Protein AF-0000000080789243 (afdb_homodimer)

Secondary structure (DSSP, 8-state):
-EEEEEEESS-HHHHHHHHHHHHHH-TTPEEEEEE---SSSHHHHHHHTT-EEEE-TT---HHHHHHHHHHHHHHHT-SEEEE--TTS-S-GGGHHHHHHHHTT-SEEEEESSSTT-EEES--HHHHHHHHHHHHHHHHHH----S-TT---EEEEHHHHHHHTT-TT--STHHHHHHHHHHHHTT--EEEEE-EEE--SSS-----HHHHHHHHHHHHHHHHT---/-EEEEEEESS-HHHHHHHHHHHHHH-TTPEEEEEE---SSSHHHHHHHTT-EEEE-TT---HHHHHHHHHHHHHHHT-SEEEE--TTS-S-GGGHHHHHHHHTT-SEEEEESSSTT-EEES--HHHHHHHHHHHHHHHHHH----S-TT---EEEEHHHHHHHTT-TT--STHHHHHHHHHHHHTT--EEEEE-EEE--SSS-----HHHHHHHHHHHHHHHHT---

Nearest PDB structures (foldseek):
  5mm1-assembly1_A  TM=8.294E-01  e=5.298E-19  Pyrococcus furiosus DSM 3638
  6h4m-assembly4_Q  TM=5.660E-01  e=8.157E-08  Staphylococcus aureus subsp. aureus N315
  7p97-assembly2_BBB  TM=5.992E-01  e=1.332E-06  Mycetohabitans rhizoxinica HKI 454
  1vpa-assembly1_B  TM=4.552E-01  e=3.828E-06  Thermotoga maritima
  4za2-assembly1_D  TM=4.930E-01  e=1.009E-01  Pectobacterium carotovorum subsp. carotovorum

InterPro domains:
  IPR001173 Glycosyltransferase 2-like [PF00535] (4-161)
  IPR029044 Nucleotide-diphospho-sugar transferases [G3DSA:3.90.550.10] (3-222)
  IPR029044 Nucleotide-diphospho-sugar transferases [SSF53448] (4-221)
  IPR039528 DPM1-like [PTHR43398] (4-222)
  IPR039528 DPM1-like [cd06442] (4-221)

Radius of gyration: 26.1 Å; Cα contacts (8 Å, |Δi|>4): 922; chains: 2; bounding box: 42×79×49 Å

Structure (mmCIF, N/CA/C/O backbone):
data_AF-0000000080789243-model_v1
#
loop_
_entity.id
_entity.type
_entity.pdbx_description
1 polymer 'Dolichol-phosphate mannosyltransferase'
#
loop_
_atom_site.grou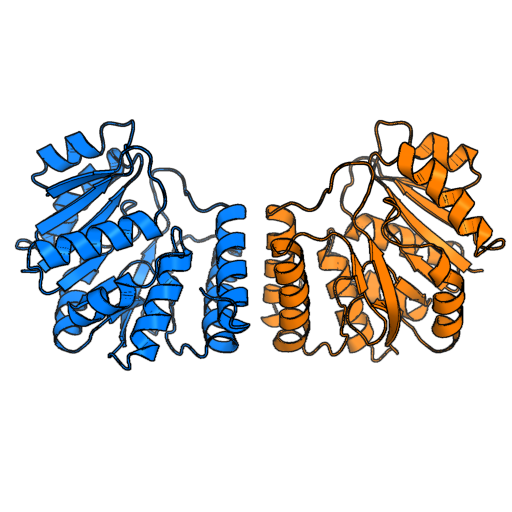p_PDB
_atom_site.id
_atom_site.type_symbol
_atom_site.label_atom_id
_atom_site.label_alt_id
_atom_site.label_comp_id
_atom_site.label_asym_id
_atom_site.label_entity_id
_atom_site.label_seq_id
_atom_site.pdbx_PDB_ins_code
_atom_site.Cartn_x
_atom_site.Cartn_y
_atom_site.Cartn_z
_atom_site.occupancy
_atom_site.B_iso_or_equiv
_atom_site.auth_seq_id
_atom_site.auth_comp_id
_atom_site.auth_asym_id
_atom_site.auth_atom_id
_atom_site.pdbx_PDB_model_num
ATOM 1 N N . MET A 1 1 ? -4.645 34.875 18.453 1 86.69 1 MET A N 1
ATOM 2 C CA . MET A 1 1 ? -3.555 34.906 17.484 1 86.69 1 MET A CA 1
ATOM 3 C C . MET A 1 1 ? -3.625 33.719 16.516 1 86.69 1 MET A C 1
ATOM 5 O O . MET A 1 1 ? -3.93 32.594 16.938 1 86.69 1 MET A O 1
ATOM 9 N N . ARG A 1 2 ? -3.51 34.031 15.258 1 91.62 2 ARG A N 1
ATOM 10 C CA . ARG A 1 2 ? -3.504 33 14.219 1 91.62 2 ARG A CA 1
ATOM 11 C C . ARG A 1 2 ? -2.08 32.656 13.805 1 91.62 2 ARG A C 1
ATOM 13 O O . ARG A 1 2 ? -1.213 33.531 13.742 1 91.62 2 ARG A O 1
ATOM 20 N N . GLY A 1 3 ? -1.911 31.359 13.703 1 97.5 3 GLY A N 1
ATOM 21 C CA . GLY A 1 3 ? -0.604 30.906 13.258 1 97.5 3 GLY A CA 1
ATOM 22 C C . GLY A 1 3 ? -0.669 29.984 12.055 1 97.5 3 GLY A C 1
ATOM 23 O O . GLY A 1 3 ? -1.675 29.297 11.844 1 97.5 3 GLY A O 1
ATOM 24 N N . VAL A 1 4 ? 0.339 30.062 11.242 1 98.81 4 VAL A N 1
ATOM 25 C CA . VAL A 1 4 ? 0.502 29.141 10.125 1 98.81 4 VAL A CA 1
ATOM 26 C C . VAL A 1 4 ? 1.769 28.312 10.312 1 98.81 4 VAL A C 1
ATOM 28 O O . VAL A 1 4 ? 2.873 28.859 10.375 1 98.81 4 VAL A O 1
ATOM 31 N N . LEU A 1 5 ? 1.554 27.047 10.445 1 98.88 5 LEU A N 1
ATOM 32 C CA . LEU A 1 5 ? 2.629 26.094 10.695 1 98.88 5 LEU A CA 1
ATOM 33 C C . LEU A 1 5 ? 3.057 25.406 9.398 1 98.88 5 LEU A C 1
ATOM 35 O O . LEU A 1 5 ? 2.227 24.828 8.695 1 98.88 5 LEU A O 1
ATOM 39 N N . VAL A 1 6 ? 4.328 25.469 9.125 1 98.88 6 VAL A N 1
ATOM 40 C CA . VAL A 1 6 ? 4.883 24.875 7.91 1 98.88 6 VAL A CA 1
ATOM 41 C C . VAL A 1 6 ? 6.059 23.969 8.266 1 98.88 6 VAL A C 1
ATOM 43 O O . VAL A 1 6 ? 7.125 24.453 8.656 1 98.88 6 VAL A O 1
ATOM 46 N N . PRO A 1 7 ? 5.855 22.688 8.133 1 98.75 7 PRO A N 1
ATOM 47 C CA . PRO A 1 7 ? 7.008 21.781 8.266 1 98.75 7 PRO A CA 1
ATOM 48 C C . PRO A 1 7 ? 7.938 21.844 7.059 1 98.75 7 PRO A C 1
ATOM 50 O O . PRO A 1 7 ? 7.473 21.969 5.922 1 98.75 7 PRO A O 1
ATOM 53 N N . THR A 1 8 ? 9.242 21.812 7.367 1 98.31 8 THR A N 1
ATOM 54 C CA . THR A 1 8 ? 10.172 21.938 6.25 1 98.31 8 THR A CA 1
ATOM 55 C C . THR A 1 8 ? 11.312 20.938 6.383 1 98.31 8 THR A C 1
ATOM 57 O O . THR A 1 8 ? 11.68 20.531 7.492 1 98.31 8 THR A O 1
ATOM 60 N N . TYR A 1 9 ? 11.805 20.484 5.273 1 97.62 9 TYR A N 1
ATOM 61 C CA . TYR A 1 9 ? 13.062 19.766 5.082 1 97.62 9 TYR A CA 1
ATOM 62 C C . TYR A 1 9 ? 13.656 20.078 3.709 1 97.62 9 TYR A C 1
ATOM 64 O O . TYR A 1 9 ? 13.195 19.531 2.697 1 97.62 9 TYR A O 1
ATOM 72 N N . ASN A 1 10 ? 14.672 20.844 3.605 1 97.06 10 ASN A N 1
ATOM 73 C CA . ASN A 1 10 ? 15.328 21.297 2.385 1 97.06 10 ASN A CA 1
ATOM 74 C C . ASN A 1 10 ? 14.352 22.016 1.458 1 97.06 10 ASN A C 1
ATOM 76 O O . ASN A 1 10 ? 14.18 21.625 0.303 1 97.06 10 ASN A O 1
ATOM 80 N N . GLU A 1 11 ? 13.734 23.094 1.973 1 97.88 11 GLU A N 1
ATOM 81 C CA . GLU A 1 11 ? 12.711 23.828 1.247 1 97.88 11 GLU A CA 1
ATOM 82 C C . GLU A 1 11 ? 13.086 25.297 1.099 1 97.88 11 GLU A C 1
ATOM 84 O O . GLU A 1 11 ? 12.219 26.172 1.1 1 97.88 11 GLU A O 1
ATOM 89 N N . ALA A 1 12 ? 14.336 25.578 1.018 1 97.44 12 ALA A N 1
ATOM 90 C CA . ALA A 1 12 ? 14.844 26.953 1.001 1 97.44 12 ALA A CA 1
ATOM 91 C C . ALA A 1 12 ? 14.188 27.766 -0.118 1 97.44 12 ALA A C 1
ATOM 93 O O . ALA A 1 12 ? 13.688 28.859 0.116 1 97.44 12 ALA A O 1
ATOM 94 N N . GLU A 1 13 ? 14.125 27.25 -1.287 1 96.69 13 GLU A N 1
ATOM 95 C CA . GLU A 1 13 ? 13.594 27.969 -2.438 1 96.69 13 GLU A CA 1
ATOM 96 C C . GLU A 1 13 ? 12.094 28.188 -2.303 1 96.69 13 GLU A C 1
ATOM 98 O O . GLU A 1 13 ? 11.578 29.234 -2.705 1 96.69 13 GLU A O 1
ATOM 103 N N . ASN A 1 14 ? 11.453 27.281 -1.684 1 97.56 14 ASN A N 1
ATOM 104 C CA . ASN A 1 14 ? 10 27.375 -1.551 1 97.56 14 ASN A CA 1
ATOM 105 C C . ASN A 1 14 ? 9.594 28.375 -0.476 1 97.56 14 ASN A C 1
ATOM 107 O O . ASN A 1 14 ? 8.672 29.172 -0.678 1 97.56 14 ASN A O 1
ATOM 111 N N . ILE A 1 15 ? 10.305 28.359 0.616 1 97.62 15 ILE A N 1
ATOM 112 C CA . ILE A 1 15 ? 9.859 29.172 1.739 1 97.62 15 ILE A CA 1
ATOM 113 C C . ILE A 1 15 ? 10.094 30.641 1.427 1 97.62 15 ILE A C 1
ATOM 115 O O . ILE A 1 15 ? 9.367 31.516 1.915 1 97.62 15 ILE A O 1
ATOM 119 N N . LYS A 1 16 ? 11.078 30.953 0.545 1 97.69 16 LYS A N 1
ATOM 120 C CA . LYS A 1 16 ? 11.32 32.312 0.106 1 97.69 16 LYS A CA 1
ATOM 121 C C . LYS A 1 16 ? 10.07 32.906 -0.55 1 97.69 16 LYS A C 1
ATOM 123 O O . LYS A 1 16 ? 9.797 34.125 -0.415 1 97.69 16 LYS A O 1
ATOM 128 N N . GLU A 1 17 ? 9.422 32.094 -1.208 1 97.62 17 GLU A N 1
ATOM 129 C CA . GLU A 1 17 ? 8.211 32.531 -1.902 1 97.62 17 GLU A CA 1
ATOM 130 C C . GLU A 1 17 ? 6.98 32.375 -1.01 1 97.62 17 GLU A C 1
ATOM 132 O O . GLU A 1 17 ? 6.117 33.25 -0.982 1 97.62 17 GLU A O 1
ATOM 137 N N . LEU A 1 18 ? 6.91 31.391 -0.253 1 98.31 18 LEU A N 1
ATOM 138 C CA . LEU A 1 18 ? 5.711 31.016 0.488 1 98.31 18 LEU A CA 1
ATOM 139 C C . LEU A 1 18 ? 5.441 32 1.621 1 98.31 18 LEU A C 1
ATOM 141 O O . LEU A 1 18 ? 4.309 32.438 1.798 1 98.31 18 LEU A O 1
ATOM 145 N N . ILE A 1 19 ? 6.445 32.344 2.42 1 98.44 19 ILE A N 1
ATOM 146 C CA . ILE A 1 19 ? 6.262 33.156 3.627 1 98.44 19 ILE A CA 1
ATOM 147 C C . ILE A 1 19 ? 5.676 34.531 3.26 1 98.44 19 ILE A C 1
ATOM 149 O O . ILE A 1 19 ? 4.645 34.938 3.801 1 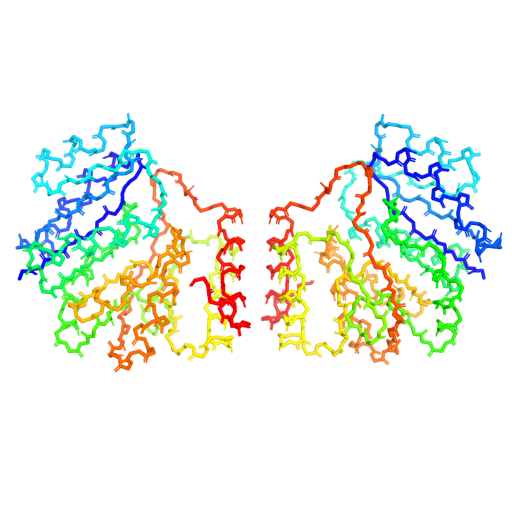98.44 19 ILE A O 1
ATOM 153 N N . PRO A 1 20 ? 6.277 35.219 2.24 1 98.12 20 PRO A N 1
ATOM 154 C CA . PRO A 1 20 ? 5.652 36.5 1.849 1 98.12 20 PRO A CA 1
ATOM 155 C C . PRO A 1 20 ? 4.227 36.312 1.326 1 98.12 20 PRO A C 1
ATOM 157 O O . PRO A 1 20 ? 3.363 37.156 1.568 1 98.12 20 PRO A O 1
ATOM 160 N N . ARG A 1 21 ? 3.984 35.25 0.623 1 98.06 21 ARG A N 1
ATOM 161 C CA . ARG A 1 21 ? 2.654 35 0.071 1 98.06 21 ARG A CA 1
ATOM 162 C C . ARG A 1 21 ? 1.63 34.812 1.183 1 98.06 21 ARG A C 1
ATOM 164 O O . ARG A 1 21 ? 0.499 35.281 1.09 1 98.06 21 ARG A O 1
ATOM 171 N N . ILE A 1 22 ? 1.998 34.062 2.221 1 98.56 22 ILE A N 1
ATOM 172 C CA . ILE A 1 22 ? 1.111 33.875 3.365 1 98.56 22 ILE A CA 1
ATOM 173 C C . ILE A 1 22 ? 0.756 35.25 3.965 1 98.56 22 ILE A C 1
ATOM 175 O O . ILE A 1 22 ? -0.414 35.5 4.238 1 98.56 22 ILE A O 1
ATOM 179 N N . ARG A 1 23 ? 1.734 36.125 4.137 1 97.44 23 ARG A N 1
ATOM 180 C CA . ARG A 1 23 ? 1.53 37.406 4.777 1 97.44 23 ARG A CA 1
ATOM 181 C C . ARG A 1 23 ? 0.666 38.312 3.91 1 97.44 23 ARG A C 1
ATOM 183 O O . ARG A 1 23 ? -0.011 39.219 4.422 1 97.44 23 ARG A O 1
ATOM 190 N N . GLN A 1 24 ? 0.74 38.094 2.598 1 97.62 24 GLN A N 1
ATOM 191 C CA . GLN A 1 24 ? -0.122 38.844 1.694 1 97.62 24 GLN A CA 1
ATOM 192 C C . GLN A 1 24 ? -1.596 38.594 2.006 1 97.62 24 GLN A C 1
ATOM 194 O O . GLN A 1 24 ? -2.406 39.531 1.971 1 97.62 24 GLN A O 1
ATOM 199 N N . TYR A 1 25 ? -1.939 37.406 2.352 1 97.69 25 TYR A N 1
ATOM 200 C CA . TYR A 1 25 ? -3.338 37.031 2.547 1 97.69 25 TYR A CA 1
ATOM 201 C C . TYR A 1 25 ? -3.707 37.062 4.023 1 97.69 25 TYR A C 1
ATOM 203 O O . TYR A 1 25 ? -4.879 37.219 4.375 1 97.69 25 TYR A O 1
ATOM 211 N N . LEU A 1 26 ? -2.693 36.875 4.863 1 96.56 26 LEU A N 1
ATOM 212 C CA . LEU A 1 26 ? -2.879 36.906 6.309 1 96.56 26 LEU A CA 1
ATOM 213 C C . LEU A 1 26 ? -1.809 37.75 6.977 1 96.56 26 LEU A C 1
ATOM 215 O O . LEU A 1 26 ? -0.945 37.219 7.688 1 96.56 26 LEU A O 1
ATOM 219 N N . PRO A 1 27 ? -1.93 39.031 6.914 1 95.44 27 PRO A N 1
ATOM 220 C CA . PRO A 1 27 ? -0.86 39.938 7.355 1 95.44 27 PRO A CA 1
ATOM 221 C C . PRO A 1 27 ? -0.578 39.812 8.852 1 95.44 27 PRO A C 1
ATOM 223 O O . PRO A 1 27 ? 0.545 40.094 9.297 1 95.44 27 PRO A O 1
ATOM 226 N N . ASP A 1 28 ? -1.524 39.438 9.625 1 92.06 28 ASP A N 1
ATOM 227 C CA . ASP A 1 28 ? -1.364 39.406 11.078 1 92.06 28 ASP A CA 1
ATOM 228 C C . ASP A 1 28 ? -0.955 38.031 11.562 1 92.06 28 ASP A C 1
ATOM 230 O O . ASP A 1 28 ? -0.739 37.812 12.758 1 92.06 28 ASP A O 1
ATOM 234 N N . ALA A 1 29 ? -0.789 37.094 10.617 1 91.75 29 ALA A N 1
ATOM 235 C CA . ALA A 1 29 ? -0.509 35.75 11.039 1 91.75 29 ALA A CA 1
ATOM 236 C C . ALA A 1 29 ? 0.957 35.562 11.43 1 91.75 29 ALA A C 1
ATOM 238 O O . ALA A 1 29 ? 1.844 36.156 10.797 1 91.75 29 ALA A O 1
ATOM 239 N N . LYS A 1 30 ? 1.188 34.844 12.469 1 97.44 30 LYS A N 1
ATOM 240 C CA . LYS A 1 30 ? 2.537 34.375 12.797 1 97.44 30 LYS A CA 1
ATOM 241 C C . LYS A 1 30 ? 2.883 33.094 12.047 1 97.44 30 LYS A C 1
ATOM 243 O O . LYS A 1 30 ? 2.07 32.156 11.992 1 97.44 30 LYS A O 1
ATOM 248 N N . ILE A 1 31 ? 4.012 33.125 11.438 1 98.56 31 ILE A N 1
ATOM 249 C CA . ILE A 1 31 ? 4.438 31.969 10.672 1 98.56 31 ILE A CA 1
ATOM 250 C C . ILE A 1 31 ? 5.422 31.141 11.5 1 98.56 31 ILE A C 1
ATOM 252 O O . ILE A 1 31 ? 6.387 31.688 12.047 1 98.56 31 ILE A O 1
ATOM 256 N N . ILE A 1 32 ? 5.113 29.875 11.672 1 98.81 32 ILE A N 1
ATOM 257 C CA . ILE A 1 32 ? 5.941 28.938 12.414 1 98.81 32 ILE A CA 1
ATOM 258 C C . ILE A 1 32 ? 6.535 27.906 11.453 1 98.81 32 ILE A C 1
ATOM 260 O O . ILE A 1 32 ? 5.797 27.172 10.789 1 98.81 32 ILE A O 1
ATOM 264 N N . ILE A 1 33 ? 7.844 27.891 11.398 1 98.88 33 ILE A N 1
ATOM 265 C CA . ILE A 1 33 ? 8.555 26.891 10.602 1 98.88 33 ILE A CA 1
ATOM 266 C C . ILE A 1 33 ? 9.125 25.812 11.516 1 98.88 33 ILE A C 1
ATOM 268 O O . ILE A 1 33 ? 9.828 26.109 12.484 1 98.88 33 ILE A O 1
ATOM 272 N N . VAL A 1 34 ? 8.719 24.594 11.297 1 98.88 34 VAL A N 1
ATOM 273 C CA . VAL A 1 34 ? 9.32 23.453 11.969 1 98.88 34 VAL A CA 1
ATOM 274 C C . VAL A 1 34 ? 10.219 22.703 10.992 1 98.88 34 VAL A C 1
ATOM 276 O O . VAL A 1 34 ? 9.742 21.969 10.125 1 98.88 34 VAL A O 1
ATOM 279 N N . ASP A 1 35 ? 11.516 22.875 11.203 1 98.88 35 ASP A N 1
ATOM 280 C CA . ASP A 1 35 ? 12.492 22.406 10.227 1 98.88 35 ASP A CA 1
ATOM 281 C C . ASP A 1 35 ? 13.211 21.156 10.727 1 98.88 35 ASP A C 1
ATOM 283 O O . ASP A 1 35 ? 13.672 21.109 11.867 1 98.88 35 ASP A O 1
ATOM 287 N N . ASP A 1 36 ? 13.242 20.172 9.875 1 98.06 36 ASP A N 1
ATOM 288 C CA . ASP A 1 36 ? 13.906 18.906 10.211 1 98.06 36 ASP A CA 1
ATOM 289 C C . ASP A 1 36 ? 15.391 18.969 9.859 1 98.06 36 ASP A C 1
ATOM 291 O O . ASP A 1 36 ? 15.898 18.094 9.148 1 98.06 36 ASP A O 1
ATOM 295 N N . ASP A 1 37 ? 16.016 19.922 10.289 1 98.06 37 ASP A N 1
ATOM 296 C CA . ASP A 1 37 ? 17.469 20.094 10.188 1 98.06 37 ASP A CA 1
ATOM 297 C C . ASP A 1 37 ? 17.906 20.078 8.727 1 98.06 37 ASP A C 1
ATOM 299 O O . ASP A 1 37 ? 18.781 19.297 8.344 1 98.06 37 ASP A O 1
ATOM 303 N N . SER A 1 38 ? 17.359 20.984 7.973 1 97.81 38 SER A N 1
ATOM 304 C CA . SER A 1 38 ? 17.656 21.141 6.551 1 97.81 38 SER A CA 1
ATOM 305 C C . SER A 1 38 ? 19.125 21.516 6.336 1 97.81 38 SER A C 1
ATOM 307 O O . SER A 1 38 ? 19.734 22.172 7.18 1 97.81 38 SER A O 1
ATOM 309 N N . GLU A 1 39 ? 19.609 21.094 5.188 1 97.19 39 GLU A N 1
ATOM 310 C CA . GLU A 1 39 ? 21 21.375 4.828 1 97.19 39 GLU A CA 1
ATOM 311 C C . GLU A 1 39 ? 21.109 22.516 3.826 1 97.19 39 GLU A C 1
ATOM 313 O O . GLU A 1 39 ? 22.203 22.938 3.463 1 97.19 39 GLU A O 1
ATOM 318 N N . ASP A 1 40 ? 20.047 23.094 3.42 1 97.38 40 ASP A N 1
ATOM 319 C CA . ASP A 1 40 ? 20.047 24.062 2.328 1 97.38 40 ASP A CA 1
ATOM 320 C C . ASP A 1 40 ? 19.734 25.469 2.84 1 97.38 40 ASP A C 1
ATOM 322 O O . ASP A 1 40 ? 19.156 26.281 2.119 1 97.38 40 ASP A O 1
ATOM 326 N N . SER A 1 41 ? 19.922 25.703 4.184 1 98 41 SER A N 1
ATOM 327 C CA . SER A 1 41 ? 19.781 27 4.824 1 98 41 SER A CA 1
ATOM 328 C C . SER A 1 41 ? 18.312 27.391 4.969 1 98 41 SER A C 1
ATOM 330 O O . SER A 1 41 ? 17.969 28.562 5.07 1 98 41 SER A O 1
ATOM 332 N N . THR A 1 42 ? 17.375 26.391 4.906 1 98.56 42 THR A N 1
ATOM 333 C CA . THR A 1 42 ? 15.953 26.641 5.059 1 98.56 42 THR A CA 1
ATOM 334 C C . THR A 1 42 ? 15.664 27.406 6.348 1 98.56 42 THR A C 1
ATOM 336 O O . THR A 1 42 ? 14.992 28.438 6.324 1 98.56 42 THR A O 1
ATOM 339 N N . ALA A 1 43 ? 16.25 26.953 7.395 1 98.69 43 ALA A N 1
ATOM 340 C CA . ALA A 1 43 ? 15.984 27.562 8.695 1 98.69 43 ALA A CA 1
ATOM 341 C C . ALA A 1 43 ? 16.484 29 8.742 1 98.69 43 ALA A C 1
ATOM 343 O O . ALA A 1 43 ? 15.789 29.891 9.227 1 98.69 43 ALA A O 1
ATOM 344 N N . GLU A 1 44 ? 17.625 29.219 8.242 1 98.62 44 GLU A N 1
ATOM 345 C CA . GLU A 1 44 ? 18.219 30.547 8.234 1 98.62 44 GLU A CA 1
ATOM 346 C C . GLU A 1 44 ? 17.391 31.531 7.406 1 98.62 44 GLU A C 1
ATOM 348 O O . GLU A 1 44 ? 17.141 32.656 7.84 1 98.62 44 GLU A O 1
ATOM 353 N N . ILE A 1 45 ? 17.016 31.094 6.27 1 98.62 45 ILE A N 1
ATOM 354 C CA . ILE A 1 45 ? 16.219 31.922 5.375 1 98.62 45 ILE A CA 1
ATOM 355 C C . ILE A 1 45 ? 14.883 32.25 6.039 1 98.62 45 ILE A C 1
ATOM 357 O O . ILE A 1 45 ? 14.43 33.406 6 1 98.62 45 ILE A O 1
ATOM 361 N N . ALA A 1 46 ? 14.242 31.297 6.641 1 98.81 46 ALA A N 1
ATOM 362 C CA . ALA A 1 46 ? 12.969 31.516 7.328 1 98.81 46 ALA A CA 1
ATOM 363 C C . ALA A 1 46 ? 13.117 32.562 8.438 1 98.81 46 ALA A C 1
ATOM 365 O O . ALA A 1 46 ? 12.25 33.406 8.602 1 98.81 46 ALA A O 1
ATOM 366 N N . ARG A 1 47 ? 14.211 32.469 9.203 1 98.62 47 ARG A N 1
ATOM 367 C CA . ARG A 1 47 ? 14.461 33.438 10.266 1 98.62 47 ARG A CA 1
ATOM 368 C C . ARG A 1 47 ? 14.594 34.844 9.695 1 98.62 47 ARG A C 1
ATOM 370 O O . ARG A 1 47 ? 14.055 35.812 10.266 1 98.62 47 ARG A O 1
ATOM 377 N N . LYS A 1 48 ? 15.281 34.938 8.633 1 98.38 48 LYS A N 1
ATOM 378 C CA . LYS A 1 48 ? 15.469 36.219 7.984 1 98.38 48 LYS A CA 1
ATOM 379 C C . LYS A 1 48 ? 14.133 36.812 7.531 1 98.38 48 LYS A C 1
ATOM 381 O O . LYS A 1 48 ? 13.992 38.031 7.41 1 98.38 48 LYS A O 1
ATOM 386 N N . LEU A 1 49 ? 13.211 35.969 7.285 1 98.06 49 LEU A N 1
ATOM 387 C CA . LEU A 1 49 ? 11.891 36.406 6.852 1 98.06 49 LEU A CA 1
ATOM 388 C C . LEU A 1 49 ? 10.953 36.562 8.039 1 98.06 49 LEU A C 1
ATOM 390 O O . LEU A 1 49 ? 9.727 36.562 7.879 1 98.06 49 LEU A O 1
ATOM 394 N N . ASP A 1 50 ? 11.484 36.562 9.258 1 97.38 50 ASP A N 1
ATOM 395 C CA . ASP A 1 50 ? 10.797 36.906 10.5 1 97.38 50 ASP A CA 1
ATOM 396 C C . ASP A 1 50 ? 9.797 35.812 10.875 1 97.38 50 ASP A C 1
ATOM 398 O O . ASP A 1 50 ? 8.703 36.094 11.367 1 97.38 50 ASP A O 1
ATOM 402 N N . ALA A 1 51 ? 10.047 34.594 10.492 1 98.44 51 ALA A N 1
ATOM 403 C CA . ALA A 1 51 ? 9.258 33.438 10.984 1 98.44 51 ALA A CA 1
ATOM 404 C C . ALA A 1 51 ? 9.812 32.938 12.305 1 98.44 51 ALA A C 1
ATOM 406 O O . ALA A 1 51 ? 10.992 33.125 12.609 1 98.44 51 ALA A O 1
ATOM 407 N N . ILE A 1 52 ? 8.961 32.375 13.148 1 98.31 52 ILE A N 1
ATOM 408 C CA . ILE A 1 52 ? 9.391 31.594 14.289 1 98.31 52 ILE A CA 1
ATOM 409 C C . ILE A 1 52 ? 9.898 30.234 13.805 1 98.31 52 ILE A C 1
ATOM 411 O O . ILE A 1 52 ? 9.172 29.484 13.141 1 98.31 52 ILE A O 1
ATOM 415 N N . VAL A 1 53 ? 11.164 29.938 14.117 1 98.81 53 VAL A N 1
ATOM 416 C CA . VAL A 1 53 ? 11.75 28.734 13.555 1 98.81 53 VAL A CA 1
ATOM 417 C C . VAL A 1 53 ? 12.164 27.781 14.672 1 98.81 53 VAL A C 1
ATOM 419 O O . VAL A 1 53 ? 12.844 28.172 15.617 1 98.81 53 VAL A O 1
ATOM 422 N N . PHE A 1 54 ? 11.672 26.578 14.617 1 98.75 54 PHE A N 1
ATOM 423 C CA . PHE A 1 54 ? 12.148 25.469 15.43 1 98.75 54 PHE A CA 1
ATOM 424 C C . PHE A 1 54 ? 12.898 24.453 14.578 1 98.75 54 PHE A C 1
ATOM 426 O O . PHE A 1 54 ? 12.352 23.922 13.609 1 98.75 54 PHE A O 1
ATOM 433 N N . VAL A 1 55 ? 14.133 24.172 14.922 1 98.69 55 VAL A N 1
ATOM 434 C CA . VAL A 1 55 ? 14.922 23.156 14.227 1 98.69 55 VAL A CA 1
ATOM 435 C C . VAL A 1 55 ? 14.953 21.875 15.047 1 98.69 55 VAL A C 1
ATOM 437 O O . VAL A 1 55 ? 15.344 21.891 16.219 1 98.69 55 VAL A O 1
ATOM 440 N N . ARG A 1 56 ? 14.469 20.812 14.43 1 98.06 56 ARG A N 1
ATOM 441 C CA . ARG A 1 56 ? 14.492 19.516 15.094 1 98.06 56 ARG A CA 1
ATOM 442 C C . ARG A 1 56 ? 15.719 18.703 14.68 1 98.06 56 ARG A C 1
ATOM 444 O O . ARG A 1 56 ? 15.75 18.156 13.578 1 98.06 56 ARG A O 1
ATOM 451 N N . LYS A 1 57 ? 16.641 18.594 15.562 1 96.62 57 LYS A N 1
ATOM 452 C CA . LYS A 1 57 ? 17.875 17.859 15.273 1 96.62 57 LYS A CA 1
ATOM 453 C C . LYS A 1 57 ? 17.703 16.375 15.586 1 96.62 57 LYS A C 1
ATOM 455 O O . LYS A 1 57 ? 17.219 16.016 16.656 1 96.62 57 LYS A O 1
ATOM 460 N N . GLY A 1 58 ? 18.062 15.477 14.711 1 93.56 58 GLY A N 1
ATOM 461 C CA . GLY A 1 58 ? 18.047 14.039 14.938 1 93.56 58 GLY A CA 1
ATOM 462 C C . GLY A 1 58 ? 16.656 13.438 14.812 1 93.56 58 GLY A C 1
ATOM 463 O O . GLY A 1 58 ? 16.453 12.273 15.148 1 93.56 58 GLY A O 1
ATOM 464 N N . GLU A 1 59 ? 15.719 14.234 14.484 1 91.75 59 GLU A N 1
ATOM 465 C CA . GLU A 1 59 ? 14.344 13.797 14.289 1 91.75 59 GLU A CA 1
ATOM 466 C C . GLU A 1 59 ? 13.867 14.109 12.875 1 91.75 59 GLU A C 1
ATOM 468 O O . GLU A 1 59 ? 14.281 15.094 12.273 1 91.75 59 GLU A O 1
ATOM 473 N N . LYS A 1 60 ? 13.062 13.148 12.359 1 93.25 60 LYS A N 1
ATOM 474 C CA . LYS A 1 60 ? 12.469 13.375 11.047 1 93.25 60 LYS A CA 1
ATOM 475 C C . LYS A 1 60 ? 11.062 12.789 10.969 1 93.25 60 LYS A C 1
ATOM 477 O O . LYS A 1 60 ? 10.734 11.844 11.688 1 93.25 60 LYS A O 1
ATOM 482 N N . GLY A 1 61 ? 10.273 13.422 10.07 1 96.06 61 GLY A N 1
ATOM 483 C CA . GLY A 1 61 ? 8.922 12.93 9.836 1 96.06 61 GLY A CA 1
ATOM 484 C C . GLY A 1 61 ? 7.887 14.039 9.789 1 96.06 61 GLY A C 1
ATOM 485 O O . GLY A 1 61 ? 7.816 14.875 10.688 1 96.06 61 GLY A O 1
ATOM 486 N N . LEU A 1 62 ? 7.109 14.016 8.797 1 97.5 62 LEU A N 1
ATOM 487 C CA . LEU A 1 62 ? 6.094 15.047 8.602 1 97.5 62 LEU A CA 1
ATOM 488 C C . LEU A 1 62 ? 5.133 15.094 9.781 1 97.5 62 LEU A C 1
ATOM 490 O O . LEU A 1 62 ? 4.902 16.156 10.359 1 97.5 62 LEU A O 1
ATOM 494 N N . GLY A 1 63 ? 4.598 13.922 10.18 1 97.94 63 GLY A N 1
ATOM 495 C CA . GLY A 1 63 ? 3.637 13.859 11.266 1 97.94 63 GLY A CA 1
ATOM 496 C C . GLY A 1 63 ? 4.207 14.312 12.602 1 97.94 63 GLY A C 1
ATOM 497 O O . GLY A 1 63 ? 3.561 15.062 13.336 1 97.94 63 GLY A O 1
ATOM 498 N N . SER A 1 64 ? 5.43 13.828 12.867 1 97.62 64 SER A N 1
ATOM 499 C CA . SER A 1 64 ? 6.074 14.227 14.117 1 97.62 64 SER A CA 1
ATOM 500 C C . SER A 1 64 ? 6.363 15.719 14.133 1 97.62 64 SER A C 1
ATOM 502 O O . SER A 1 64 ? 6.254 16.375 15.18 1 97.62 64 SER A O 1
ATOM 504 N N . ALA A 1 65 ? 6.727 16.312 13.008 1 98.38 65 ALA A N 1
ATOM 505 C CA . ALA A 1 65 ? 6.965 17.75 12.906 1 98.38 65 ALA A CA 1
ATOM 506 C C . ALA A 1 65 ? 5.676 18.531 13.141 1 98.38 65 ALA A C 1
ATOM 508 O O . ALA A 1 65 ? 5.672 19.547 13.852 1 98.38 65 ALA A O 1
ATOM 509 N N . LEU A 1 66 ? 4.605 18.062 12.539 1 98.62 66 LEU A N 1
ATOM 510 C CA . LEU A 1 66 ? 3.312 18.719 12.695 1 98.62 66 LEU A CA 1
ATOM 511 C C . LEU A 1 66 ? 2.844 18.656 14.148 1 98.62 66 LEU A C 1
ATOM 513 O O . LEU A 1 66 ? 2.406 19.672 14.703 1 98.62 66 LEU A O 1
ATOM 517 N N . ARG A 1 67 ? 2.938 17.484 14.734 1 98.25 67 ARG A N 1
ATOM 518 C CA . ARG A 1 67 ? 2.549 17.328 16.125 1 98.25 67 ARG A CA 1
ATOM 519 C C . ARG A 1 67 ? 3.355 18.266 17.031 1 98.25 67 ARG A C 1
ATOM 521 O O . ARG A 1 67 ? 2.791 18.953 17.875 1 98.25 67 ARG A O 1
ATOM 528 N N . PHE A 1 68 ? 4.668 18.266 16.812 1 98.25 68 PHE A N 1
ATOM 529 C CA . PHE A 1 68 ? 5.559 19.141 17.562 1 98.25 68 PHE A CA 1
ATOM 530 C C . PHE A 1 68 ? 5.129 20.609 17.406 1 98.25 68 PHE A C 1
ATOM 532 O O . PHE A 1 68 ? 4.98 21.312 18.406 1 98.25 68 PHE A O 1
ATOM 539 N N . GLY A 1 69 ? 4.938 21.047 16.188 1 98.62 69 GLY A N 1
ATOM 540 C CA . GLY A 1 69 ? 4.566 22.422 15.914 1 98.62 69 GLY A CA 1
ATOM 541 C C . GLY A 1 69 ? 3.225 22.812 16.5 1 98.62 69 GLY A C 1
ATOM 542 O O . GLY A 1 69 ? 3.07 23.906 17.031 1 98.62 69 GLY A O 1
ATOM 543 N N . LEU A 1 70 ? 2.258 21.938 16.391 1 98.62 70 LEU A N 1
ATOM 544 C CA . LEU A 1 70 ? 0.938 22.203 16.969 1 98.62 70 LEU A CA 1
ATOM 545 C C . LEU A 1 70 ? 1.018 22.359 18.469 1 98.62 70 LEU A C 1
ATOM 547 O O . LEU A 1 70 ? 0.416 23.266 19.047 1 98.62 70 LEU A O 1
ATOM 551 N N . LEU A 1 71 ? 1.764 21.484 19.047 1 97.88 71 LEU A N 1
ATOM 552 C CA . LEU A 1 71 ? 1.906 21.547 20.5 1 97.88 71 LEU A CA 1
ATOM 553 C C . LEU A 1 71 ? 2.652 22.812 20.906 1 97.88 71 LEU A C 1
ATOM 555 O O . LEU A 1 71 ? 2.281 23.469 21.891 1 97.88 71 LEU A O 1
ATOM 559 N N . LYS A 1 72 ? 3.705 23.156 20.219 1 97.88 72 LYS A N 1
ATOM 560 C CA . LYS A 1 72 ? 4.426 24.391 20.5 1 97.88 72 LYS A CA 1
ATOM 561 C C . LYS A 1 72 ? 3.516 25.609 20.328 1 97.88 72 LYS A C 1
ATOM 563 O O . LYS A 1 72 ? 3.592 26.562 21.109 1 97.88 72 LYS A O 1
ATOM 568 N N . GLY A 1 73 ? 2.732 25.562 19.219 1 96.81 73 GLY A N 1
ATOM 569 C CA . GLY A 1 73 ? 1.771 26.641 19.031 1 96.81 73 GLY A CA 1
ATOM 570 C C . GLY A 1 73 ? 0.817 26.812 20.203 1 96.81 73 GLY A C 1
ATOM 571 O O . GLY A 1 73 ? 0.517 27.938 20.609 1 96.81 73 GLY A O 1
ATOM 572 N N . LEU A 1 74 ? 0.388 25.688 20.656 1 95 74 LEU A N 1
ATOM 573 C CA . LEU A 1 74 ? -0.471 25.719 21.844 1 95 74 LEU A CA 1
ATOM 574 C C . LEU A 1 74 ? 0.239 26.391 23 1 95 74 LEU A C 1
ATOM 576 O O . LEU A 1 74 ? -0.34 27.25 23.672 1 95 74 LEU A O 1
ATOM 580 N N . GLU A 1 75 ? 1.433 26.047 23.234 1 96.75 75 GLU A N 1
ATOM 581 C CA . GLU A 1 75 ? 2.24 26.625 24.297 1 96.75 75 GLU A CA 1
ATOM 582 C C . GLU A 1 75 ? 2.414 28.125 24.125 1 96.75 75 GLU A C 1
ATOM 584 O O . GLU A 1 75 ? 2.471 28.875 25.109 1 96.75 75 GLU A O 1
ATOM 589 N N . LEU A 1 76 ? 2.529 28.516 22.969 1 96.44 76 LEU A N 1
ATOM 590 C CA . LEU A 1 76 ? 2.764 29.922 22.656 1 96.44 76 LEU A CA 1
ATOM 591 C C . LEU A 1 76 ? 1.465 30.719 22.734 1 96.44 76 LEU A C 1
ATOM 593 O O . LEU A 1 76 ? 1.475 31.938 22.594 1 96.44 76 LEU A O 1
ATOM 597 N N . GLY A 1 77 ? 0.289 30.062 22.828 1 95.5 77 GLY A N 1
ATOM 598 C CA . GLY A 1 77 ? -0.975 30.719 23.094 1 95.5 77 GLY A CA 1
ATOM 599 C C . GLY A 1 77 ? -1.812 30.938 21.844 1 95.5 77 GLY A C 1
ATOM 600 O O . GLY A 1 77 ? -2.771 31.719 21.859 1 95.5 77 GLY A O 1
ATOM 601 N N . PHE A 1 78 ? -1.483 30.266 20.781 1 96.62 78 PHE A N 1
ATOM 602 C CA . PHE A 1 78 ? -2.27 30.391 19.547 1 96.62 78 PHE A CA 1
ATOM 603 C C . PHE A 1 78 ? -3.66 29.797 19.734 1 96.62 78 PHE A C 1
ATOM 605 O O . PHE A 1 78 ? -3.811 28.75 20.359 1 96.62 78 PHE A O 1
ATOM 612 N N . GLU A 1 79 ? -4.621 30.531 19.25 1 94.62 79 GLU A N 1
ATOM 613 C CA . GLU A 1 79 ? -5.992 30.031 19.312 1 94.62 79 GLU A CA 1
ATOM 614 C C . GLU A 1 79 ? -6.281 29.062 18.172 1 94.62 79 GLU A C 1
ATOM 616 O O . GLU A 1 79 ? -7.02 28.094 18.359 1 94.62 79 GLU A O 1
ATOM 621 N N . TYR A 1 80 ? -5.758 29.375 17.016 1 97.56 80 TYR A N 1
ATOM 622 C CA . TYR A 1 80 ? -5.875 28.547 15.812 1 97.56 80 TYR A CA 1
ATOM 623 C C . TYR A 1 80 ? -4.531 28.406 15.109 1 97.56 80 TYR A C 1
ATOM 625 O O . TYR A 1 80 ? -3.756 29.359 15.039 1 97.56 80 TYR A O 1
ATOM 633 N N . LEU A 1 81 ? -4.324 27.234 14.641 1 98.75 81 LEU A N 1
ATOM 634 C CA . LEU A 1 81 ? -3.115 27 13.859 1 98.75 81 LEU A CA 1
ATOM 635 C C . LEU A 1 81 ? -3.449 26.328 12.531 1 98.75 81 LEU A C 1
ATOM 637 O O . LEU A 1 81 ? -4.117 25.281 12.5 1 98.75 81 LEU A O 1
ATOM 641 N N . ALA A 1 82 ? -3.061 26.938 11.477 1 98.88 82 ALA A N 1
ATOM 642 C CA . ALA A 1 82 ? -3.115 26.297 10.172 1 98.88 82 ALA A CA 1
ATOM 643 C C . ALA A 1 82 ? -1.851 25.484 9.906 1 98.88 82 ALA A C 1
ATOM 645 O O . ALA A 1 82 ? -0.764 25.844 10.359 1 98.88 82 ALA A O 1
ATOM 646 N N . THR A 1 83 ? -2.014 24.375 9.25 1 98.88 83 THR A N 1
ATOM 647 C CA . THR A 1 83 ? -0.891 23.625 8.711 1 98.88 83 THR A CA 1
ATOM 648 C C . THR A 1 83 ? -0.915 23.625 7.188 1 98.88 83 THR A C 1
ATOM 650 O O . THR A 1 83 ? -1.984 23.562 6.578 1 98.88 83 THR A O 1
ATOM 653 N N . MET A 1 84 ? 0.215 23.75 6.574 1 98.31 84 MET A N 1
ATOM 654 C CA . MET A 1 84 ? 0.299 23.703 5.117 1 98.31 84 MET A CA 1
ATOM 655 C C . MET A 1 84 ? 1.689 23.266 4.668 1 98.31 84 MET A C 1
ATOM 657 O O . MET A 1 84 ? 2.662 23.422 5.406 1 98.31 84 MET A O 1
ATOM 661 N N . ASP A 1 85 ? 1.745 22.719 3.506 1 97.88 85 ASP A N 1
ATOM 662 C CA . ASP A 1 85 ? 3.018 22.266 2.945 1 97.88 85 ASP A CA 1
ATOM 663 C C . ASP A 1 85 ? 3.854 23.453 2.475 1 97.88 85 ASP A C 1
ATOM 665 O O . ASP A 1 85 ? 3.309 24.516 2.143 1 97.88 85 ASP A O 1
ATOM 669 N N . ALA A 1 86 ? 5.098 23.203 2.391 1 97.81 86 ALA A N 1
ATOM 670 C CA . ALA A 1 86 ? 6.023 24.281 2.043 1 97.81 86 ALA A CA 1
ATOM 671 C C . ALA A 1 86 ? 6.156 24.422 0.528 1 97.81 86 ALA A C 1
ATOM 673 O O . ALA A 1 86 ? 6.715 25.406 0.037 1 97.81 86 ALA A O 1
ATOM 674 N N . ASP A 1 87 ? 5.609 23.531 -0.24 1 96.38 87 ASP A N 1
ATOM 675 C CA . ASP A 1 87 ? 5.977 23.391 -1.645 1 96.38 87 ASP A CA 1
ATOM 676 C C . ASP A 1 87 ? 5.062 24.203 -2.545 1 96.38 87 ASP A C 1
ATOM 678 O O . ASP A 1 87 ? 5.043 24.016 -3.762 1 96.38 87 ASP A O 1
ATOM 682 N N . LEU A 1 88 ? 4.195 25.031 -2.014 1 95.81 88 LEU A N 1
ATOM 683 C CA . LEU A 1 88 ? 3.328 25.984 -2.701 1 95.81 88 LEU A CA 1
ATOM 684 C C . LEU A 1 88 ? 2.148 25.281 -3.354 1 95.81 88 LEU A C 1
ATOM 686 O O . LEU A 1 88 ? 1.406 25.875 -4.133 1 95.81 88 LEU A O 1
ATOM 690 N N . SER A 1 89 ? 2.053 23.969 -3.047 1 96.44 89 SER A N 1
ATOM 691 C CA . SER A 1 89 ? 0.87 23.266 -3.529 1 96.44 89 SER A CA 1
ATOM 692 C C . SER A 1 89 ? -0.389 23.75 -2.812 1 96.44 89 SER A C 1
ATOM 694 O O . SER A 1 89 ? -1.482 23.719 -3.379 1 96.44 89 SER A O 1
ATOM 696 N N . HIS A 1 90 ? -0.244 24.094 -1.562 1 97.75 90 HIS A N 1
ATOM 697 C CA . HIS A 1 90 ? -1.296 24.75 -0.793 1 97.75 90 HIS A CA 1
ATOM 698 C C . HIS A 1 90 ? -1.271 26.25 -1.001 1 97.75 90 HIS A C 1
ATOM 700 O O . HIS A 1 90 ? -0.366 26.938 -0.516 1 97.75 90 HIS A O 1
ATOM 706 N N . ASP A 1 91 ? -2.283 26.766 -1.706 1 97.88 91 ASP A N 1
ATOM 707 C CA . ASP A 1 91 ? -2.328 28.188 -2.012 1 97.88 91 ASP A CA 1
ATOM 708 C C . ASP A 1 91 ? -2.791 29 -0.802 1 97.88 91 ASP A C 1
ATOM 710 O O . ASP A 1 91 ? -3.895 28.797 -0.292 1 97.88 91 ASP A O 1
ATOM 714 N N . PRO A 1 92 ? -1.972 30 -0.399 1 98.44 92 PRO A N 1
ATOM 715 C CA . PRO A 1 92 ? -2.34 30.797 0.768 1 98.44 92 PRO A CA 1
ATOM 716 C C . PRO A 1 92 ? -3.629 31.594 0.556 1 98.44 92 PRO A C 1
ATOM 718 O O . PRO A 1 92 ? -4.199 32.125 1.516 1 98.44 92 PRO A O 1
ATOM 721 N N . ILE A 1 93 ? -4.129 31.656 -0.689 1 98.25 93 ILE A N 1
ATOM 722 C CA . ILE A 1 93 ? -5.336 32.406 -0.998 1 98.25 93 ILE A CA 1
ATOM 723 C C . ILE A 1 93 ? -6.508 31.859 -0.186 1 98.25 93 ILE A C 1
ATOM 725 O O . ILE A 1 93 ? -7.48 32.594 0.071 1 98.25 93 ILE A O 1
ATOM 729 N N . TYR A 1 94 ? -6.426 30.672 0.313 1 98.69 94 TYR A N 1
ATOM 730 C CA . TYR A 1 94 ? -7.547 30.016 0.971 1 98.69 94 TYR A CA 1
ATOM 731 C C . TYR A 1 94 ? -7.496 30.219 2.479 1 98.69 94 TYR A C 1
ATOM 733 O O . TYR A 1 94 ? -8.477 29.969 3.182 1 98.69 94 TYR A O 1
ATOM 741 N N . LEU A 1 95 ? -6.402 30.719 2.996 1 98.69 95 LEU A N 1
ATOM 742 C CA . LEU A 1 95 ? -6.176 30.797 4.434 1 98.69 95 LEU A CA 1
ATOM 743 C C . LEU A 1 95 ? -7.234 31.672 5.105 1 98.69 95 LEU A C 1
ATOM 745 O O . LEU A 1 95 ? -7.805 31.281 6.129 1 98.69 95 LEU A O 1
ATOM 749 N N . PRO A 1 96 ? -7.543 32.875 4.555 1 98.5 96 PRO A N 1
ATOM 750 C CA . PRO A 1 96 ? -8.547 33.688 5.234 1 98.5 96 PRO A CA 1
ATOM 751 C C . PRO A 1 96 ? -9.875 32.969 5.418 1 98.5 96 PRO A C 1
ATOM 753 O O . PRO A 1 96 ? -10.445 33 6.512 1 98.5 96 PRO A O 1
ATOM 756 N N . LYS A 1 97 ? -10.312 32.312 4.355 1 98.56 97 LYS A N 1
ATOM 757 C CA . LYS A 1 97 ? -11.578 31.594 4.434 1 98.56 97 LYS A CA 1
ATOM 758 C C . LYS A 1 97 ? -11.484 30.422 5.422 1 98.56 97 LYS A C 1
ATOM 760 O O . LYS A 1 97 ? -12.422 30.188 6.191 1 98.56 97 LYS A O 1
ATOM 765 N N . MET A 1 98 ? -10.438 29.719 5.418 1 98.75 98 MET A N 1
ATOM 766 C CA . MET A 1 98 ? -10.258 28.578 6.316 1 98.75 98 MET A CA 1
ATOM 767 C C . MET A 1 98 ? -10.258 29.031 7.773 1 98.75 98 MET A C 1
ATOM 769 O O . MET A 1 98 ? -10.867 28.406 8.625 1 98.75 98 MET A O 1
ATOM 773 N N . PHE A 1 99 ? -9.57 30.156 8.055 1 98.56 99 PHE A N 1
ATOM 774 C CA . PHE A 1 99 ? -9.555 30.672 9.422 1 98.56 99 PHE A CA 1
ATOM 775 C C . PHE A 1 99 ? -10.938 31.172 9.828 1 98.56 99 PHE A C 1
ATOM 777 O O . PHE A 1 99 ? -11.312 31.062 10.992 1 98.56 99 PHE A O 1
ATOM 784 N N . GLU A 1 100 ? -11.664 31.766 8.891 1 98.38 100 GLU A N 1
ATOM 785 C CA . GLU A 1 100 ? -13.023 32.188 9.188 1 98.38 100 GLU A CA 1
ATOM 786 C C . GLU A 1 100 ? -13.891 31 9.602 1 98.38 100 GLU A C 1
ATOM 788 O O . GLU A 1 100 ? -14.625 31.062 10.586 1 98.38 100 GLU A O 1
ATOM 793 N N . GLU A 1 101 ? -13.789 29.891 8.891 1 98.56 101 GLU A N 1
ATOM 794 C CA . GLU A 1 101 ? -14.562 28.688 9.195 1 98.56 101 GLU A CA 1
ATOM 795 C C . GLU A 1 101 ? -14.133 28.078 10.523 1 98.56 101 GLU A C 1
ATOM 797 O O . GLU A 1 101 ? -14.938 27.438 11.203 1 98.56 101 GLU A O 1
ATOM 802 N N . ALA A 1 102 ? -12.914 28.328 10.867 1 98.19 102 ALA A N 1
ATOM 803 C CA . ALA A 1 102 ? -12.375 27.75 12.094 1 98.19 102 ALA A CA 1
ATOM 804 C C . ALA A 1 102 ? -13.039 28.359 13.328 1 98.19 102 ALA A C 1
ATOM 806 O O . ALA A 1 102 ? -12.984 27.781 14.414 1 98.19 102 ALA A O 1
ATOM 807 N N . LYS A 1 103 ? -13.656 29.484 13.203 1 97.56 103 LYS A N 1
ATOM 808 C CA . LYS A 1 103 ? -14.367 30.125 14.312 1 97.56 103 LYS A CA 1
ATOM 809 C C . LYS A 1 103 ? -15.555 29.281 14.75 1 97.56 103 LYS A C 1
ATOM 811 O O . LYS A 1 103 ? -16.047 29.422 15.875 1 97.56 103 LYS A O 1
ATOM 816 N N . LYS A 1 104 ? -16 28.391 13.844 1 98 104 LYS A N 1
ATOM 817 C CA . LYS A 1 104 ? -17.188 27.594 14.141 1 98 104 LYS A CA 1
ATOM 818 C C . LYS A 1 104 ? -16.891 26.109 14.07 1 98 104 LYS A C 1
ATOM 820 O O . LYS A 1 104 ? -17.797 25.281 14 1 98 104 LYS A O 1
ATOM 825 N N . ALA A 1 105 ? -15.68 25.734 13.977 1 98.56 105 ALA A N 1
ATOM 826 C CA . ALA A 1 105 ? -15.266 24.344 13.859 1 98.56 105 ALA A CA 1
ATOM 827 C C . ALA A 1 105 ? -13.969 24.094 14.617 1 98.56 105 ALA A C 1
ATOM 829 O O . ALA A 1 105 ? -13.25 25.031 14.961 1 98.56 105 ALA A O 1
ATOM 830 N N . ASP A 1 106 ? -13.711 22.844 14.875 1 98.75 106 ASP A N 1
ATOM 831 C CA . ASP A 1 106 ? -12.492 22.484 15.586 1 98.75 106 ASP A CA 1
ATOM 832 C C . ASP A 1 106 ? -11.391 22.078 14.617 1 98.75 106 ASP A C 1
ATOM 834 O O . ASP A 1 106 ? -10.203 22.203 14.922 1 98.75 106 ASP A O 1
ATOM 838 N N . LEU A 1 107 ? -11.812 21.547 13.508 1 98.88 107 LEU A N 1
ATOM 839 C CA . LEU A 1 107 ? -10.891 21.188 12.438 1 98.88 107 LEU A CA 1
ATOM 840 C C . LEU A 1 107 ? -11.461 21.578 11.078 1 98.88 107 LEU A C 1
ATOM 842 O O . LEU A 1 107 ? -12.562 21.172 10.727 1 98.88 107 LEU A O 1
ATOM 846 N N . VAL A 1 108 ? -10.742 22.438 10.383 1 98.94 108 VAL A N 1
ATOM 847 C CA . VAL A 1 108 ? -11.07 22.812 9.016 1 98.94 108 VAL A CA 1
ATOM 848 C C . VAL A 1 108 ? -10.094 22.156 8.047 1 98.94 108 VAL A C 1
ATOM 850 O O . VAL A 1 108 ? -8.883 22.203 8.25 1 98.94 108 VAL A O 1
ATOM 853 N N . ILE A 1 109 ? -10.609 21.531 7.035 1 98.94 109 ILE A N 1
ATOM 854 C CA . ILE A 1 109 ? -9.773 20.828 6.062 1 98.94 109 ILE A CA 1
ATOM 855 C C . ILE A 1 109 ? -9.969 21.453 4.68 1 98.94 109 ILE A C 1
ATOM 857 O O . ILE A 1 109 ? -11.094 21.562 4.191 1 98.94 109 ILE A O 1
ATOM 861 N N . GLY A 1 110 ? -8.859 22 4.109 1 98.88 110 GLY A N 1
ATOM 862 C CA . GLY A 1 110 ? -8.914 22.297 2.689 1 98.88 110 GLY A CA 1
ATOM 863 C C . GLY A 1 110 ? -9.086 21.062 1.825 1 98.88 110 GLY A C 1
ATOM 864 O O . GLY A 1 110 ? -8.148 20.266 1.678 1 98.88 110 GLY A O 1
ATOM 865 N N . SER A 1 111 ? -10.242 20.938 1.169 1 98.81 111 SER A N 1
ATOM 866 C CA . SER A 1 111 ? -10.633 19.672 0.557 1 98.81 111 SER A CA 1
ATOM 867 C C . SER A 1 111 ? -10.562 19.75 -0.965 1 98.81 111 SER A C 1
ATOM 869 O O . SER A 1 111 ? -11.102 20.672 -1.568 1 98.81 111 SER A O 1
ATOM 871 N N . ARG A 1 112 ? -9.938 18.812 -1.567 1 98.31 112 ARG A N 1
ATOM 872 C CA . ARG A 1 112 ? -9.844 18.656 -3.016 1 98.31 112 ARG A CA 1
ATOM 873 C C . ARG A 1 112 ? -11.062 17.922 -3.566 1 98.31 112 ARG A C 1
ATOM 875 O O . ARG A 1 112 ? -11.305 17.938 -4.773 1 98.31 112 ARG A O 1
ATOM 882 N N . TYR A 1 113 ? -11.891 17.359 -2.623 1 98 113 TYR A N 1
ATOM 883 C CA . TYR A 1 113 ? -12.797 16.328 -3.104 1 98 113 TYR A CA 1
ATOM 884 C C . TYR A 1 113 ? -14.25 16.703 -2.822 1 98 113 TYR A C 1
ATOM 886 O O . TYR A 1 113 ? -15.156 15.891 -3.025 1 98 113 TYR A O 1
ATOM 894 N N . ILE A 1 114 ? -14.484 17.844 -2.279 1 98.12 114 ILE A N 1
ATOM 895 C CA . ILE A 1 114 ? -15.852 18.344 -2.182 1 98.12 114 ILE A CA 1
ATOM 896 C C . ILE A 1 114 ? -16.156 19.25 -3.369 1 98.12 114 ILE A C 1
ATOM 898 O O . ILE A 1 114 ? -15.258 19.562 -4.164 1 98.12 114 ILE A O 1
ATOM 902 N N . GLU A 1 115 ? -17.422 19.594 -3.537 1 97.62 115 GLU A N 1
ATOM 903 C CA . GLU A 1 115 ? -17.797 20.484 -4.633 1 97.62 115 GLU A CA 1
ATOM 904 C C . GLU A 1 115 ? -16.969 21.766 -4.609 1 97.62 115 GLU A C 1
ATOM 906 O O . GLU A 1 115 ? -16.859 22.406 -3.562 1 97.62 115 GLU A O 1
ATOM 911 N N . GLY A 1 116 ? -16.406 22.125 -5.711 1 97.94 116 GLY A N 1
ATOM 912 C CA . GLY A 1 116 ? -15.547 23.297 -5.812 1 97.94 116 GLY A CA 1
ATOM 913 C C . GLY A 1 116 ? -14.07 22.969 -5.66 1 97.94 116 GLY A C 1
ATOM 914 O O . GLY A 1 116 ? -13.219 23.781 -6.012 1 97.94 116 GLY A O 1
ATOM 915 N N . GLY A 1 117 ? -13.758 21.781 -5.086 1 98.12 117 GLY A N 1
ATOM 916 C CA . GLY A 1 117 ? -12.383 21.328 -4.98 1 98.12 117 GLY A CA 1
ATOM 917 C C . GLY A 1 117 ? -11.828 20.797 -6.293 1 98.12 117 GLY A C 1
ATOM 918 O O . GLY A 1 117 ? -12.578 20.312 -7.137 1 98.12 117 GLY A O 1
ATOM 919 N N . LYS A 1 118 ? -10.477 20.922 -6.438 1 97.31 118 LYS A N 1
ATOM 920 C CA . LYS A 1 118 ? -9.859 20.5 -7.691 1 97.31 118 LYS A CA 1
ATOM 921 C C . LYS A 1 118 ? -8.406 20.078 -7.477 1 97.31 118 LYS A C 1
ATOM 923 O O . LYS A 1 118 ? -7.762 20.531 -6.527 1 97.31 118 LYS A O 1
ATOM 928 N N . ILE A 1 119 ? -8.008 19.172 -8.32 1 96.88 119 ILE A N 1
ATOM 929 C CA . ILE A 1 119 ? -6.609 18.766 -8.398 1 96.88 119 ILE A CA 1
ATOM 930 C C . ILE A 1 119 ? -6.055 19.078 -9.781 1 96.88 119 ILE A C 1
ATOM 932 O O . ILE A 1 119 ? -6.66 18.703 -10.797 1 96.88 119 ILE A O 1
ATOM 936 N N . GLU A 1 120 ? -4.938 19.719 -9.781 1 95.94 120 GLU A N 1
ATOM 937 C CA . GLU A 1 120 ? -4.328 20.062 -11.062 1 95.94 120 GLU A CA 1
ATOM 938 C C . GLU A 1 120 ? -2.965 19.391 -11.219 1 95.94 120 GLU A C 1
ATOM 940 O O . GLU A 1 120 ? -2.152 19.406 -10.289 1 95.94 120 GLU A O 1
ATOM 945 N N . ASN A 1 121 ? -2.744 18.734 -12.359 1 92.19 121 ASN A N 1
ATOM 946 C CA . ASN A 1 121 ? -1.443 18.266 -12.836 1 92.19 121 ASN A CA 1
ATOM 947 C C . ASN A 1 121 ? -0.957 17.062 -12.031 1 92.19 121 ASN A C 1
ATOM 949 O O . ASN A 1 121 ? 0.24 16.922 -11.773 1 92.19 121 ASN A O 1
ATOM 953 N N . TRP A 1 122 ? -1.851 16.266 -11.477 1 92.62 122 TRP A N 1
ATOM 954 C CA . TRP A 1 122 ? -1.478 15.016 -10.836 1 92.62 122 TRP A CA 1
ATOM 955 C C . TRP A 1 122 ? -1.492 13.867 -11.836 1 92.62 122 TRP A C 1
ATOM 957 O O . TRP A 1 122 ? -2.414 13.758 -12.648 1 92.62 122 TRP A O 1
ATOM 967 N N . PRO A 1 123 ? -0.453 13.102 -11.844 1 90.94 123 PRO A N 1
ATOM 968 C CA . PRO A 1 123 ? -0.583 11.867 -12.625 1 90.94 123 PRO A CA 1
ATOM 9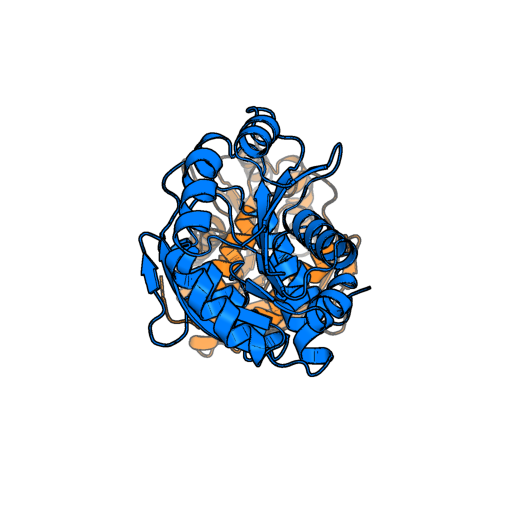69 C C . PRO A 1 123 ? -1.721 10.977 -12.125 1 90.94 123 PRO A C 1
ATOM 971 O O . PRO A 1 123 ? -2.111 11.062 -10.961 1 90.94 123 PRO A O 1
ATOM 974 N N . LEU A 1 124 ? -2.26 10.188 -12.969 1 87.62 124 LEU A N 1
ATOM 975 C CA . LEU A 1 124 ? -3.408 9.328 -12.695 1 87.62 124 LEU A CA 1
ATOM 976 C C . LEU A 1 124 ? -3.135 8.422 -11.5 1 87.62 124 LEU A C 1
ATOM 978 O O . LEU A 1 124 ? -4.008 8.234 -10.648 1 87.62 124 LEU A O 1
ATOM 982 N N . LYS A 1 125 ? -2.012 7.832 -11.422 1 88.5 125 LYS A N 1
ATOM 983 C CA . LYS A 1 125 ? -1.665 6.926 -10.336 1 88.5 125 LYS A CA 1
ATOM 984 C C . LYS A 1 125 ? -1.807 7.609 -8.977 1 88.5 125 LYS A C 1
ATOM 986 O O . LYS A 1 125 ? -2.32 7.02 -8.023 1 88.5 125 LYS A O 1
ATOM 991 N N . ARG A 1 126 ? -1.352 8.859 -8.875 1 91.88 126 ARG A N 1
ATOM 992 C CA . ARG A 1 126 ? -1.439 9.617 -7.625 1 91.88 126 ARG A CA 1
ATOM 993 C C . ARG A 1 126 ? -2.893 9.891 -7.254 1 91.88 126 ARG A C 1
ATOM 995 O O . ARG A 1 126 ? -3.262 9.828 -6.078 1 91.88 126 ARG A O 1
ATOM 1002 N N . ARG A 1 127 ? -3.684 10.133 -8.25 1 92.31 127 ARG A N 1
ATOM 1003 C CA . ARG A 1 127 ? -5.102 10.375 -8.023 1 92.31 127 ARG A CA 1
ATOM 1004 C C . ARG A 1 127 ? -5.805 9.125 -7.512 1 92.31 127 ARG A C 1
ATOM 1006 O O . ARG A 1 127 ? -6.625 9.195 -6.594 1 92.31 127 ARG A O 1
ATOM 1013 N N . ILE A 1 128 ? -5.48 8.023 -8.023 1 91.06 128 ILE A N 1
ATOM 1014 C CA . ILE A 1 128 ? -6.07 6.75 -7.617 1 91.06 128 ILE A CA 1
ATOM 1015 C C . ILE A 1 128 ? -5.68 6.434 -6.176 1 91.06 128 ILE A C 1
ATOM 1017 O O . ILE A 1 128 ? -6.523 6.035 -5.367 1 91.06 128 ILE A O 1
ATOM 1021 N N . ILE A 1 129 ? -4.43 6.602 -5.914 1 93.38 129 ILE A N 1
ATOM 1022 C CA . ILE A 1 129 ? -3.936 6.332 -4.566 1 93.38 129 ILE A CA 1
ATOM 1023 C C . ILE A 1 129 ? -4.66 7.227 -3.562 1 93.38 129 ILE A C 1
ATOM 1025 O O . ILE A 1 129 ? -5.125 6.75 -2.523 1 93.38 129 ILE A O 1
ATOM 1029 N N . SER A 1 130 ? -4.754 8.492 -3.891 1 94.56 130 SER A N 1
ATOM 1030 C CA . SER A 1 130 ? -5.398 9.438 -2.988 1 94.56 130 SER A CA 1
ATOM 1031 C C . SER A 1 130 ? -6.879 9.117 -2.812 1 94.56 130 SER A C 1
ATOM 1033 O O . SER A 1 130 ? -7.387 9.086 -1.689 1 94.56 130 SER A O 1
ATOM 1035 N N . LYS A 1 131 ? -7.566 8.883 -3.908 1 93.44 131 LYS A N 1
ATOM 1036 C CA . LYS A 1 131 ? -8.977 8.516 -3.828 1 93.44 131 LYS A CA 1
ATOM 1037 C C . LYS A 1 131 ? -9.164 7.215 -3.049 1 93.44 131 LYS A C 1
ATOM 1039 O O . LYS A 1 131 ? -10.094 7.09 -2.252 1 93.44 131 LYS A O 1
ATOM 1044 N N . GLY A 1 132 ? -8.32 6.297 -3.311 1 93.12 132 GLY A N 1
ATOM 1045 C CA . GLY A 1 132 ? -8.352 5.043 -2.572 1 93.12 132 GLY A CA 1
ATOM 1046 C C . GLY A 1 132 ? -8.141 5.223 -1.081 1 93.12 132 GLY A C 1
ATOM 1047 O O . GLY A 1 132 ? -8.812 4.586 -0.27 1 93.12 132 GLY A O 1
ATOM 1048 N N . ALA A 1 133 ? -7.172 6.043 -0.763 1 94.75 133 ALA A N 1
ATOM 1049 C CA . ALA A 1 133 ? -6.906 6.328 0.645 1 94.75 133 ALA A CA 1
ATOM 1050 C C . ALA A 1 133 ? -8.141 6.898 1.332 1 94.75 133 ALA A C 1
ATOM 1052 O O . ALA A 1 133 ? -8.492 6.484 2.443 1 94.75 133 ALA A O 1
ATOM 1053 N N . ASN A 1 134 ? -8.805 7.816 0.682 1 96 134 ASN A N 1
ATOM 1054 C CA . ASN A 1 134 ? -10.008 8.414 1.246 1 96 134 ASN A CA 1
ATOM 1055 C C . ASN A 1 134 ? -11.141 7.406 1.351 1 96 134 ASN A C 1
ATOM 1057 O O . ASN A 1 134 ? -11.883 7.398 2.334 1 96 134 ASN A O 1
ATOM 1061 N N . MET A 1 135 ? -11.273 6.594 0.392 1 92.38 135 MET A N 1
ATOM 1062 C CA . MET A 1 135 ? -12.281 5.539 0.439 1 92.38 135 MET A CA 1
ATOM 1063 C C . MET A 1 135 ? -12.031 4.598 1.613 1 92.38 135 MET A C 1
ATOM 1065 O O . MET A 1 135 ? -12.961 4.238 2.332 1 92.38 135 MET A O 1
ATOM 1069 N N . LEU A 1 136 ? -10.797 4.195 1.777 1 92.31 136 LEU A N 1
ATOM 1070 C CA . LEU A 1 136 ? -10.445 3.287 2.863 1 92.31 136 LEU A CA 1
ATOM 1071 C C . LEU A 1 136 ? -10.719 3.928 4.219 1 92.31 136 LEU A C 1
ATOM 1073 O O . LEU A 1 136 ? -11.25 3.277 5.125 1 92.31 136 LEU A O 1
ATOM 1077 N N . ALA A 1 137 ? -10.32 5.188 4.336 1 93.56 137 ALA A N 1
ATOM 1078 C CA . ALA A 1 137 ? -10.602 5.895 5.582 1 93.56 137 ALA A CA 1
ATOM 1079 C C . ALA A 1 137 ? -12.094 5.906 5.883 1 93.56 137 ALA A C 1
ATOM 1081 O O . ALA A 1 137 ? -12.508 5.66 7.02 1 93.56 137 ALA A O 1
ATOM 1082 N N . LYS A 1 138 ? -12.875 6.16 4.887 1 93.62 138 LYS A N 1
ATOM 1083 C CA . LYS A 1 138 ? -14.328 6.211 5.043 1 93.62 138 LYS A CA 1
ATOM 1084 C C . LYS A 1 138 ? -14.891 4.84 5.41 1 93.62 138 LYS A C 1
ATOM 1086 O O . LYS A 1 138 ? -15.672 4.719 6.355 1 93.62 138 LYS A O 1
ATOM 1091 N N . THR A 1 139 ? -14.453 3.811 4.773 1 90.25 139 THR A N 1
ATOM 1092 C CA . THR A 1 139 ? -15.07 2.498 4.906 1 90.25 139 THR A CA 1
ATOM 1093 C C . THR A 1 139 ? -14.547 1.771 6.141 1 90.25 139 THR A C 1
ATOM 1095 O O . THR A 1 139 ? -15.312 1.141 6.871 1 90.25 139 THR A O 1
ATOM 1098 N N . LEU A 1 140 ? -13.25 1.866 6.391 1 90.62 140 LEU A N 1
ATOM 1099 C CA . LEU A 1 140 ? -12.656 1.069 7.457 1 90.62 140 LEU A CA 1
ATOM 1100 C C . LEU A 1 140 ? -12.734 1.801 8.789 1 90.62 140 LEU A C 1
ATOM 1102 O O . LEU A 1 140 ? -12.828 1.168 9.844 1 90.62 140 LEU A O 1
ATOM 1106 N N . LEU A 1 141 ? -12.641 3.127 8.711 1 93.06 141 LEU A N 1
ATOM 1107 C CA . LEU A 1 141 ? -12.586 3.887 9.953 1 93.06 141 LEU A CA 1
ATOM 1108 C C . LEU A 1 141 ? -13.875 4.676 10.172 1 93.06 141 LEU A C 1
ATOM 1110 O O . LEU A 1 141 ? -14.031 5.34 11.195 1 93.06 141 LEU A O 1
ATOM 1114 N N . ARG A 1 142 ? -14.852 4.668 9.219 1 93.12 142 ARG A N 1
ATOM 1115 C CA . ARG A 1 142 ? -16.156 5.336 9.289 1 93.12 142 ARG A CA 1
ATOM 1116 C C . ARG A 1 142 ? -15.984 6.844 9.43 1 93.12 142 ARG A C 1
ATOM 1118 O O . ARG A 1 142 ? -16.656 7.477 10.25 1 93.12 142 ARG A O 1
ATOM 1125 N N . ILE A 1 143 ? -14.969 7.336 8.742 1 93.81 143 ILE A N 1
ATOM 1126 C CA . ILE A 1 143 ? -14.742 8.773 8.688 1 93.81 143 ILE A CA 1
ATOM 1127 C C . ILE A 1 143 ? -15.477 9.367 7.484 1 93.81 143 ILE A C 1
ATOM 1129 O O . ILE A 1 143 ? -15.273 8.938 6.348 1 93.81 143 ILE A O 1
ATOM 1133 N N . ASP A 1 144 ? -16.344 10.328 7.707 1 93.38 144 ASP A N 1
ATOM 1134 C CA . ASP A 1 144 ? -17.188 10.867 6.645 1 93.38 144 ASP A CA 1
ATOM 1135 C C . ASP A 1 144 ? -16.562 12.109 6.023 1 93.38 144 ASP A C 1
ATOM 1137 O O . ASP A 1 144 ? -17.156 12.742 5.148 1 93.38 144 ASP A O 1
ATOM 1141 N N . VAL A 1 145 ? -15.414 12.492 6.426 1 97.5 145 VAL A N 1
ATOM 1142 C CA . VAL A 1 145 ? -14.641 13.555 5.789 1 97.5 145 VAL A CA 1
ATOM 1143 C C . VAL A 1 145 ? -14.266 13.141 4.367 1 97.5 145 VAL A C 1
ATOM 1145 O O . VAL A 1 145 ? -13.867 11.992 4.137 1 97.5 145 VAL A O 1
ATOM 1148 N N . LYS A 1 146 ? -14.422 14.023 3.398 1 98.06 146 LYS A N 1
ATOM 1149 C CA . LYS A 1 146 ? -14.172 13.68 2 1 98.06 146 LYS A CA 1
ATOM 1150 C C . LYS A 1 146 ? -12.68 13.688 1.692 1 98.06 146 LYS A C 1
ATOM 1152 O O . LYS A 1 146 ? -12.211 12.906 0.854 1 98.06 146 LYS A O 1
ATOM 1157 N N . ASP A 1 147 ? -11.922 14.555 2.283 1 98.31 147 ASP A N 1
ATOM 1158 C CA . ASP A 1 147 ? -10.484 14.625 2.027 1 98.31 147 ASP A CA 1
ATOM 1159 C C . ASP A 1 147 ? -9.688 14.414 3.311 1 98.31 147 ASP A C 1
ATOM 1161 O O . ASP A 1 147 ? -9.188 15.375 3.902 1 98.31 147 ASP A O 1
ATOM 1165 N N . ASN A 1 148 ? -9.461 13.156 3.637 1 96.75 148 ASN A N 1
ATOM 1166 C CA . ASN A 1 148 ? -8.75 12.789 4.855 1 96.75 148 ASN A CA 1
ATOM 1167 C C . ASN A 1 148 ? -7.238 12.93 4.688 1 96.75 148 ASN A C 1
ATOM 1169 O O . ASN A 1 148 ? -6.492 12.859 5.664 1 96.75 148 ASN A O 1
ATOM 1173 N N . THR A 1 149 ? -6.812 13.156 3.463 1 96.19 149 THR A N 1
ATOM 1174 C CA . THR A 1 149 ? -5.379 13.102 3.201 1 96.19 149 THR A CA 1
ATOM 1175 C C . THR A 1 149 ? -4.805 14.508 3.037 1 96.19 149 THR A C 1
ATOM 1177 O O . THR A 1 149 ? -3.588 14.688 2.984 1 96.19 149 THR A O 1
ATOM 1180 N N . SER A 1 150 ? -5.625 15.516 3.006 1 97.94 150 SER A N 1
ATOM 1181 C CA . SER A 1 150 ? -5.137 16.891 2.867 1 97.94 150 SER A CA 1
ATOM 1182 C C . SER A 1 150 ? -4.371 17.328 4.109 1 97.94 150 SER A C 1
ATOM 1184 O O . SER A 1 150 ? -4.836 17.141 5.234 1 97.94 150 SER A O 1
ATOM 1186 N N . GLY A 1 151 ? -3.26 17.891 3.889 1 97.94 151 GLY A N 1
ATOM 1187 C CA . GLY A 1 151 ? -2.486 18.484 4.973 1 97.94 151 GLY A CA 1
ATOM 1188 C C . GLY A 1 151 ? -2.803 19.938 5.211 1 97.94 151 GLY A C 1
ATOM 1189 O O . GLY A 1 151 ? -2.264 20.562 6.137 1 97.94 151 GLY A O 1
ATOM 1190 N N . TYR A 1 152 ? -3.611 20.5 4.332 1 98.81 152 TYR A N 1
ATOM 1191 C CA . TYR A 1 152 ? -4.043 21.875 4.477 1 98.81 152 TYR A CA 1
ATOM 1192 C C . TYR A 1 152 ? -5.207 21.984 5.453 1 98.81 152 TYR A C 1
ATOM 1194 O O . TYR A 1 152 ? -6.363 21.766 5.078 1 98.81 152 TYR A O 1
ATOM 1202 N N . ARG A 1 153 ? -4.805 22.391 6.684 1 98.94 153 ARG A N 1
ATOM 1203 C CA . ARG A 1 153 ? -5.805 22.312 7.742 1 98.94 153 ARG A CA 1
ATOM 1204 C C . ARG A 1 153 ? -5.684 23.484 8.711 1 98.94 153 ARG A C 1
ATOM 1206 O O . ARG A 1 153 ? -4.656 24.156 8.742 1 98.94 153 ARG A O 1
ATOM 1213 N N . VAL A 1 154 ? -6.773 23.75 9.422 1 98.88 154 VAL A N 1
ATOM 1214 C CA . VAL A 1 154 ? -6.754 24.656 10.57 1 98.88 154 VAL A CA 1
ATOM 1215 C C . VAL A 1 154 ? -7.273 23.922 11.805 1 98.88 154 VAL A C 1
ATOM 1217 O O . VAL A 1 154 ? -8.352 23.328 11.773 1 98.88 154 VAL A O 1
ATOM 1220 N N . TYR A 1 155 ? -6.504 23.953 12.844 1 98.81 155 TYR A N 1
ATOM 1221 C CA . TYR A 1 155 ? -6.824 23.297 14.109 1 98.81 155 TYR A CA 1
ATOM 1222 C C . TYR A 1 155 ? -7.184 24.312 15.18 1 98.81 155 TYR A C 1
ATOM 1224 O O . TYR A 1 155 ? -6.477 25.312 15.352 1 98.81 155 TYR A O 1
ATOM 1232 N N . SER A 1 156 ? -8.242 24.094 15.922 1 98.56 156 SER A N 1
ATOM 1233 C CA . SER A 1 156 ? -8.508 24.828 17.156 1 98.56 156 SER A CA 1
ATOM 1234 C C . SER A 1 156 ? -7.648 24.297 18.297 1 98.56 156 SER A C 1
ATOM 1236 O O . SER A 1 156 ? -7 23.266 18.172 1 98.56 156 SER A O 1
ATOM 1238 N N . ARG A 1 157 ? -7.723 25 19.406 1 97.88 157 ARG A N 1
ATOM 1239 C CA . ARG A 1 157 ? -7.027 24.547 20.609 1 97.88 157 ARG A CA 1
ATOM 1240 C C . ARG A 1 157 ? -7.535 23.172 21.047 1 97.88 157 ARG A C 1
ATOM 1242 O O . ARG A 1 157 ? -6.746 22.297 21.391 1 97.88 157 ARG A O 1
ATOM 1249 N N . ASN A 1 158 ? -8.836 23 21.031 1 97.94 158 ASN A N 1
ATOM 1250 C CA . ASN A 1 158 ? -9.43 21.719 21.422 1 97.94 158 ASN A CA 1
ATOM 1251 C C . ASN A 1 158 ? -8.961 20.578 20.516 1 97.94 158 ASN A C 1
ATOM 1253 O O . ASN A 1 158 ? -8.648 19.5 21 1 97.94 158 ASN A O 1
ATOM 1257 N N . ALA A 1 159 ? -8.906 20.859 19.234 1 98.5 159 ALA A N 1
ATOM 1258 C CA . ALA A 1 159 ? -8.453 19.844 18.297 1 98.5 159 ALA A CA 1
ATOM 1259 C C . ALA A 1 159 ? -6.988 19.469 18.547 1 98.5 159 ALA A C 1
ATOM 1261 O O . ALA A 1 159 ? -6.617 18.297 18.5 1 98.5 159 ALA A O 1
ATOM 1262 N N . ILE A 1 160 ? -6.18 20.469 18.828 1 98.44 160 ILE A N 1
ATOM 1263 C CA . ILE A 1 160 ? -4.758 20.234 19.062 1 98.44 160 ILE A CA 1
ATOM 1264 C C . ILE A 1 160 ? -4.586 19.359 20.297 1 98.44 160 ILE A C 1
ATOM 1266 O O . ILE A 1 160 ? -3.746 18.453 20.312 1 98.44 160 ILE A O 1
ATOM 1270 N N . GLU A 1 161 ? -5.395 19.531 21.281 1 97.75 161 GLU A N 1
ATOM 1271 C CA . GLU A 1 161 ? -5.309 18.766 22.516 1 97.75 161 GLU A CA 1
ATOM 1272 C C . GLU A 1 161 ? -5.57 17.281 22.266 1 97.75 161 GLU A C 1
ATOM 1274 O O . GLU A 1 161 ? -4.977 16.422 22.922 1 97.75 161 GLU A O 1
ATOM 1279 N N . VAL A 1 162 ? -6.406 17.047 21.312 1 97.06 162 VAL A N 1
ATOM 1280 C CA . VAL A 1 162 ? -6.746 15.641 21.094 1 97.06 162 VAL A CA 1
ATOM 1281 C C . VAL A 1 162 ? -5.734 15.008 20.141 1 97.06 162 VAL A C 1
ATOM 1283 O O . VAL A 1 162 ? -5.414 13.82 20.266 1 97.06 162 VAL A O 1
ATOM 1286 N N . VAL A 1 163 ? -5.203 15.758 19.219 1 97.06 163 VAL A N 1
ATOM 1287 C CA . VAL A 1 163 ? -4.316 15.195 18.203 1 97.06 163 VAL A CA 1
ATOM 1288 C C . VAL A 1 163 ? -2.934 14.953 18.797 1 97.06 163 VAL A C 1
ATOM 1290 O O . VAL A 1 163 ? -2.109 14.25 18.219 1 97.06 163 VAL A O 1
ATOM 1293 N N . LYS A 1 164 ? -2.707 15.539 20 1 95 164 LYS A N 1
ATOM 1294 C CA . LYS A 1 164 ? -1.469 15.281 20.719 1 95 164 LYS A CA 1
ATOM 1295 C C . LYS A 1 164 ? -1.275 13.789 20.984 1 95 164 LYS A C 1
ATOM 1297 O O . LYS A 1 164 ? -0.145 13.32 21.125 1 95 164 LYS A O 1
ATOM 1302 N N . ASP A 1 165 ? -2.309 13.047 20.922 1 94.5 165 ASP A N 1
ATOM 1303 C CA . ASP A 1 165 ? -2.295 11.617 21.234 1 94.5 165 ASP A CA 1
ATOM 1304 C C . ASP A 1 165 ? -1.922 10.789 20 1 94.5 165 ASP A C 1
ATOM 1306 O O . ASP A 1 165 ? -1.827 9.562 20.078 1 94.5 165 ASP A O 1
ATOM 1310 N N . CYS A 1 166 ? -1.671 11.43 18.938 1 95.75 166 CYS A N 1
ATOM 1311 C CA . CYS A 1 166 ? -1.201 10.742 17.734 1 95.75 166 CYS A CA 1
ATOM 1312 C C . CYS A 1 166 ? 0.297 10.477 17.812 1 95.75 166 CYS A C 1
ATOM 1314 O O . CYS A 1 166 ? 1.035 10.789 16.875 1 95.75 166 CYS A O 1
ATOM 1316 N N . LYS A 1 167 ? 0.751 9.742 18.812 1 92.56 167 LYS A N 1
ATOM 1317 C CA . LYS A 1 167 ? 2.166 9.57 19.125 1 92.56 167 LYS A CA 1
ATOM 1318 C C . LYS A 1 167 ? 2.824 8.57 18.188 1 92.56 167 LYS A C 1
ATOM 1320 O O . LYS A 1 167 ? 4.031 8.633 17.953 1 92.56 167 LYS A O 1
ATOM 1325 N N . ASN A 1 168 ? 2.131 7.684 17.547 1 89.06 168 ASN A N 1
ATOM 1326 C CA . ASN A 1 168 ? 2.711 6.672 16.672 1 89.06 168 ASN A CA 1
ATOM 1327 C C . ASN A 1 168 ? 2.459 6.988 15.203 1 89.06 168 ASN A C 1
ATOM 1329 O O . ASN A 1 168 ? 2.645 6.133 14.336 1 89.06 168 ASN A O 1
ATOM 1333 N N . ALA A 1 169 ? 2.031 8.219 14.938 1 95 169 ALA A N 1
ATOM 1334 C CA . ALA A 1 169 ? 1.789 8.68 13.57 1 95 169 ALA A CA 1
ATOM 1335 C C . ALA A 1 169 ? 2.795 9.758 13.164 1 95 169 ALA A C 1
ATOM 1337 O O . ALA A 1 169 ? 2.447 10.938 13.078 1 95 169 ALA A O 1
ATOM 1338 N N . ASP A 1 170 ? 4.008 9.352 12.82 1 95.75 170 ASP A N 1
ATOM 1339 C CA . ASP A 1 170 ? 5.109 10.289 12.648 1 95.75 170 ASP A CA 1
ATOM 1340 C C . ASP A 1 170 ? 5.238 10.734 11.195 1 95.75 170 ASP A C 1
ATOM 1342 O O . ASP A 1 170 ? 5.969 11.68 10.891 1 95.75 170 ASP A O 1
ATOM 1346 N N . GLY A 1 171 ? 4.551 10.055 10.312 1 96.19 171 GLY A N 1
ATOM 1347 C CA . GLY A 1 171 ? 4.586 10.406 8.898 1 96.19 171 GLY A CA 1
ATOM 1348 C C . GLY A 1 171 ? 3.258 10.922 8.383 1 96.19 171 GLY A C 1
ATOM 1349 O O . GLY A 1 171 ? 2.6 11.734 9.039 1 96.19 171 GLY A O 1
ATOM 1350 N N . TYR A 1 172 ? 2.908 10.492 7.211 1 95.69 172 TYR A N 1
ATOM 1351 C CA . TYR A 1 172 ? 1.709 10.969 6.531 1 95.69 172 TYR A CA 1
ATOM 1352 C C . TYR A 1 172 ? 0.45 10.43 7.199 1 95.69 172 TYR A C 1
ATOM 1354 O O . TYR A 1 172 ? -0.648 10.945 6.98 1 95.69 172 TYR A O 1
ATOM 1362 N N . GLU A 1 173 ? 0.607 9.398 7.996 1 95.62 173 GLU A N 1
ATOM 1363 C CA . GLU A 1 173 ? -0.534 8.82 8.703 1 95.62 173 GLU A CA 1
ATOM 1364 C C . GLU A 1 173 ? -1.081 9.797 9.75 1 95.62 173 GLU A C 1
ATOM 1366 O O . GLU A 1 173 ? -2.191 9.609 10.25 1 95.62 173 GLU A O 1
ATOM 1371 N N . PHE A 1 174 ? -0.295 10.828 10.07 1 97.44 174 PHE A N 1
ATOM 1372 C CA . PHE A 1 174 ? -0.724 11.812 11.055 1 97.44 174 PHE A CA 1
ATOM 1373 C C . PHE A 1 174 ? -2.059 12.43 10.656 1 97.44 174 PHE A C 1
ATOM 1375 O O . PHE A 1 174 ? -2.912 12.688 11.516 1 97.44 174 PHE A O 1
ATOM 1382 N N . GLN A 1 175 ? -2.26 12.68 9.352 1 96.94 175 GLN A N 1
ATOM 1383 C CA . GLN A 1 175 ? -3.488 13.305 8.883 1 96.94 175 GLN A CA 1
ATOM 1384 C C . GLN A 1 175 ? -4.707 12.445 9.203 1 96.94 175 GLN A C 1
ATOM 1386 O O . GLN A 1 175 ? -5.738 12.953 9.648 1 96.94 175 GLN A O 1
ATOM 1391 N N . ILE A 1 176 ? -4.523 11.211 9.07 1 96.69 176 ILE A N 1
ATOM 1392 C CA . ILE A 1 176 ? -5.641 10.312 9.336 1 96.69 176 ILE A CA 1
ATOM 1393 C C . ILE A 1 176 ? -5.852 10.188 10.844 1 96.69 176 ILE A C 1
ATOM 1395 O O . ILE A 1 176 ? -6.988 10.195 11.32 1 96.69 176 ILE A O 1
ATOM 1399 N N . CYS A 1 177 ? -4.773 10.023 11.555 1 96.69 177 CYS A N 1
ATOM 1400 C CA . CYS A 1 177 ? -4.879 9.969 13.008 1 96.69 177 CYS A CA 1
ATOM 1401 C C . CYS A 1 177 ? -5.613 11.188 13.547 1 96.69 177 CYS A C 1
ATOM 1403 O O . CYS A 1 177 ? -6.504 11.062 14.383 1 96.69 177 CYS A O 1
ATOM 1405 N N . ALA A 1 178 ? -5.25 12.312 13.055 1 97.88 178 ALA A N 1
ATOM 1406 C CA . ALA A 1 178 ? -5.828 13.57 13.531 1 97.88 178 ALA A CA 1
ATOM 1407 C C . ALA A 1 178 ? -7.336 13.594 13.312 1 97.88 178 ALA A C 1
ATOM 1409 O O . ALA A 1 178 ? -8.102 13.867 14.234 1 97.88 178 ALA A O 1
ATOM 1410 N N . VAL A 1 179 ? -7.766 13.297 12.094 1 98 179 VAL A N 1
ATOM 1411 C CA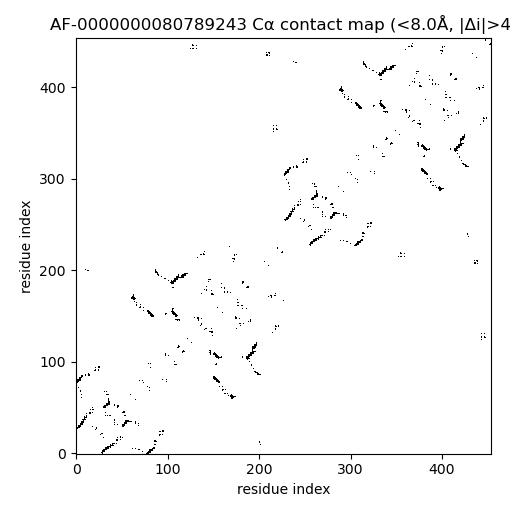 . VAL A 1 179 ? -9.195 13.312 11.797 1 98 179 VAL A CA 1
ATOM 1412 C C . VAL A 1 179 ? -9.914 12.273 12.648 1 98 179 VAL A C 1
ATOM 1414 O O . VAL A 1 179 ? -11 12.539 13.172 1 98 179 VAL A O 1
ATOM 1417 N N . TYR A 1 180 ? -9.305 11.133 12.82 1 96.69 180 TYR A N 1
ATOM 1418 C CA . TYR A 1 180 ? -9.875 10.039 13.594 1 96.69 180 TYR A CA 1
ATOM 1419 C C . TYR A 1 180 ? -10.094 10.453 15.047 1 96.69 180 TYR A C 1
ATOM 1421 O O . TYR A 1 180 ? -11.18 10.266 15.602 1 96.69 180 TYR A O 1
ATOM 1429 N N . LYS A 1 181 ? -9.117 11.086 15.625 1 96.75 181 LYS A N 1
ATOM 1430 C CA . LYS A 1 181 ? -9.203 11.492 17.031 1 96.75 181 LYS A CA 1
ATOM 1431 C C . LYS A 1 181 ? -10.18 12.641 17.219 1 96.75 181 LYS A C 1
ATOM 1433 O O . LYS A 1 181 ? -10.945 12.664 18.172 1 96.75 181 LYS A O 1
ATOM 1438 N N . VAL A 1 182 ? -10.125 13.562 16.312 1 98.06 182 VAL A N 1
ATOM 1439 C CA . VAL A 1 182 ? -11.031 14.703 16.391 1 98.06 182 VAL A CA 1
ATOM 1440 C C . VAL A 1 182 ? -12.477 14.219 16.297 1 98.06 182 VAL A C 1
ATOM 1442 O O . VAL A 1 182 ? -13.344 14.656 17.062 1 98.06 182 VAL A O 1
ATOM 1445 N N . LYS A 1 183 ? -12.719 13.352 15.391 1 96.88 183 LYS A N 1
ATOM 1446 C CA . LYS A 1 183 ? -14.062 12.789 15.234 1 96.88 183 LYS A CA 1
ATOM 1447 C C . LYS A 1 183 ? -14.484 12.023 16.484 1 96.88 183 LYS A C 1
ATOM 1449 O O . LYS A 1 183 ? -15.609 12.18 16.969 1 96.88 183 LYS A O 1
ATOM 1454 N N . ARG A 1 184 ? -13.602 11.203 17.016 1 94.94 184 ARG A N 1
ATOM 1455 C CA . ARG A 1 184 ? -13.906 10.406 18.188 1 94.94 184 ARG A CA 1
ATOM 1456 C C . ARG A 1 184 ? -14.211 11.297 19.391 1 94.94 184 ARG A C 1
ATOM 1458 O O . ARG A 1 184 ? -15.008 10.93 20.25 1 94.94 184 ARG A O 1
ATOM 1465 N N . ALA A 1 185 ? -13.602 12.43 19.469 1 97.38 185 ALA A N 1
ATOM 1466 C CA . ALA A 1 185 ? -13.828 13.383 20.547 1 97.38 185 ALA A CA 1
ATOM 1467 C C . ALA A 1 185 ? -15.094 14.195 20.312 1 97.38 185 ALA A C 1
ATOM 1469 O O . ALA A 1 185 ? -15.43 15.078 21.094 1 97.38 185 ALA A O 1
ATOM 1470 N N . ARG A 1 186 ? -15.766 13.922 19.172 1 97.62 186 ARG A N 1
ATOM 1471 C CA . ARG A 1 186 ? -17.016 14.555 18.812 1 97.62 186 ARG A CA 1
ATOM 1472 C C . ARG A 1 186 ? -16.828 16.047 18.578 1 97.62 186 ARG A C 1
ATOM 1474 O O . ARG A 1 186 ? -17.703 16.859 18.938 1 97.62 186 ARG A O 1
ATOM 1481 N N . LEU A 1 187 ? -15.68 16.438 18.156 1 98.44 187 LEU A N 1
ATOM 1482 C CA . LEU A 1 187 ? -15.398 17.812 17.766 1 98.44 187 LEU A CA 1
ATOM 1483 C C . LEU A 1 187 ? -15.867 18.078 16.344 1 98.44 187 LEU A C 1
ATOM 1485 O O . LEU A 1 187 ? -16.016 17.156 15.547 1 98.44 187 LEU A O 1
ATOM 1489 N N . ARG A 1 188 ? -16.062 19.328 15.992 1 98.56 188 ARG A N 1
ATOM 1490 C CA . ARG A 1 188 ? -16.672 19.688 14.711 1 98.56 188 ARG A CA 1
ATOM 1491 C C . ARG A 1 188 ? -15.617 19.797 13.617 1 98.56 188 ARG A C 1
ATOM 1493 O O . ARG A 1 188 ? -14.641 20.531 13.766 1 98.56 188 ARG A O 1
ATOM 1500 N N . ILE A 1 189 ? -15.859 19.062 12.508 1 98.75 189 ILE A N 1
ATOM 1501 C CA . ILE A 1 189 ? -14.984 19.094 11.336 1 98.75 189 ILE A CA 1
ATOM 1502 C C . ILE A 1 189 ? -15.734 19.703 10.148 1 98.75 189 ILE A C 1
ATOM 1504 O O . ILE A 1 189 ? -16.891 19.344 9.891 1 98.75 189 ILE A O 1
ATOM 1508 N N . VAL A 1 190 ? -15.148 20.609 9.43 1 98.75 190 VAL A N 1
ATOM 1509 C CA . VAL A 1 190 ? -15.734 21.172 8.219 1 98.75 190 VAL A CA 1
ATOM 1510 C C . VAL A 1 190 ? -14.695 21.156 7.09 1 98.75 190 VAL A C 1
ATOM 1512 O O . VAL A 1 190 ? -13.492 21.156 7.348 1 98.75 190 VAL A O 1
ATOM 1515 N N . GLU A 1 191 ? -15.141 21.047 5.902 1 98.88 191 GLU A N 1
ATOM 1516 C CA . GLU A 1 191 ? -14.273 21.078 4.73 1 98.88 191 GLU A CA 1
ATOM 1517 C C . GLU A 1 191 ? -14.5 22.344 3.91 1 98.88 191 GLU A C 1
ATOM 1519 O O . GLU A 1 191 ? -15.641 22.797 3.773 1 98.88 191 GLU A O 1
ATOM 1524 N N . VAL A 1 192 ? -13.469 22.938 3.434 1 98.81 192 VAL A N 1
ATOM 1525 C CA . VAL A 1 192 ? -13.469 24.078 2.527 1 98.81 192 VAL A CA 1
ATOM 1526 C C . VAL A 1 192 ? -12.828 23.688 1.197 1 98.81 192 VAL A C 1
ATOM 1528 O O . VAL A 1 192 ? -11.727 23.141 1.17 1 98.81 192 VAL A O 1
ATOM 1531 N N . PRO A 1 193 ? -13.57 23.953 0.084 1 98.81 193 PRO A N 1
ATOM 1532 C CA . PRO A 1 193 ? -12.977 23.547 -1.194 1 98.81 193 PRO A CA 1
ATOM 1533 C C . PRO A 1 193 ? -11.711 24.328 -1.541 1 98.81 193 PRO A C 1
ATOM 1535 O O . PRO A 1 193 ? -11.656 25.547 -1.334 1 98.81 193 PRO A O 1
ATOM 1538 N N . ILE A 1 194 ? -10.719 23.625 -2.027 1 98.69 194 ILE A N 1
ATOM 1539 C CA . ILE A 1 194 ? -9.492 24.25 -2.502 1 98.69 194 ILE A CA 1
ATOM 1540 C C . ILE A 1 194 ? -9.086 23.641 -3.838 1 98.69 194 ILE A C 1
ATOM 1542 O O . ILE A 1 194 ? -9.555 22.547 -4.199 1 98.69 194 ILE A O 1
ATOM 1546 N N . THR A 1 195 ? -8.266 24.375 -4.527 1 97.94 195 THR A N 1
ATOM 1547 C CA . THR A 1 195 ? -7.57 23.812 -5.68 1 97.94 195 THR A CA 1
ATOM 1548 C C . THR A 1 195 ? -6.125 23.469 -5.324 1 97.94 195 THR A C 1
ATOM 1550 O O . THR A 1 195 ? -5.367 24.328 -4.875 1 97.94 195 THR A O 1
ATOM 1553 N N . PHE A 1 196 ? -5.824 22.203 -5.469 1 97 196 PHE A N 1
ATOM 1554 C CA . PHE A 1 196 ? -4.477 21.734 -5.184 1 97 196 PHE A CA 1
ATOM 1555 C C . PHE A 1 196 ? -3.674 21.578 -6.473 1 97 196 PHE A C 1
ATOM 1557 O O . PHE A 1 196 ? -4.109 20.906 -7.406 1 97 196 PHE A O 1
ATOM 1564 N N . ARG A 1 197 ? -2.523 22.203 -6.508 1 93.12 197 ARG A N 1
ATOM 1565 C CA . ARG A 1 197 ? -1.652 22.109 -7.676 1 93.12 197 ARG A CA 1
ATOM 1566 C C . ARG A 1 197 ? -0.356 21.375 -7.34 1 93.12 197 ARG A C 1
ATOM 1568 O O . ARG A 1 197 ? 0.23 21.609 -6.281 1 93.12 197 ARG A O 1
ATOM 1575 N N . ASP A 1 198 ? 0.03 20.5 -8.227 1 91.06 198 ASP A N 1
ATOM 1576 C CA . ASP A 1 198 ? 1.287 19.797 -7.992 1 91.06 198 ASP A CA 1
ATOM 1577 C C . ASP A 1 198 ? 2.445 20.766 -7.832 1 91.06 198 ASP A C 1
ATOM 1579 O O . ASP A 1 198 ? 2.418 21.875 -8.398 1 91.06 198 ASP A O 1
ATOM 1583 N N . ARG A 1 199 ? 3.42 20.297 -7.117 1 86.19 199 ARG A N 1
ATOM 1584 C CA . ARG A 1 199 ? 4.555 21.172 -6.836 1 86.19 199 ARG A CA 1
ATOM 1585 C C . ARG A 1 199 ? 5.305 21.531 -8.117 1 86.19 199 ARG A C 1
ATOM 1587 O O . ARG A 1 199 ? 5.359 20.719 -9.047 1 86.19 199 ARG A O 1
ATOM 1594 N N . SER A 1 200 ? 5.914 22.719 -8.008 1 84.44 200 SER A N 1
ATOM 1595 C CA . SER A 1 200 ? 6.664 23.172 -9.172 1 84.44 200 SER A CA 1
ATOM 1596 C C . SER A 1 200 ? 8.164 23.094 -8.93 1 84.44 200 SER A C 1
ATOM 1598 O O . SER A 1 200 ? 8.953 23.078 -9.875 1 84.44 200 SER A O 1
ATOM 1600 N N . LYS A 1 201 ? 8.508 23.109 -7.734 1 86.56 201 LYS A N 1
ATOM 1601 C CA . LYS A 1 201 ? 9.922 23.062 -7.367 1 86.56 201 LYS A CA 1
ATOM 1602 C C . LYS A 1 201 ? 10.188 21.984 -6.32 1 86.56 201 LYS A C 1
ATOM 1604 O O . LYS A 1 201 ? 9.328 21.688 -5.488 1 86.56 201 LYS A O 1
ATOM 1609 N N . GLY A 1 202 ? 11.328 21.406 -6.344 1 85.19 202 GLY A N 1
ATOM 1610 C CA . GLY A 1 202 ? 11.734 20.406 -5.363 1 85.19 202 GLY A CA 1
ATOM 1611 C C . GLY A 1 202 ? 11.242 19.016 -5.691 1 85.19 202 GLY A C 1
ATOM 1612 O O . GLY A 1 202 ? 10.68 18.781 -6.762 1 85.19 202 GLY A O 1
ATOM 1613 N N . LYS A 1 203 ? 11.594 18.031 -4.828 1 85.38 203 LYS A N 1
ATOM 1614 C CA . LYS A 1 203 ? 11.219 16.625 -5.027 1 85.38 203 LYS A CA 1
ATOM 1615 C C . LYS A 1 203 ? 10.258 16.156 -3.939 1 85.38 203 LYS A C 1
ATOM 1617 O O . LYS A 1 203 ? 10.383 16.547 -2.779 1 85.38 203 LYS A O 1
ATOM 1622 N N . SER A 1 204 ? 9.336 15.406 -4.441 1 87.81 204 SER A N 1
ATOM 1623 C CA . SER A 1 204 ? 8.398 14.836 -3.479 1 87.81 204 SER A CA 1
ATOM 1624 C C . SER A 1 204 ? 9.109 13.914 -2.494 1 87.81 204 SER A C 1
ATOM 1626 O O . SER A 1 204 ? 10.023 13.18 -2.871 1 87.81 204 SER A O 1
ATOM 1628 N N . LYS A 1 205 ? 8.625 13.977 -1.289 1 87.12 205 LYS A N 1
ATOM 1629 C CA . LYS A 1 205 ? 9.188 13.117 -0.254 1 87.12 205 LYS A CA 1
ATOM 1630 C C . LYS A 1 205 ? 8.312 11.891 -0.021 1 87.12 205 LYS A C 1
ATOM 1632 O O . LYS A 1 205 ? 8.641 11.031 0.798 1 87.12 205 LYS A O 1
ATOM 1637 N N . LEU A 1 206 ? 7.234 11.859 -0.723 1 89.12 206 LEU A N 1
ATOM 1638 C CA . LEU A 1 206 ? 6.285 10.758 -0.601 1 89.12 206 LEU A CA 1
ATOM 1639 C C . LEU A 1 206 ? 6.688 9.594 -1.499 1 89.12 206 LEU A C 1
ATOM 1641 O O . LEU A 1 206 ? 6.477 9.641 -2.713 1 89.12 206 LEU A O 1
ATOM 1645 N N . GLY A 1 207 ? 7.27 8.586 -0.902 1 91.69 207 GLY A N 1
ATOM 1646 C CA . GLY A 1 207 ? 7.66 7.383 -1.618 1 91.69 207 GLY A CA 1
ATOM 1647 C C . GLY A 1 207 ? 6.773 6.191 -1.31 1 91.69 207 GLY A C 1
ATOM 1648 O O . GLY A 1 207 ? 5.906 6.266 -0.437 1 91.69 207 GLY A O 1
ATOM 1649 N N . SER A 1 208 ? 6.984 5.117 -1.979 1 93.12 208 SER A N 1
ATOM 1650 C CA . SER A 1 208 ? 6.16 3.92 -1.86 1 93.12 208 SER A CA 1
ATOM 1651 C C . SER A 1 208 ? 6.164 3.387 -0.432 1 93.12 208 SER A C 1
ATOM 1653 O O . SER A 1 208 ? 5.148 2.883 0.051 1 93.12 208 SER A O 1
ATOM 1655 N N . GLU A 1 209 ? 7.277 3.447 0.19 1 94 209 GLU A N 1
ATOM 1656 C CA . GLU A 1 209 ? 7.371 2.959 1.562 1 94 209 GLU A CA 1
ATOM 1657 C C . GLU A 1 209 ? 6.473 3.764 2.498 1 94 209 GLU A C 1
ATOM 1659 O O . GLU A 1 209 ? 5.793 3.195 3.354 1 94 209 GLU A O 1
ATOM 1664 N N . LYS A 1 210 ? 6.473 5.074 2.355 1 94.69 210 LYS A N 1
ATOM 1665 C CA . LYS A 1 210 ? 5.648 5.941 3.191 1 94.69 210 LYS A CA 1
ATOM 1666 C C . LYS A 1 210 ? 4.164 5.699 2.934 1 94.69 210 LYS A C 1
ATOM 1668 O O . LYS A 1 210 ? 3.355 5.711 3.865 1 94.69 210 LYS A O 1
ATOM 1673 N N . ILE A 1 211 ? 3.848 5.488 1.675 1 94.62 211 ILE A N 1
ATOM 1674 C CA . ILE A 1 211 ? 2.463 5.195 1.323 1 94.62 211 ILE A CA 1
ATOM 1675 C C . ILE A 1 211 ? 2.033 3.879 1.964 1 94.62 211 ILE A C 1
ATOM 1677 O O . ILE A 1 211 ? 0.934 3.777 2.514 1 94.62 211 ILE A O 1
ATOM 1681 N N . LEU A 1 212 ? 2.91 2.908 1.918 1 92.06 212 LEU A N 1
ATOM 1682 C CA . LEU A 1 212 ? 2.617 1.619 2.537 1 92.06 212 LEU A CA 1
ATOM 1683 C C . LEU A 1 212 ? 2.432 1.769 4.043 1 92.06 212 LEU A C 1
ATOM 1685 O O . LEU A 1 212 ? 1.519 1.178 4.621 1 92.06 212 LEU A O 1
ATOM 1689 N N . ASN A 1 213 ? 3.301 2.535 4.633 1 93.12 213 ASN A N 1
ATOM 1690 C CA . ASN A 1 213 ? 3.17 2.764 6.066 1 93.12 213 ASN A CA 1
ATOM 1691 C C . ASN A 1 213 ? 1.816 3.373 6.418 1 93.12 213 ASN A C 1
ATOM 1693 O O . ASN A 1 213 ? 1.221 3.025 7.438 1 93.12 213 ASN A O 1
ATOM 1697 N N . TRP A 1 214 ? 1.417 4.242 5.59 1 94.56 214 TRP A N 1
ATOM 1698 C CA . TRP A 1 214 ? 0.105 4.852 5.781 1 94.56 214 TRP A CA 1
ATOM 1699 C C . TRP A 1 214 ? -0.996 3.797 5.754 1 94.56 214 TRP A C 1
ATOM 1701 O O . TRP A 1 214 ? -1.844 3.752 6.648 1 94.56 214 TRP A O 1
ATOM 1711 N N . PHE A 1 215 ? -0.981 2.932 4.797 1 92.19 215 PHE A N 1
ATOM 1712 C CA . PHE A 1 215 ? -1.991 1.89 4.656 1 92.19 215 PHE A CA 1
ATOM 1713 C C . PHE A 1 215 ? -1.958 0.941 5.848 1 92.19 215 PHE A C 1
ATOM 1715 O O . PHE A 1 215 ? -3.004 0.59 6.398 1 92.19 215 PHE A O 1
ATOM 1722 N N . VAL A 1 216 ? -0.79 0.567 6.207 1 92.38 216 VAL A N 1
ATOM 1723 C CA . VAL A 1 216 ? -0.64 -0.331 7.348 1 92.38 216 VAL A CA 1
ATOM 1724 C C . VAL A 1 216 ? -1.214 0.327 8.602 1 92.38 216 VAL A C 1
ATOM 1726 O O . VAL A 1 216 ? -1.884 -0.329 9.398 1 92.38 216 VAL A O 1
ATOM 1729 N N . TYR A 1 217 ? -0.944 1.589 8.719 1 94 217 TYR A N 1
ATOM 1730 C CA . TYR A 1 217 ? -1.474 2.332 9.852 1 94 217 TYR A CA 1
ATOM 1731 C C . TYR A 1 217 ? -2.996 2.285 9.875 1 94 217 TYR A C 1
ATOM 1733 O O . TYR A 1 217 ? -3.602 2.021 10.914 1 94 217 TYR A O 1
ATOM 1741 N N . VAL A 1 218 ? -3.658 2.506 8.742 1 93.62 218 VAL A N 1
ATOM 1742 C CA . VAL A 1 218 ? -5.113 2.516 8.633 1 93.62 218 VAL A CA 1
ATOM 1743 C C . VAL A 1 218 ? -5.664 1.129 8.961 1 93.62 218 VAL A C 1
ATOM 1745 O O . VAL A 1 218 ? -6.652 1.001 9.688 1 93.62 218 VAL A O 1
ATOM 1748 N N . LEU A 1 219 ? -4.973 0.134 8.469 1 90.06 219 LEU A N 1
ATOM 1749 C CA . LEU A 1 219 ? -5.402 -1.231 8.75 1 90.06 219 LEU A CA 1
ATOM 1750 C C . LEU A 1 219 ? -5.301 -1.539 10.242 1 90.06 219 LEU A C 1
ATOM 1752 O O . LEU A 1 219 ? -6.211 -2.131 10.82 1 90.06 219 LEU A O 1
ATOM 1756 N N . LYS A 1 220 ? -4.168 -1.153 10.82 1 90.44 220 LYS A N 1
ATOM 1757 C CA . LYS A 1 220 ? -3.988 -1.38 12.25 1 90.44 220 LYS A CA 1
ATOM 1758 C C . LYS A 1 220 ? -5.082 -0.686 13.062 1 90.44 220 LYS A C 1
ATOM 1760 O O . LYS A 1 220 ? -5.633 -1.269 13.992 1 90.44 220 LYS A O 1
ATOM 1765 N N . LEU A 1 221 ? -5.336 0.522 12.672 1 90 221 LEU A N 1
ATOM 1766 C CA . LEU A 1 221 ? -6.371 1.293 13.352 1 90 221 LEU A CA 1
ATOM 1767 C C . LEU A 1 221 ? -7.73 0.609 13.219 1 90 221 LEU A C 1
ATOM 1769 O O . LEU A 1 221 ? -8.484 0.532 14.195 1 90 221 LEU A O 1
ATOM 1773 N N . SER A 1 222 ? -8.008 0.114 12.07 1 88.44 222 SER A N 1
ATOM 1774 C CA . SER A 1 222 ? -9.305 -0.51 11.805 1 88.44 222 SER A CA 1
ATOM 1775 C C . SER A 1 222 ? -9.445 -1.832 12.555 1 88.44 222 SER A C 1
ATOM 1777 O O . SER A 1 222 ? -10.547 -2.229 12.922 1 88.44 222 SER A O 1
ATOM 1779 N N . LEU A 1 223 ? -8.312 -2.535 12.695 1 82.38 223 LEU A N 1
ATOM 1780 C CA . LEU A 1 223 ? -8.328 -3.842 13.344 1 82.38 223 LEU A CA 1
ATOM 1781 C C . LEU A 1 223 ? -8.203 -3.699 14.859 1 82.38 223 LEU A C 1
ATOM 1783 O O . LEU A 1 223 ? -8.219 -4.695 15.586 1 82.38 223 LEU A O 1
ATOM 1787 N N . GLY A 1 224 ? -8 -2.455 15.367 1 78.62 224 GLY A N 1
ATOM 1788 C CA . GLY A 1 224 ? -7.973 -2.195 16.797 1 78.62 224 GLY A CA 1
ATOM 1789 C C . GLY A 1 224 ? -6.586 -2.297 17.406 1 78.62 224 GLY A C 1
ATOM 1790 O O . GLY A 1 224 ? -6.43 -2.344 18.625 1 78.62 224 GLY A O 1
ATOM 1791 N N . PHE A 1 225 ? -5.516 -2.506 16.625 1 69.62 225 PHE A N 1
ATOM 1792 C CA . PHE A 1 225 ? -4.152 -2.621 17.125 1 69.62 225 PHE A CA 1
ATOM 1793 C C . PHE A 1 225 ? -3.637 -1.269 17.594 1 69.62 225 PHE A C 1
ATOM 1795 O O . PHE A 1 225 ? -2.604 -1.192 18.266 1 69.62 225 PHE A O 1
ATOM 1802 N N . THR A 1 226 ? -4.145 -0.096 17.547 1 59.06 226 THR A N 1
ATOM 1803 C CA . THR A 1 226 ? -3.496 1.185 17.812 1 59.06 226 THR A CA 1
ATOM 1804 C C . THR A 1 226 ? -3.141 1.328 19.281 1 59.06 226 THR A C 1
ATOM 1806 O O . THR A 1 226 ? -3.965 1.042 20.156 1 59.06 226 THR A O 1
ATOM 1809 N N . SER A 1 227 ? -1.77 1.054 19.703 1 44.25 227 SER A N 1
ATOM 1810 C CA . SER A 1 227 ? -1.385 1.57 21.016 1 44.25 227 SER A CA 1
ATOM 1811 C C . SER A 1 227 ? -1.384 3.096 21.016 1 44.25 227 SER A C 1
ATOM 1813 O O . SER A 1 227 ? -1.194 3.73 19.984 1 44.25 227 SER A O 1
ATOM 1815 N N . MET B 1 1 ? -3.02 -35.344 -16.938 1 86.88 1 MET B N 1
ATOM 1816 C CA . MET B 1 1 ? -1.668 -35.094 -16.438 1 86.88 1 MET B CA 1
ATOM 1817 C C . MET B 1 1 ? -1.643 -33.938 -15.469 1 86.88 1 MET B C 1
ATOM 1819 O O . MET B 1 1 ? -2.32 -32.938 -15.688 1 86.88 1 MET B O 1
ATOM 1823 N N . ARG B 1 2 ? -0.996 -34.156 -14.352 1 91.94 2 ARG B N 1
ATOM 1824 C CA . ARG B 1 2 ? -0.84 -33.125 -13.344 1 91.94 2 ARG B CA 1
ATOM 1825 C C . ARG B 1 2 ? 0.511 -32.406 -13.484 1 91.94 2 ARG B C 1
ATOM 1827 O O . ARG B 1 2 ? 1.519 -33.062 -13.781 1 91.94 2 ARG B O 1
ATOM 1834 N N . GLY B 1 3 ? 0.404 -31.109 -13.398 1 97.5 3 GLY B N 1
ATOM 1835 C CA . GLY B 1 3 ? 1.636 -30.344 -13.453 1 97.5 3 GLY B CA 1
ATOM 1836 C C . GLY B 1 3 ? 1.814 -29.406 -12.273 1 97.5 3 GLY B C 1
ATOM 1837 O O . GLY B 1 3 ? 0.834 -28.969 -11.664 1 97.5 3 GLY B O 1
ATOM 1838 N N . VAL B 1 4 ? 3.047 -29.219 -11.898 1 98.81 4 VAL B N 1
ATOM 1839 C CA . VAL B 1 4 ? 3.4 -28.234 -10.883 1 98.81 4 VAL B CA 1
ATOM 1840 C C . VAL B 1 4 ? 4.273 -27.156 -11.492 1 98.81 4 VAL B C 1
ATOM 1842 O O . VAL B 1 4 ? 5.367 -27.422 -11.992 1 98.81 4 VAL B O 1
ATOM 1845 N N . LEU B 1 5 ? 3.74 -25.969 -11.477 1 98.88 5 LEU B N 1
ATOM 1846 C CA . LEU B 1 5 ? 4.391 -24.797 -12.062 1 98.88 5 LEU B CA 1
ATOM 1847 C C . LEU B 1 5 ? 5.098 -23.969 -10.992 1 98.88 5 LEU B C 1
ATOM 1849 O O . LEU B 1 5 ? 4.48 -23.578 -10.008 1 98.88 5 LEU B O 1
ATOM 1853 N N . VAL B 1 6 ? 6.355 -23.734 -11.219 1 98.88 6 VAL B N 1
ATOM 1854 C CA . VAL B 1 6 ? 7.172 -22.984 -10.273 1 98.88 6 VAL B CA 1
ATOM 1855 C C . VAL B 1 6 ? 7.883 -21.844 -11 1 98.88 6 VAL B C 1
ATOM 1857 O O . VAL B 1 6 ? 8.797 -22.078 -11.789 1 98.88 6 VAL B O 1
ATOM 1860 N N . PRO B 1 7 ? 7.445 -20.625 -10.75 1 98.75 7 PRO B N 1
ATOM 1861 C CA . PRO B 1 7 ? 8.227 -19.484 -11.258 1 98.75 7 PRO B CA 1
ATOM 1862 C C . PRO B 1 7 ? 9.523 -19.266 -10.492 1 98.75 7 PRO B C 1
ATOM 1864 O O . PRO B 1 7 ? 9.562 -19.438 -9.273 1 98.75 7 PRO B O 1
ATOM 1867 N N . THR B 1 8 ? 10.578 -18.953 -11.266 1 98.25 8 THR B N 1
ATOM 1868 C CA . THR B 1 8 ? 11.859 -18.812 -10.578 1 98.25 8 THR B CA 1
ATOM 1869 C C . THR B 1 8 ? 12.602 -17.578 -11.086 1 98.25 8 THR B C 1
ATOM 1871 O O . THR B 1 8 ? 12.414 -17.156 -12.234 1 98.25 8 THR B O 1
ATOM 1874 N N . TYR B 1 9 ? 13.359 -16.984 -10.227 1 97.62 9 TYR B N 1
ATOM 1875 C CA . TYR B 1 9 ? 14.398 -15.992 -10.492 1 97.62 9 TYR B CA 1
ATOM 1876 C C . TYR B 1 9 ? 15.508 -16.078 -9.461 1 97.62 9 TYR B C 1
ATOM 1878 O O . TYR B 1 9 ? 15.352 -15.625 -8.32 1 97.62 9 TYR B O 1
ATOM 1886 N N . ASN B 1 10 ? 16.641 -16.594 -9.781 1 97.06 10 ASN B N 1
ATOM 1887 C CA . ASN B 1 10 ? 17.797 -16.844 -8.914 1 97.06 10 ASN B CA 1
ATOM 1888 C C . ASN B 1 10 ? 17.422 -17.719 -7.723 1 97.06 10 ASN B C 1
ATOM 1890 O O . ASN B 1 10 ? 17.609 -17.328 -6.57 1 97.06 10 ASN B O 1
ATOM 1894 N N . GLU B 1 11 ? 16.922 -18.922 -8.031 1 97.81 11 GLU B N 1
ATOM 1895 C CA . GLU B 1 11 ? 16.453 -19.844 -7.012 1 97.81 11 GLU B CA 1
ATOM 1896 C C . GLU B 1 11 ? 17.188 -21.172 -7.09 1 97.81 11 GLU B C 1
ATOM 1898 O O . GLU B 1 11 ? 16.594 -22.234 -6.801 1 97.81 11 GLU B O 1
ATOM 1903 N N . ALA B 1 12 ? 18.406 -21.172 -7.488 1 97.44 12 ALA B N 1
ATOM 1904 C CA . ALA B 1 12 ? 19.188 -22.391 -7.727 1 97.44 12 ALA B CA 1
ATOM 1905 C C . ALA B 1 12 ? 19.203 -23.266 -6.484 1 97.44 12 ALA B C 1
ATOM 1907 O O . ALA B 1 12 ? 18.922 -24.469 -6.559 1 97.44 12 ALA B O 1
ATOM 1908 N N . GLU B 1 13 ? 19.469 -22.734 -5.355 1 96.62 13 GLU B N 1
ATOM 1909 C CA . GLU B 1 13 ? 19.594 -23.5 -4.125 1 96.62 13 GLU B CA 1
ATOM 1910 C C . GLU B 1 13 ? 18.25 -24.078 -3.695 1 96.62 13 GLU B C 1
ATOM 1912 O O . GLU B 1 13 ? 18.172 -25.188 -3.174 1 96.62 13 GLU B O 1
ATOM 1917 N N . ASN B 1 14 ? 17.219 -23.375 -3.996 1 97.5 14 ASN B N 1
ATOM 1918 C CA . ASN B 1 14 ? 15.891 -23.797 -3.58 1 97.5 14 ASN B CA 1
ATOM 1919 C C . ASN B 1 14 ? 15.359 -24.922 -4.469 1 97.5 14 ASN B C 1
ATOM 1921 O O . ASN B 1 14 ? 14.797 -25.891 -3.973 1 97.5 14 ASN B O 1
ATOM 1925 N N . ILE B 1 15 ? 15.578 -24.781 -5.738 1 97.56 15 ILE B N 1
ATOM 1926 C CA . ILE B 1 15 ? 14.945 -25.719 -6.648 1 97.56 15 ILE B CA 1
ATOM 1927 C C . ILE B 1 15 ? 15.617 -27.094 -6.516 1 97.56 15 ILE B C 1
ATOM 1929 O O . ILE B 1 15 ? 14.984 -28.125 -6.738 1 97.56 15 ILE B O 1
ATOM 1933 N N . LYS B 1 16 ? 16.906 -27.125 -6.09 1 97.69 16 LYS B N 1
ATOM 1934 C CA . LYS B 1 16 ? 17.609 -28.375 -5.836 1 97.69 16 LYS B CA 1
ATOM 1935 C C . LYS B 1 16 ? 16.875 -29.219 -4.789 1 97.69 16 LYS B C 1
ATOM 1937 O O . LYS B 1 16 ? 16.844 -30.438 -4.867 1 97.69 16 LYS B O 1
ATOM 1942 N N . GLU B 1 17 ? 16.344 -28.531 -3.904 1 97.62 17 GLU B N 1
ATOM 1943 C CA . GLU B 1 17 ? 15.609 -29.203 -2.828 1 97.62 17 GLU B CA 1
ATOM 1944 C C . GLU B 1 17 ? 14.141 -29.391 -3.188 1 97.62 17 GLU B C 1
ATOM 1946 O O . GLU B 1 17 ? 13.555 -30.438 -2.934 1 97.62 17 GL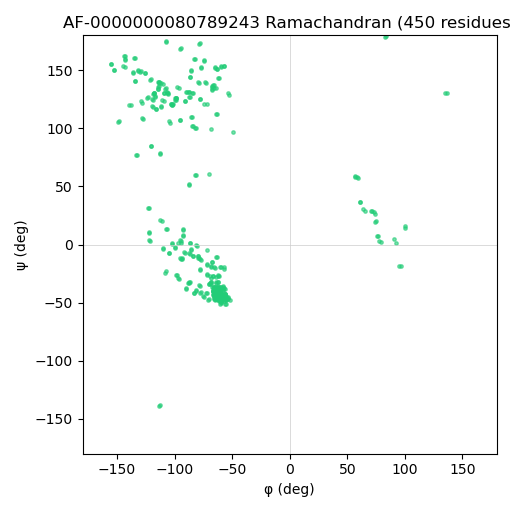U B O 1
ATOM 1951 N N . LEU B 1 18 ? 13.57 -28.453 -3.811 1 98.31 18 LEU B N 1
ATOM 1952 C CA . LEU B 1 18 ? 12.125 -28.406 -4.031 1 98.31 18 LEU B CA 1
ATOM 1953 C C . LEU B 1 18 ? 11.688 -29.484 -5.023 1 98.31 18 LEU B C 1
ATOM 1955 O O . LEU B 1 18 ? 10.711 -30.188 -4.781 1 98.31 18 LEU B O 1
ATOM 1959 N N . ILE B 1 19 ? 12.375 -29.641 -6.148 1 98.44 19 ILE B N 1
ATOM 1960 C CA . ILE B 1 19 ? 11.945 -30.516 -7.234 1 98.44 19 ILE B CA 1
ATOM 1961 C C . ILE B 1 19 ? 11.875 -31.953 -6.738 1 98.44 19 ILE B C 1
ATOM 1963 O O . ILE B 1 19 ? 10.844 -32.625 -6.871 1 98.44 19 ILE B O 1
ATOM 1967 N N . PRO B 1 20 ? 12.961 -32.438 -6.051 1 98.12 20 PRO B N 1
ATOM 1968 C CA . PRO B 1 20 ? 12.836 -33.812 -5.512 1 98.12 20 PRO B CA 1
ATOM 1969 C C . PRO B 1 20 ? 11.719 -33.938 -4.484 1 98.12 20 PRO B C 1
ATOM 1971 O O . PRO B 1 20 ? 11.047 -34.969 -4.422 1 98.12 20 PRO B O 1
ATOM 1974 N N . ARG B 1 21 ? 11.516 -32.938 -3.697 1 98.06 21 ARG B N 1
ATOM 1975 C CA . ARG B 1 21 ? 10.477 -33 -2.676 1 98.06 21 ARG B CA 1
ATOM 1976 C C . ARG B 1 21 ? 9.086 -33.094 -3.311 1 98.06 21 ARG B C 1
ATOM 1978 O O . ARG B 1 21 ? 8.219 -33.812 -2.822 1 98.06 21 ARG B O 1
ATOM 1985 N N . ILE B 1 22 ? 8.852 -32.312 -4.363 1 98.56 22 ILE B N 1
ATOM 1986 C CA . ILE B 1 22 ? 7.582 -32.406 -5.082 1 98.56 22 ILE B CA 1
ATOM 1987 C C . ILE B 1 22 ? 7.355 -33.812 -5.566 1 98.56 22 ILE B C 1
ATOM 1989 O O . ILE B 1 22 ? 6.266 -34.375 -5.398 1 98.56 22 ILE B O 1
ATOM 1993 N N . ARG B 1 23 ? 8.383 -34.469 -6.129 1 97.44 23 ARG B N 1
ATOM 1994 C CA . ARG B 1 23 ? 8.258 -35.781 -6.707 1 97.44 23 ARG B CA 1
ATOM 1995 C C . ARG B 1 23 ? 8.016 -36.844 -5.625 1 97.44 23 ARG B C 1
ATOM 1997 O O . ARG B 1 23 ? 7.43 -37.906 -5.887 1 97.44 23 ARG B O 1
ATOM 2004 N N . GLN B 1 24 ? 8.516 -36.531 -4.438 1 97.62 24 GLN B N 1
ATOM 2005 C CA . GLN B 1 24 ? 8.25 -37.438 -3.312 1 97.62 24 GLN B CA 1
ATOM 2006 C C . GLN B 1 24 ? 6.754 -37.562 -3.037 1 97.62 24 GLN B C 1
ATOM 2008 O O . GLN B 1 24 ? 6.254 -38.656 -2.746 1 97.62 24 GLN B O 1
ATOM 2013 N N . TYR B 1 25 ? 6.047 -36.469 -3.172 1 97.69 25 TYR B N 1
ATOM 2014 C CA . TYR B 1 25 ? 4.633 -36.469 -2.812 1 97.69 25 TYR B CA 1
ATOM 2015 C C . TYR B 1 25 ? 3.754 -36.656 -4.043 1 97.69 25 TYR B C 1
ATOM 2017 O O . TYR B 1 25 ? 2.607 -37.094 -3.936 1 97.69 25 TYR B O 1
ATOM 2025 N N . LEU B 1 26 ? 4.301 -36.25 -5.188 1 96.56 26 LEU B N 1
ATOM 2026 C CA . LEU B 1 26 ? 3.6 -36.406 -6.461 1 96.56 26 LEU B CA 1
ATOM 2027 C C . LEU B 1 26 ? 4.512 -37 -7.516 1 96.56 26 LEU B C 1
ATOM 2029 O O . LEU B 1 26 ? 4.91 -36.344 -8.469 1 96.56 26 LEU B O 1
ATOM 2033 N N . PRO B 1 27 ? 4.738 -38.281 -7.461 1 95.38 27 PRO B N 1
ATOM 2034 C CA . PRO B 1 27 ? 5.742 -38.938 -8.32 1 95.38 27 PRO B CA 1
ATOM 2035 C C . PRO B 1 27 ? 5.402 -38.812 -9.805 1 95.38 27 PRO B C 1
ATOM 2037 O O . PRO B 1 27 ? 6.305 -38.812 -10.648 1 95.38 27 PRO B O 1
ATOM 2040 N N . ASP B 1 28 ? 4.18 -38.688 -10.148 1 92.19 28 ASP B N 1
ATOM 2041 C CA . ASP B 1 28 ? 3.77 -38.719 -11.547 1 92.19 28 ASP B CA 1
ATOM 2042 C C . ASP B 1 28 ? 3.627 -37.281 -12.086 1 92.19 28 ASP B C 1
ATOM 2044 O O . ASP B 1 28 ? 3.316 -37.094 -13.266 1 92.19 28 ASP B O 1
ATOM 2048 N N . ALA B 1 29 ? 3.912 -36.312 -11.227 1 91.88 29 ALA B N 1
ATOM 2049 C CA . ALA B 1 29 ? 3.682 -34.938 -11.664 1 91.88 29 ALA B CA 1
ATOM 2050 C C . ALA B 1 29 ? 4.812 -34.438 -12.562 1 91.88 29 ALA B C 1
ATOM 2052 O O . ALA B 1 29 ? 5.98 -34.781 -12.336 1 91.88 29 ALA B O 1
ATOM 2053 N N . LYS B 1 30 ? 4.449 -33.719 -13.578 1 97.5 30 LYS B N 1
ATOM 2054 C CA . LYS B 1 30 ? 5.434 -32.969 -14.367 1 97.5 30 LYS B CA 1
ATOM 2055 C C . LYS B 1 30 ? 5.723 -31.609 -13.742 1 97.5 30 LYS B C 1
ATOM 2057 O O . LYS B 1 30 ? 4.801 -30.891 -13.344 1 97.5 30 LYS B O 1
ATOM 2062 N N . ILE B 1 31 ? 6.98 -31.359 -13.602 1 98.56 31 ILE B N 1
ATOM 2063 C CA . ILE B 1 31 ? 7.379 -30.094 -13 1 98.56 31 ILE B CA 1
ATOM 2064 C C . ILE B 1 31 ? 7.766 -29.094 -14.094 1 98.56 31 ILE B C 1
ATOM 2066 O O . ILE B 1 31 ? 8.547 -29.422 -14.992 1 98.56 31 ILE B O 1
ATOM 2070 N N . ILE B 1 32 ? 7.125 -27.953 -14.078 1 98.81 32 ILE B N 1
ATOM 2071 C CA . ILE B 1 32 ? 7.375 -26.875 -15.031 1 98.81 32 ILE B CA 1
ATOM 2072 C C . ILE B 1 32 ? 8.023 -25.688 -14.312 1 98.81 32 ILE B C 1
ATOM 2074 O O . ILE B 1 32 ? 7.445 -25.125 -13.391 1 98.81 32 ILE B O 1
ATOM 2078 N N . ILE B 1 33 ? 9.227 -25.375 -14.75 1 98.88 33 ILE B N 1
ATOM 2079 C CA . ILE B 1 33 ? 9.93 -24.203 -14.234 1 98.88 33 ILE B CA 1
ATOM 2080 C C . ILE B 1 33 ? 9.844 -23.062 -15.25 1 98.88 33 ILE B C 1
ATOM 2082 O O . ILE B 1 33 ? 10.188 -23.234 -16.422 1 98.88 33 ILE B O 1
ATOM 2086 N N . VAL B 1 34 ? 9.281 -21.969 -14.836 1 98.88 34 VAL B N 1
ATOM 2087 C CA . VAL B 1 34 ? 9.297 -20.734 -15.625 1 98.88 34 VAL B CA 1
ATOM 2088 C C . VAL B 1 34 ? 10.305 -19.75 -15.031 1 98.88 34 VAL B C 1
ATOM 2090 O O . VAL B 1 34 ? 10.023 -19.109 -14.016 1 98.88 34 VAL B O 1
ATOM 2093 N N . ASP B 1 35 ? 11.43 -19.641 -15.719 1 98.88 35 ASP B N 1
ATOM 2094 C CA . ASP B 1 35 ? 12.562 -18.922 -15.156 1 98.88 35 ASP B CA 1
ATOM 2095 C C . ASP B 1 35 ? 12.727 -17.562 -15.836 1 98.88 35 ASP B C 1
ATOM 2097 O O . ASP B 1 35 ? 12.711 -17.469 -17.062 1 98.88 35 ASP B O 1
ATOM 2101 N N . ASP B 1 36 ? 12.836 -16.562 -15.016 1 98.06 36 ASP B N 1
ATOM 2102 C CA . ASP B 1 36 ? 13.016 -15.195 -15.523 1 98.06 36 ASP B CA 1
ATOM 2103 C C . ASP B 1 36 ? 14.492 -14.891 -15.75 1 98.06 36 ASP B C 1
ATOM 2105 O O . ASP B 1 36 ? 15.008 -13.891 -15.242 1 98.06 36 ASP B O 1
ATOM 2109 N N . ASP B 1 37 ? 15.109 -15.695 -16.422 1 98 37 ASP B N 1
ATOM 2110 C CA . ASP B 1 37 ? 16.484 -15.516 -16.875 1 98 37 ASP B CA 1
ATOM 2111 C C . ASP B 1 37 ? 17.438 -15.344 -15.695 1 98 37 ASP B C 1
ATOM 2113 O O . ASP B 1 37 ? 18.172 -14.352 -15.625 1 98 37 ASP B O 1
ATOM 2117 N N . SER B 1 38 ? 17.438 -16.312 -14.828 1 97.75 38 SER B N 1
ATOM 2118 C CA . SER B 1 38 ? 18.281 -16.328 -13.641 1 97.75 38 SER B CA 1
ATOM 2119 C C . SER B 1 38 ? 19.75 -16.344 -14.016 1 97.75 38 SER B C 1
ATOM 2121 O O . SER B 1 38 ? 20.141 -16.875 -15.055 1 97.75 38 SER B O 1
ATOM 2123 N N . GLU B 1 39 ? 20.531 -15.766 -13.109 1 97.12 39 GLU B N 1
ATOM 2124 C CA . GLU B 1 39 ? 21.984 -15.695 -13.32 1 97.12 39 GLU B CA 1
ATOM 2125 C C . GLU B 1 39 ? 22.703 -16.734 -12.484 1 97.12 39 GLU B C 1
ATOM 2127 O O . GLU B 1 39 ? 23.938 -16.875 -12.586 1 97.12 39 GLU B O 1
ATOM 2132 N N . ASP B 1 40 ? 22.047 -17.531 -11.75 1 97.38 40 ASP B N 1
ATOM 2133 C CA . ASP B 1 40 ? 22.688 -18.422 -10.781 1 97.38 40 ASP B CA 1
ATOM 2134 C C . ASP B 1 40 ? 22.531 -19.891 -11.203 1 97.38 40 ASP B C 1
ATOM 2136 O O . ASP B 1 40 ? 22.469 -20.781 -10.352 1 97.38 40 ASP B O 1
ATOM 2140 N N . SER B 1 41 ? 22.266 -20.156 -12.516 1 98 41 SER B N 1
ATOM 2141 C CA . SER B 1 41 ? 22.188 -21.484 -13.117 1 98 41 SER B CA 1
ATOM 2142 C C . SER B 1 41 ? 20.891 -22.188 -12.719 1 98 41 SER B C 1
ATOM 2144 O O . SER B 1 41 ? 20.828 -23.422 -12.742 1 98 41 SER B O 1
ATOM 2146 N N . THR B 1 42 ? 19.875 -21.438 -12.266 1 98.56 42 THR B N 1
ATOM 2147 C CA . THR B 1 42 ? 18.578 -22.016 -11.883 1 98.56 42 THR B CA 1
ATOM 2148 C C . THR B 1 42 ? 18.016 -22.891 -13 1 98.56 42 THR B C 1
ATOM 2150 O O . THR B 1 42 ? 17.672 -24.047 -12.773 1 98.56 42 THR B O 1
ATOM 2153 N N . ALA B 1 43 ? 18.047 -22.359 -14.164 1 98.69 43 ALA B N 1
ATOM 2154 C CA . ALA B 1 43 ? 17.453 -23.078 -15.297 1 98.69 43 ALA B CA 1
ATOM 2155 C C . ALA B 1 43 ? 18.219 -24.359 -15.594 1 98.69 43 ALA B C 1
ATOM 2157 O O . ALA B 1 43 ? 17.609 -25.406 -15.828 1 98.69 43 ALA B O 1
ATOM 2158 N N . GLU B 1 44 ? 19.484 -24.297 -15.578 1 98.62 44 GLU B N 1
ATOM 2159 C CA . GLU B 1 44 ? 20.328 -25.438 -15.852 1 98.62 44 GLU B CA 1
ATOM 2160 C C . GLU B 1 44 ? 20.109 -26.547 -14.82 1 98.62 44 GLU B C 1
ATOM 2162 O O . GLU B 1 44 ? 19.984 -27.719 -15.18 1 98.62 44 GLU B O 1
ATOM 2167 N N . ILE B 1 45 ? 20.109 -26.156 -13.617 1 98.62 45 ILE B N 1
ATOM 2168 C CA . ILE B 1 45 ? 19.922 -27.109 -12.531 1 98.62 45 ILE B CA 1
ATOM 2169 C C . ILE B 1 45 ? 18.547 -27.766 -12.656 1 98.62 45 ILE B C 1
ATOM 2171 O O . ILE B 1 45 ? 18.422 -28.984 -12.5 1 98.62 45 ILE B O 1
ATOM 2175 N N . ALA B 1 46 ? 17.531 -27 -12.922 1 98.81 46 ALA B N 1
ATOM 2176 C CA . ALA B 1 46 ? 16.188 -27.531 -13.094 1 98.81 46 ALA B CA 1
ATOM 2177 C C . ALA B 1 46 ? 16.141 -28.562 -14.227 1 98.81 46 ALA B C 1
ATOM 2179 O O . ALA B 1 46 ? 15.5 -29.609 -14.102 1 98.81 46 ALA B O 1
ATOM 2180 N N . ARG B 1 47 ? 16.812 -28.266 -15.344 1 98.62 47 ARG B N 1
ATOM 2181 C CA . ARG B 1 47 ? 16.859 -29.203 -16.469 1 98.62 47 ARG B CA 1
ATOM 2182 C C . ARG B 1 47 ? 17.531 -30.516 -16.062 1 98.62 47 ARG B C 1
ATOM 2184 O O . ARG B 1 47 ? 17.062 -31.594 -16.422 1 98.62 47 ARG B O 1
ATOM 2191 N N . LYS B 1 48 ? 18.562 -30.375 -15.336 1 98.38 48 LYS B N 1
ATOM 2192 C CA . LYS B 1 48 ? 19.266 -31.562 -14.867 1 98.38 48 LYS B CA 1
ATOM 2193 C C . LYS B 1 48 ? 18.375 -32.406 -13.977 1 98.38 48 LYS B C 1
ATOM 2195 O O . LYS B 1 48 ? 18.578 -33.625 -13.875 1 98.38 48 LYS B O 1
ATOM 2200 N N . LEU B 1 49 ? 17.453 -31.797 -13.367 1 98.06 49 LEU B N 1
ATOM 2201 C CA . LEU B 1 49 ? 16.531 -32.5 -12.492 1 98.06 49 LEU B CA 1
ATOM 2202 C C . LEU B 1 49 ? 15.273 -32.938 -13.25 1 98.06 49 LEU B C 1
ATOM 2204 O O . LEU B 1 49 ? 14.242 -33.219 -12.633 1 98.06 49 LEU B O 1
ATOM 2208 N N . ASP B 1 50 ? 15.289 -32.875 -14.562 1 97.38 50 ASP B N 1
ATOM 2209 C CA . ASP B 1 50 ? 14.281 -33.406 -15.477 1 97.38 50 ASP B CA 1
ATOM 2210 C C . ASP B 1 50 ? 12.992 -32.594 -15.398 1 97.38 50 ASP B C 1
ATOM 2212 O O . ASP B 1 50 ? 11.891 -33.156 -15.461 1 97.38 50 ASP B O 1
ATOM 2216 N N . ALA B 1 51 ? 13.078 -31.328 -15.07 1 98.44 51 ALA B N 1
ATOM 2217 C CA . ALA B 1 51 ? 11.93 -30.438 -15.172 1 98.44 51 ALA B CA 1
ATOM 2218 C C . ALA B 1 51 ? 11.805 -29.859 -16.578 1 98.44 51 ALA B C 1
ATOM 2220 O O . ALA B 1 51 ? 12.797 -29.781 -17.312 1 98.44 51 ALA B O 1
ATOM 2221 N N . ILE B 1 52 ? 10.609 -29.578 -17.016 1 98.31 52 ILE B N 1
ATOM 2222 C CA . ILE B 1 52 ? 10.383 -28.75 -18.188 1 98.31 52 ILE B CA 1
ATOM 2223 C C . ILE B 1 52 ? 10.711 -27.297 -17.875 1 98.31 52 ILE B C 1
ATOM 2225 O O . ILE B 1 52 ? 10.141 -26.703 -16.953 1 98.31 52 ILE B O 1
ATOM 2229 N N . VAL B 1 53 ? 11.656 -26.719 -18.625 1 98.81 53 VAL B N 1
ATOM 2230 C CA . VAL B 1 53 ? 12.117 -25.391 -18.25 1 98.81 53 VAL B CA 1
ATOM 2231 C C . VAL B 1 53 ? 11.844 -24.422 -19.406 1 98.81 53 VAL B C 1
ATOM 2233 O O . VAL B 1 53 ? 12.195 -24.688 -20.547 1 98.81 53 VAL B O 1
ATOM 2236 N N . PHE B 1 54 ? 11.156 -23.359 -19.109 1 98.75 54 PHE B N 1
ATOM 2237 C CA . PHE B 1 54 ? 11.016 -22.219 -20 1 98.75 54 PHE B CA 1
ATOM 2238 C C . PHE B 1 54 ? 11.773 -21.016 -19.438 1 98.75 54 PHE B C 1
ATOM 2240 O O . PHE B 1 54 ? 11.531 -20.578 -18.312 1 98.75 54 PHE B O 1
ATOM 2247 N N . VAL B 1 55 ? 12.68 -20.469 -20.219 1 98.69 55 VAL B N 1
ATOM 2248 C CA . VAL B 1 55 ? 13.414 -19.266 -19.812 1 98.69 55 VAL B CA 1
ATOM 2249 C C . VAL B 1 55 ? 12.844 -18.047 -20.531 1 98.69 55 VAL B C 1
ATOM 2251 O O . VAL B 1 55 ? 12.75 -18.031 -21.75 1 98.69 55 VAL B O 1
ATOM 2254 N N . ARG B 1 56 ? 12.383 -17.109 -19.734 1 98.06 56 ARG B N 1
ATOM 2255 C CA . ARG B 1 56 ? 11.859 -15.867 -20.297 1 98.06 56 ARG B CA 1
ATOM 2256 C C . ARG B 1 56 ? 12.93 -14.781 -20.328 1 98.06 56 ARG B C 1
ATOM 2258 O O . ARG B 1 56 ? 13.234 -14.172 -19.297 1 98.06 56 ARG B O 1
ATOM 2265 N N . LYS B 1 57 ? 13.406 -14.492 -21.484 1 96.56 57 LYS B N 1
ATOM 2266 C CA . LYS B 1 57 ? 14.445 -13.477 -21.641 1 96.56 57 LYS B CA 1
ATOM 2267 C C . LYS B 1 57 ? 13.836 -12.086 -21.797 1 96.56 57 LYS B C 1
ATOM 2269 O O . LYS B 1 57 ? 12.898 -11.898 -22.578 1 96.56 57 LYS B O 1
ATOM 2274 N N . GLY B 1 58 ? 14.273 -11.094 -21.094 1 93.56 58 GLY B N 1
ATOM 2275 C CA . GLY B 1 58 ? 13.828 -9.711 -21.219 1 93.56 58 GLY B CA 1
ATOM 2276 C C . GLY B 1 58 ? 12.492 -9.453 -20.562 1 93.56 58 GLY B C 1
ATOM 2277 O O . GLY B 1 58 ? 11.898 -8.383 -20.734 1 93.56 58 GLY B O 1
ATOM 2278 N N . GLU B 1 59 ? 11.953 -10.43 -19.938 1 91.62 59 GLU B N 1
ATOM 2279 C CA . GLU B 1 59 ? 10.695 -10.312 -19.219 1 91.62 59 GLU B CA 1
ATOM 2280 C C . GLU B 1 59 ? 10.859 -10.68 -17.75 1 91.62 59 GLU B C 1
ATOM 2282 O O . GLU B 1 59 ? 11.672 -11.547 -17.406 1 91.62 59 GLU B O 1
ATOM 2287 N N . LYS B 1 60 ? 10.141 -9.898 -16.922 1 93.19 60 LYS B N 1
ATOM 2288 C CA . LYS B 1 60 ? 10.148 -10.203 -15.492 1 93.19 60 LYS B CA 1
ATOM 2289 C C . LYS B 1 60 ? 8.781 -9.953 -14.859 1 93.19 60 LYS B C 1
ATOM 2291 O O . LYS B 1 60 ? 8.008 -9.133 -15.359 1 93.19 60 LYS B O 1
ATOM 2296 N N . GLY B 1 61 ? 8.555 -10.719 -13.773 1 96.06 61 GLY B N 1
ATOM 2297 C CA . GLY B 1 61 ? 7.316 -10.539 -13.031 1 96.06 61 GLY B CA 1
ATOM 2298 C C . GLY B 1 61 ? 6.66 -11.852 -12.641 1 96.06 61 GLY B C 1
ATOM 2299 O O . GLY B 1 61 ? 6.445 -12.719 -13.484 1 96.06 61 GLY B O 1
ATOM 2300 N N . LEU B 1 62 ? 6.324 -11.961 -11.43 1 97.44 62 LEU B N 1
ATOM 2301 C CA . LEU B 1 62 ? 5.719 -13.18 -10.914 1 97.44 62 LEU B CA 1
ATOM 2302 C C . LEU B 1 62 ? 4.422 -13.5 -11.648 1 97.44 62 LEU B C 1
ATOM 2304 O O . LEU B 1 62 ? 4.242 -14.617 -12.141 1 97.44 62 LEU B O 1
ATOM 2308 N N . GLY B 1 63 ? 3.531 -12.508 -11.773 1 97.81 63 GLY B N 1
ATOM 2309 C CA . GLY B 1 63 ? 2.244 -12.719 -12.414 1 97.81 63 GLY B CA 1
ATOM 2310 C C . GLY B 1 63 ? 2.363 -13.086 -13.883 1 97.81 63 GLY B C 1
ATOM 2311 O O . GLY B 1 63 ? 1.679 -14 -14.352 1 97.81 63 GLY B O 1
ATOM 2312 N N . SER B 1 64 ? 3.25 -12.344 -14.57 1 97.56 64 SER B N 1
ATOM 2313 C CA . SER B 1 64 ? 3.449 -12.641 -15.984 1 97.56 64 SER B CA 1
ATOM 2314 C C . SER B 1 64 ? 4.043 -14.031 -16.172 1 97.56 64 SER B C 1
ATOM 2316 O O . SER B 1 64 ? 3.703 -14.727 -17.125 1 97.56 64 SER B O 1
ATOM 2318 N N . ALA B 1 65 ? 4.934 -14.461 -15.289 1 98.38 65 ALA B N 1
ATOM 2319 C CA . ALA B 1 65 ? 5.512 -15.797 -15.359 1 98.38 65 ALA B CA 1
ATOM 2320 C C . ALA B 1 65 ? 4.449 -16.875 -15.125 1 98.38 65 ALA B C 1
ATOM 2322 O O . ALA B 1 65 ? 4.41 -17.875 -15.828 1 98.38 65 ALA B O 1
ATOM 2323 N N . LEU B 1 66 ? 3.605 -16.641 -14.148 1 98.62 66 LEU B N 1
ATOM 2324 C CA . LEU B 1 66 ? 2.539 -17.594 -13.836 1 98.62 66 LEU B CA 1
ATOM 2325 C C . LEU B 1 66 ? 1.56 -17.703 -15 1 98.62 66 LEU B C 1
ATOM 2327 O O . LEU B 1 66 ? 1.191 -18.812 -15.398 1 98.62 66 LEU B O 1
ATOM 2331 N N . ARG B 1 67 ? 1.147 -16.562 -15.516 1 98.19 67 ARG B N 1
ATOM 2332 C CA . ARG B 1 67 ? 0.241 -16.562 -16.656 1 98.19 67 ARG B CA 1
ATOM 2333 C C . ARG B 1 67 ? 0.847 -17.328 -17.828 1 98.19 67 ARG B C 1
ATOM 2335 O O . ARG B 1 67 ? 0.187 -18.172 -18.438 1 98.19 67 ARG B O 1
ATOM 2342 N N . PHE B 1 68 ? 2.107 -17.016 -18.141 1 98.25 68 PHE B N 1
ATOM 2343 C CA . PHE B 1 68 ? 2.83 -17.703 -19.203 1 98.25 68 PHE B CA 1
ATOM 2344 C C . PHE B 1 68 ? 2.84 -19.203 -18.969 1 98.25 68 PHE B C 1
ATOM 2346 O O . PHE B 1 68 ? 2.496 -19.984 -19.859 1 98.25 68 PHE B O 1
ATOM 2353 N N . GLY B 1 69 ? 3.225 -19.625 -17.781 1 98.62 69 GLY B N 1
ATOM 2354 C CA . GLY B 1 69 ? 3.316 -21.031 -17.453 1 98.62 69 GLY B CA 1
ATOM 2355 C C . GLY B 1 69 ? 1.979 -21.75 -17.516 1 98.62 69 GLY B C 1
ATOM 2356 O O . GLY B 1 69 ? 1.895 -22.875 -18 1 98.62 69 GLY B O 1
ATOM 2357 N N . LEU B 1 70 ? 0.948 -21.125 -17.016 1 98.62 70 LEU B N 1
ATOM 2358 C CA . LEU B 1 70 ? -0.387 -21.703 -17.062 1 98.62 70 LEU B CA 1
ATOM 2359 C C . LEU B 1 70 ? -0.845 -21.922 -18.5 1 98.62 70 LEU B C 1
ATOM 2361 O O . LEU B 1 70 ? -1.385 -22.969 -18.844 1 98.62 70 LEU B O 1
ATOM 2365 N N . LEU B 1 71 ? -0.595 -20.906 -19.266 1 97.94 71 LEU B N 1
ATOM 2366 C CA . LEU B 1 71 ? -0.997 -21.016 -20.672 1 97.94 71 LEU B CA 1
ATOM 2367 C C . LEU B 1 71 ? -0.189 -22.078 -21.391 1 97.94 71 LEU B C 1
ATOM 2369 O O . LEU B 1 71 ? -0.739 -22.859 -22.188 1 97.94 71 LEU B O 1
ATOM 2373 N N . LYS B 1 72 ? 1.096 -22.141 -21.156 1 97.88 72 LYS B N 1
ATOM 2374 C CA . LYS B 1 72 ? 1.927 -23.188 -21.75 1 97.88 72 LYS B CA 1
ATOM 2375 C C . LYS B 1 72 ? 1.455 -24.578 -21.297 1 97.88 72 LYS B C 1
ATOM 2377 O O . LYS B 1 72 ? 1.453 -25.516 -22.094 1 97.88 72 LYS B O 1
ATOM 2382 N N . GLY B 1 73 ? 1.153 -24.656 -19.984 1 96.81 73 GLY B N 1
ATOM 2383 C CA . GLY B 1 73 ? 0.614 -25.922 -19.484 1 96.81 73 GLY B CA 1
ATOM 2384 C C . GLY B 1 73 ? -0.639 -26.359 -20.219 1 96.81 73 GLY B C 1
ATOM 2385 O O . GLY B 1 73 ? -0.798 -27.547 -20.531 1 96.81 73 GLY B O 1
ATOM 2386 N N . LEU B 1 74 ? -1.459 -25.391 -20.438 1 95.06 74 LEU B N 1
ATOM 2387 C CA . LEU B 1 74 ? -2.662 -25.688 -21.203 1 95.06 74 LEU B CA 1
ATOM 2388 C C . LEU B 1 74 ? -2.307 -26.234 -22.578 1 95.06 74 LEU B C 1
ATOM 2390 O O . LEU B 1 74 ? -2.875 -27.234 -23.031 1 95.06 74 LEU B O 1
ATOM 2394 N N . GLU B 1 75 ? -1.393 -25.625 -23.219 1 96.75 75 GLU B N 1
ATOM 2395 C CA . GLU B 1 75 ? -0.938 -26.031 -24.547 1 96.75 75 GLU B CA 1
ATOM 2396 C C . GLU B 1 75 ? -0.366 -27.453 -24.516 1 96.75 75 GLU B C 1
ATOM 2398 O O . GLU B 1 75 ? -0.512 -28.203 -25.484 1 96.75 75 GLU B O 1
ATOM 2403 N N . LEU B 1 76 ? 0.267 -27.75 -23.5 1 96.5 76 LEU B N 1
ATOM 2404 C CA . LEU B 1 76 ? 0.922 -29.047 -23.359 1 96.5 76 LEU B CA 1
ATOM 2405 C C . LEU B 1 76 ? -0.085 -30.125 -22.984 1 96.5 76 LEU B C 1
ATOM 2407 O O . LEU B 1 76 ? 0.259 -31.312 -22.938 1 96.5 76 LEU B O 1
ATOM 2411 N N . GLY B 1 77 ? -1.338 -29.766 -22.609 1 95.5 77 GLY B N 1
ATOM 2412 C CA . GLY B 1 77 ? -2.414 -30.734 -22.406 1 95.5 77 GLY B CA 1
ATOM 2413 C C . GLY B 1 77 ? -2.648 -31.062 -20.953 1 95.5 77 GLY B C 1
ATOM 2414 O O . GLY B 1 77 ? -3.328 -32.062 -20.641 1 95.5 77 GLY B O 1
ATOM 2415 N N . PHE B 1 78 ? -2.111 -30.281 -20.047 1 96.62 78 PHE B N 1
ATOM 2416 C CA . PHE B 1 78 ? -2.33 -30.531 -18.625 1 96.62 78 PHE B CA 1
ATOM 2417 C C . PHE B 1 78 ? -3.787 -30.297 -18.25 1 96.62 78 PHE B C 1
ATOM 2419 O O . PHE B 1 78 ? -4.406 -29.344 -18.734 1 96.62 78 PHE B O 1
ATOM 2426 N N . GLU B 1 79 ? -4.285 -31.203 -17.469 1 94.56 79 GLU B N 1
ATOM 2427 C CA . GLU B 1 79 ? -5.656 -31.047 -16.984 1 94.56 79 GLU B CA 1
ATOM 2428 C C . GLU B 1 79 ? -5.719 -30.109 -15.789 1 94.56 79 GLU B C 1
ATOM 2430 O O . GLU B 1 79 ? -6.672 -29.359 -15.641 1 94.56 79 GLU B O 1
ATOM 2435 N N . TYR B 1 80 ? -4.738 -30.234 -14.922 1 97.56 80 TYR B N 1
ATOM 2436 C CA . TYR B 1 80 ? -4.586 -29.406 -13.727 1 97.56 80 TYR B CA 1
ATOM 2437 C C . TYR B 1 80 ? -3.148 -28.938 -13.578 1 97.56 80 TYR B C 1
ATOM 2439 O O . TYR B 1 80 ? -2.205 -29.672 -13.852 1 97.56 80 TYR B O 1
ATOM 2447 N N . LEU B 1 81 ? -3.061 -27.719 -13.172 1 98.75 81 LEU B N 1
ATOM 2448 C CA . LEU B 1 81 ? -1.741 -27.156 -12.891 1 98.75 81 LEU B CA 1
ATOM 2449 C C . LEU B 1 81 ? -1.699 -26.531 -11.508 1 98.75 81 LEU B C 1
ATOM 2451 O O . LEU B 1 81 ? -2.529 -25.688 -11.18 1 98.75 81 LEU B O 1
ATOM 2455 N N . ALA B 1 82 ? -0.812 -27 -10.703 1 98.88 82 ALA B N 1
ATOM 2456 C CA . ALA B 1 82 ? -0.522 -26.328 -9.445 1 98.88 82 ALA B CA 1
ATOM 2457 C C . ALA B 1 82 ? 0.522 -25.234 -9.633 1 98.88 82 ALA B C 1
ATOM 2459 O O . ALA B 1 82 ? 1.413 -25.344 -10.477 1 98.88 82 ALA B O 1
ATOM 2460 N N . THR B 1 83 ? 0.37 -24.172 -8.914 1 98.88 83 THR B N 1
ATOM 2461 C CA . THR B 1 83 ? 1.4 -23.141 -8.797 1 98.88 83 THR B CA 1
ATOM 2462 C C . THR B 1 83 ? 1.951 -23.078 -7.379 1 98.88 83 THR B C 1
ATOM 2464 O O . THR B 1 83 ? 1.206 -23.25 -6.41 1 98.88 83 THR B O 1
ATOM 2467 N N . MET B 1 84 ? 3.223 -22.906 -7.227 1 98.31 84 MET B N 1
ATOM 2468 C CA . MET B 1 84 ? 3.832 -22.766 -5.91 1 98.31 84 MET B CA 1
ATOM 2469 C C . MET B 1 84 ? 5.148 -22 -5.996 1 98.31 84 MET B C 1
ATOM 2471 O O . MET B 1 84 ? 5.777 -21.953 -7.051 1 98.31 84 MET B O 1
ATOM 2475 N N . ASP B 1 85 ? 5.504 -21.406 -4.926 1 97.81 85 ASP B N 1
ATOM 2476 C CA . ASP B 1 85 ? 6.754 -20.656 -4.863 1 97.81 85 ASP B CA 1
ATOM 2477 C C . ASP B 1 85 ? 7.953 -21.594 -4.797 1 97.81 85 ASP B C 1
ATOM 2479 O O . ASP B 1 85 ? 7.836 -22.734 -4.34 1 97.81 85 ASP B O 1
ATOM 2483 N N . ALA B 1 86 ? 9.047 -21.047 -5.168 1 97.81 86 ALA B N 1
ATOM 2484 C CA . ALA B 1 86 ? 10.258 -21.875 -5.242 1 97.81 86 ALA B CA 1
ATOM 2485 C C . ALA B 1 86 ? 10.977 -21.906 -3.898 1 97.81 86 ALA B C 1
ATOM 2487 O O . ALA B 1 86 ? 11.891 -22.719 -3.697 1 97.81 86 ALA B O 1
ATOM 2488 N N . ASP B 1 87 ? 10.57 -21.141 -2.939 1 96.25 87 ASP B N 1
ATOM 2489 C CA . ASP B 1 87 ? 11.391 -20.859 -1.769 1 96.25 87 ASP B CA 1
ATOM 2490 C C . ASP B 1 87 ? 11.102 -21.828 -0.634 1 96.25 87 ASP B C 1
ATOM 2492 O O . ASP B 1 87 ? 11.492 -21.594 0.511 1 96.25 87 ASP B O 1
ATOM 2496 N N . LEU B 1 88 ? 10.305 -22.859 -0.852 1 95.69 88 LEU B N 1
ATOM 2497 C CA . LEU B 1 88 ? 10 -23.953 0.063 1 95.69 88 LEU B CA 1
ATOM 2498 C C . LEU B 1 88 ? 9.023 -23.5 1.146 1 95.69 88 LEU B C 1
ATOM 2500 O O . LEU B 1 88 ? 8.797 -24.219 2.119 1 95.69 88 LEU B O 1
ATOM 2504 N N . SER B 1 89 ? 8.523 -22.281 0.962 1 96.38 89 SER B N 1
ATOM 2505 C CA . SER B 1 89 ? 7.484 -21.844 1.889 1 96.38 89 SER B CA 1
ATOM 2506 C C . SER B 1 89 ? 6.195 -22.625 1.675 1 96.38 89 SER B C 1
ATOM 2508 O O . SER B 1 89 ? 5.418 -22.828 2.611 1 96.38 89 SER B O 1
ATOM 2510 N N . HIS B 1 90 ? 5.941 -22.984 0.455 1 97.75 90 HIS B N 1
ATOM 2511 C CA . HIS B 1 90 ? 4.859 -23.906 0.108 1 97.75 90 HIS B CA 1
ATOM 2512 C C . HIS B 1 90 ? 5.309 -25.359 0.217 1 97.75 90 HIS B C 1
ATOM 2514 O O . HIS B 1 90 ? 6.094 -25.828 -0.607 1 97.75 90 HIS B O 1
ATOM 2520 N N . ASP B 1 91 ? 4.781 -26.047 1.224 1 97.88 91 ASP B N 1
ATOM 2521 C CA . ASP B 1 91 ? 5.188 -27.438 1.456 1 97.88 91 ASP B CA 1
ATOM 2522 C C . ASP B 1 91 ? 4.504 -28.375 0.47 1 97.88 91 ASP B C 1
ATOM 2524 O O . ASP B 1 91 ? 3.275 -28.453 0.422 1 97.88 91 ASP B O 1
ATOM 2528 N N . PRO B 1 92 ? 5.328 -29.172 -0.26 1 98.44 92 PRO B N 1
ATOM 2529 C CA . PRO B 1 92 ? 4.746 -30.094 -1.242 1 98.44 92 PRO B CA 1
ATOM 2530 C C . PRO B 1 92 ? 3.852 -31.156 -0.603 1 98.44 92 PRO B C 1
ATOM 2532 O O . PRO B 1 92 ? 3.104 -31.828 -1.305 1 98.44 92 PRO B O 1
ATOM 2535 N N . ILE B 1 93 ? 3.885 -31.266 0.73 1 98.25 93 ILE B N 1
ATOM 2536 C CA . ILE B 1 93 ? 3.092 -32.281 1.43 1 98.25 93 ILE B CA 1
ATOM 2537 C C . ILE B 1 93 ? 1.607 -32.062 1.145 1 98.25 93 ILE B C 1
ATOM 2539 O O . ILE B 1 93 ? 0.805 -33 1.235 1 98.25 93 ILE B O 1
ATOM 2543 N N . TYR B 1 94 ? 1.218 -30.891 0.712 1 98.69 94 TYR B N 1
ATOM 2544 C CA . TYR B 1 94 ? -0.19 -30.547 0.556 1 98.69 94 TYR B CA 1
ATOM 2545 C C . TYR B 1 94 ? -0.662 -30.812 -0.869 1 98.69 94 TYR B C 1
ATOM 2547 O O . TYR B 1 94 ? -1.865 -30.812 -1.139 1 98.69 94 TYR B O 1
ATOM 2555 N N . LEU B 1 95 ? 0.241 -31.062 -1.776 1 98.69 95 LEU B N 1
ATOM 2556 C CA . LEU B 1 95 ? -0.077 -31.156 -3.197 1 98.69 95 LEU B CA 1
ATOM 2557 C C . LEU B 1 95 ? -1.075 -32.281 -3.463 1 98.69 95 LEU B C 1
ATOM 2559 O O . LEU B 1 95 ? -2.062 -32.094 -4.176 1 98.69 95 LEU B O 1
ATOM 2563 N N . PRO B 1 96 ? -0.868 -33.469 -2.9 1 98.5 96 PRO B N 1
ATOM 2564 C CA . PRO B 1 96 ? -1.828 -34.562 -3.191 1 98.5 96 PRO B CA 1
ATOM 2565 C C . PRO B 1 96 ? -3.262 -34.156 -2.834 1 98.5 96 PRO B C 1
ATOM 2567 O O . PRO B 1 96 ? -4.18 -34.375 -3.635 1 98.5 96 PRO B O 1
ATOM 2570 N N . LYS B 1 97 ? -3.412 -33.594 -1.647 1 98.56 97 LYS B N 1
ATOM 2571 C CA . LYS B 1 97 ? -4.746 -33.188 -1.215 1 98.56 97 LYS B CA 1
ATOM 2572 C C . LYS B 1 97 ? -5.305 -32.062 -2.105 1 98.56 97 LYS B C 1
ATOM 2574 O O . LYS B 1 97 ? -6.484 -32.094 -2.457 1 98.56 97 LYS B O 1
ATOM 2579 N N . MET B 1 98 ? -4.52 -31.141 -2.461 1 98.75 98 MET B N 1
ATOM 2580 C CA . MET B 1 98 ? -4.965 -30.031 -3.303 1 98.75 98 MET B CA 1
ATOM 2581 C C . MET B 1 98 ? -5.398 -30.531 -4.676 1 98.75 98 MET B C 1
ATOM 2583 O O . MET B 1 98 ? -6.418 -30.094 -5.211 1 98.75 98 MET B O 1
ATOM 2587 N N . PHE B 1 99 ? -4.637 -31.469 -5.246 1 98.5 99 PHE B N 1
ATOM 2588 C CA . PHE B 1 99 ? -5.008 -32.031 -6.539 1 98.5 99 PHE B CA 1
ATOM 2589 C C . PHE B 1 99 ? -6.289 -32.844 -6.426 1 98.5 99 PHE B C 1
ATOM 2591 O O . PHE B 1 99 ? -7.09 -32.906 -7.359 1 98.5 99 PHE B O 1
ATOM 2598 N N . GLU B 1 100 ? -6.445 -33.562 -5.312 1 98.38 100 GLU B N 1
ATOM 2599 C CA . GLU B 1 100 ? -7.688 -34.312 -5.098 1 98.38 100 GLU B CA 1
ATOM 2600 C C . GLU B 1 100 ? -8.891 -33.375 -5.102 1 98.38 100 GLU B C 1
ATOM 2602 O O . GLU B 1 100 ? -9.906 -33.656 -5.746 1 98.38 100 GLU B O 1
ATOM 2607 N N . GLU B 1 101 ? -8.797 -32.25 -4.43 1 98.56 101 GLU B N 1
ATOM 2608 C CA . GLU B 1 101 ? -9.883 -31.266 -4.363 1 98.56 101 GLU B CA 1
ATOM 2609 C C . GLU B 1 101 ? -10.141 -30.625 -5.727 1 98.56 101 GLU B C 1
ATOM 2611 O O . GLU B 1 101 ? -11.266 -30.234 -6.031 1 98.56 101 GLU B O 1
ATOM 2616 N N . ALA B 1 102 ? -9.117 -30.594 -6.516 1 98.19 102 ALA B N 1
ATOM 2617 C CA . ALA B 1 102 ? -9.227 -29.969 -7.828 1 98.19 102 ALA B CA 1
ATOM 2618 C C . ALA B 1 102 ? -10.141 -30.766 -8.75 1 98.19 102 ALA B C 1
ATOM 2620 O O . ALA B 1 102 ? -10.633 -30.25 -9.75 1 98.19 102 ALA B O 1
ATOM 2621 N N . LYS B 1 103 ? -10.391 -32 -8.461 1 97.56 103 LYS B N 1
ATOM 2622 C CA . LYS B 1 103 ? -11.289 -32.812 -9.258 1 97.56 103 LYS B CA 1
ATOM 2623 C C . LYS B 1 103 ? -12.727 -32.312 -9.18 1 97.56 103 LYS B C 1
ATOM 2625 O O . LYS B 1 103 ? -13.555 -32.625 -10.031 1 97.56 103 LYS B O 1
ATOM 2630 N N . LYS B 1 104 ? -12.984 -31.516 -8.133 1 97.94 104 LYS B N 1
ATOM 2631 C CA . LYS B 1 104 ? -14.344 -31.031 -7.926 1 97.94 104 LYS B CA 1
ATOM 2632 C C . LYS B 1 104 ? -14.398 -29.516 -7.902 1 97.94 104 LYS B C 1
ATOM 2634 O O . LYS B 1 104 ? -15.383 -28.922 -7.453 1 97.94 104 LYS B O 1
ATOM 2639 N N . ALA B 1 105 ? -13.367 -28.875 -8.242 1 98.56 105 ALA B N 1
ATOM 2640 C CA . ALA B 1 105 ? -13.273 -27.422 -8.227 1 98.56 105 ALA B CA 1
ATOM 2641 C C . ALA B 1 105 ? -12.445 -26.906 -9.398 1 98.56 105 ALA B C 1
ATOM 2643 O O . ALA B 1 105 ? -11.719 -27.656 -10.039 1 98.56 105 ALA B O 1
ATOM 2644 N N . ASP B 1 106 ? -12.594 -25.641 -9.672 1 98.75 106 ASP B N 1
ATOM 2645 C CA . ASP B 1 106 ? -11.852 -25.031 -10.773 1 98.75 106 ASP B CA 1
ATOM 2646 C C . ASP B 1 106 ? -10.594 -24.328 -10.266 1 98.75 106 ASP B C 1
ATOM 2648 O O . ASP B 1 106 ? -9.617 -24.188 -11 1 98.75 106 ASP B O 1
ATOM 2652 N N . LEU B 1 107 ? -10.68 -23.891 -9.062 1 98.88 107 LEU B N 1
ATOM 2653 C CA . LEU B 1 107 ? -9.531 -23.266 -8.398 1 98.88 107 LEU B CA 1
ATOM 2654 C C . LEU B 1 107 ? -9.445 -23.719 -6.945 1 98.88 107 LEU B C 1
ATOM 2656 O O . LEU B 1 107 ? -10.398 -23.578 -6.184 1 98.88 107 LEU B O 1
ATOM 2660 N N . VAL B 1 108 ? -8.344 -24.344 -6.609 1 98.94 108 VAL B N 1
ATOM 2661 C CA . VAL B 1 108 ? -8.039 -24.719 -5.234 1 98.94 108 VAL B CA 1
ATOM 2662 C C . VAL B 1 108 ? -6.953 -23.812 -4.672 1 98.94 108 VAL B C 1
ATOM 2664 O O . VAL B 1 108 ? -5.926 -23.594 -5.32 1 98.94 108 VAL B O 1
ATOM 2667 N N . ILE B 1 109 ? -7.176 -23.297 -3.512 1 98.94 109 ILE B N 1
ATOM 2668 C CA . ILE B 1 109 ? -6.227 -22.375 -2.887 1 98.94 109 ILE B CA 1
ATOM 2669 C C . ILE B 1 109 ? -5.738 -22.969 -1.565 1 98.94 109 ILE B C 1
ATOM 2671 O O . ILE B 1 109 ? -6.543 -23.312 -0.696 1 98.94 109 ILE B O 1
ATOM 2675 N N . GLY B 1 110 ? -4.406 -23.203 -1.479 1 98.88 110 GLY B N 1
ATOM 2676 C CA . GLY B 1 110 ? -3.852 -23.438 -0.156 1 98.88 110 GLY B CA 1
ATOM 2677 C C . GLY B 1 110 ? -3.963 -22.25 0.768 1 98.88 110 GLY B C 1
ATOM 2678 O O . GLY B 1 110 ? -3.248 -21.25 0.597 1 98.88 110 GLY B O 1
ATOM 2679 N N . SER B 1 111 ? -4.785 -22.375 1.815 1 98.81 111 SER B N 1
ATOM 2680 C CA . SER B 1 111 ? -5.199 -21.203 2.59 1 98.81 111 SER B CA 1
ATOM 2681 C C . SER B 1 111 ? -4.551 -21.203 3.971 1 98.81 111 SER B C 1
ATOM 2683 O O . SER B 1 111 ? -4.59 -22.203 4.684 1 98.81 111 SER B O 1
ATOM 2685 N N . ARG B 1 112 ? -3.979 -20.125 4.348 1 98.31 112 ARG B N 1
ATOM 2686 C CA . ARG B 1 112 ? -3.393 -19.891 5.664 1 98.31 112 ARG B CA 1
ATOM 2687 C C . ARG B 1 112 ? -4.453 -19.438 6.664 1 98.31 112 ARG B C 1
ATOM 2689 O O . ARG B 1 112 ? -4.215 -19.453 7.875 1 98.31 112 ARG B O 1
ATOM 2696 N N . TYR B 1 113 ? -5.688 -19.125 6.113 1 98 113 TYR B N 1
ATOM 2697 C CA . TYR B 1 113 ? -6.566 -18.312 6.953 1 98 113 TYR B CA 1
ATOM 2698 C C . TYR B 1 113 ? -7.887 -19.016 7.211 1 98 113 TYR B C 1
ATOM 2700 O O . TYR B 1 113 ? -8.812 -18.438 7.773 1 98 113 TYR B O 1
ATOM 2708 N N . ILE B 1 114 ? -8.023 -20.203 6.75 1 98.12 114 ILE B N 1
ATOM 2709 C CA . ILE B 1 114 ? -9.172 -21.016 7.145 1 98.12 114 ILE B CA 1
ATOM 2710 C C . ILE B 1 114 ? -8.781 -21.922 8.312 1 98.12 114 ILE B C 1
ATOM 2712 O O . ILE B 1 114 ? -7.613 -21.984 8.695 1 98.12 114 ILE B O 1
ATOM 2716 N N . GLU B 1 115 ? -9.789 -22.531 8.922 1 97.62 115 GLU B N 1
ATOM 2717 C CA . GLU B 1 115 ? -9.508 -23.438 10.031 1 97.62 115 GLU B CA 1
ATOM 2718 C C . GLU B 1 115 ? -8.477 -24.5 9.641 1 97.62 115 GLU B C 1
ATOM 2720 O O . GLU B 1 115 ? -8.609 -25.141 8.594 1 97.62 115 GLU B O 1
ATOM 2725 N N . GLY B 1 116 ? -7.465 -24.641 10.438 1 97.94 116 GLY B N 1
ATOM 2726 C CA . GLY B 1 116 ? -6.391 -25.578 10.156 1 97.94 116 GLY B CA 1
ATOM 2727 C C . GLY B 1 116 ? -5.195 -24.938 9.484 1 97.94 116 GLY B C 1
ATOM 2728 O O . GLY B 1 116 ? -4.105 -25.516 9.445 1 97.94 116 GLY B O 1
ATOM 2729 N N . GLY B 1 117 ? -5.406 -23.734 8.891 1 98.06 117 GLY B N 1
ATOM 2730 C CA . GLY B 1 117 ? -4.316 -22.984 8.297 1 98.06 117 GLY B CA 1
ATOM 2731 C C . GLY B 1 117 ? -3.451 -22.281 9.328 1 98.06 117 GLY B C 1
ATOM 2732 O O . GLY B 1 117 ? -3.92 -21.953 10.422 1 98.06 117 GLY B O 1
ATOM 2733 N N . LYS B 1 118 ? -2.158 -22.078 8.945 1 97.25 118 LYS B N 1
ATOM 2734 C CA . LYS B 1 118 ? -1.231 -21.484 9.898 1 97.25 118 LYS B CA 1
ATOM 2735 C C . LYS B 1 118 ? -0.11 -20.734 9.18 1 97.25 118 LYS B C 1
ATOM 2737 O O . LYS B 1 118 ? 0.223 -21.062 8.039 1 97.25 118 LYS B O 1
ATOM 2742 N N . ILE B 1 119 ? 0.365 -19.734 9.844 1 96.75 119 ILE B N 1
ATOM 2743 C CA . ILE B 1 119 ? 1.554 -19 9.414 1 96.75 119 ILE B CA 1
ATOM 2744 C C . ILE B 1 119 ? 2.641 -19.109 10.484 1 96.75 119 ILE B C 1
ATOM 2746 O O . ILE B 1 119 ? 2.393 -18.859 11.664 1 96.75 119 ILE B O 1
ATOM 2750 N N . GLU B 1 120 ? 3.807 -19.484 10.023 1 95.75 120 GLU B N 1
ATOM 2751 C CA . GLU B 1 120 ? 4.914 -19.609 10.969 1 95.75 120 GLU B CA 1
ATOM 2752 C C . GLU B 1 120 ? 6.043 -18.641 10.641 1 95.75 120 GLU B C 1
ATOM 2754 O O . GLU B 1 120 ? 6.426 -18.5 9.477 1 95.75 120 GLU B O 1
ATOM 2759 N N . ASN B 1 121 ? 6.523 -17.891 11.648 1 92 121 ASN B N 1
ATOM 2760 C CA . ASN B 1 121 ? 7.754 -17.125 11.617 1 92 121 ASN B CA 1
ATOM 2761 C C . ASN B 1 121 ? 7.605 -15.867 10.758 1 92 121 ASN B C 1
ATOM 2763 O O . ASN B 1 121 ? 8.547 -15.461 10.07 1 92 121 ASN B O 1
ATOM 2767 N N . TRP B 1 122 ? 6.406 -15.344 10.617 1 92.5 122 TRP B N 1
ATOM 2768 C CA . TRP B 1 122 ? 6.203 -14.062 9.945 1 92.5 122 TRP B CA 1
ATOM 2769 C C . TRP B 1 122 ? 6.293 -12.906 10.938 1 92.5 122 TRP B C 1
ATOM 2771 O O . TRP B 1 122 ? 5.734 -12.984 12.039 1 92.5 122 TRP B O 1
ATOM 2781 N N . PRO B 1 123 ? 7.051 -11.914 10.594 1 90.81 123 PRO B N 1
ATOM 2782 C CA . PRO B 1 123 ? 6.93 -10.711 11.422 1 90.81 123 PRO B CA 1
ATOM 2783 C C . PRO B 1 123 ? 5.516 -10.141 11.43 1 90.81 123 PRO B C 1
ATOM 2785 O O . PRO B 1 123 ? 4.75 -10.359 10.492 1 90.81 123 PRO B O 1
ATOM 2788 N N . LEU B 1 124 ? 5.156 -9.469 12.461 1 87.44 124 LEU B N 1
ATOM 2789 C CA . LEU B 1 124 ? 3.822 -8.922 12.672 1 87.44 124 LEU B CA 1
ATOM 2790 C C . LEU B 1 124 ? 3.408 -8.023 11.516 1 87.44 124 LEU B C 1
ATOM 2792 O O . LEU B 1 124 ? 2.264 -8.078 11.055 1 87.44 124 LEU B O 1
ATOM 2796 N N . LYS B 1 125 ? 4.25 -7.191 11.055 1 88.25 125 LYS B N 1
ATOM 2797 C CA . LYS B 1 125 ? 3.943 -6.273 9.961 1 88.25 125 LYS B CA 1
ATOM 2798 C C . LYS B 1 125 ? 3.469 -7.027 8.727 1 88.25 125 LYS B C 1
ATOM 2800 O O . LYS B 1 125 ? 2.512 -6.613 8.062 1 88.25 125 LYS B O 1
ATOM 2805 N N . ARG B 1 126 ? 4.125 -8.141 8.391 1 91.75 126 ARG B N 1
ATOM 2806 C CA . ARG B 1 126 ? 3.758 -8.945 7.234 1 91.75 126 ARG B CA 1
ATOM 2807 C C . ARG B 1 126 ? 2.379 -9.57 7.414 1 91.75 126 ARG B C 1
ATOM 2809 O O . ARG B 1 126 ? 1.595 -9.641 6.469 1 91.75 126 ARG B O 1
ATOM 2816 N N . ARG B 1 127 ? 2.102 -9.953 8.625 1 92.06 127 ARG B N 1
ATOM 2817 C CA . ARG B 1 127 ? 0.801 -10.539 8.93 1 92.06 127 ARG B CA 1
ATOM 2818 C C . ARG B 1 127 ? -0.313 -9.508 8.781 1 92.06 127 ARG B C 1
ATOM 2820 O O . ARG B 1 127 ? -1.376 -9.812 8.234 1 92.06 127 ARG B O 1
ATOM 2827 N N . ILE B 1 128 ? -0.091 -8.336 9.188 1 90.81 128 ILE B N 1
ATOM 2828 C CA . ILE B 1 128 ? -1.07 -7.258 9.094 1 90.81 128 ILE B CA 1
ATOM 2829 C C . ILE B 1 128 ? -1.333 -6.918 7.633 1 90.81 128 ILE B C 1
ATOM 2831 O O . ILE B 1 128 ? -2.486 -6.77 7.219 1 90.81 128 ILE B O 1
ATOM 2835 N N . ILE B 1 129 ? -0.267 -6.801 6.906 1 93.19 129 ILE B N 1
ATOM 2836 C CA . ILE B 1 129 ? -0.393 -6.477 5.488 1 93.19 129 ILE B CA 1
ATOM 2837 C C . ILE B 1 129 ? -1.208 -7.559 4.781 1 93.19 129 ILE B C 1
ATOM 2839 O O . ILE B 1 129 ? -2.127 -7.25 4.02 1 93.19 129 ILE B O 1
ATOM 2843 N N . SER B 1 130 ? -0.871 -8.789 5.059 1 94.38 130 SER B N 1
ATOM 2844 C CA . SER B 1 130 ? -1.562 -9.906 4.414 1 94.38 130 SER B CA 1
ATOM 2845 C C . SER B 1 130 ? -3.031 -9.953 4.816 1 94.38 130 SER B C 1
ATOM 2847 O O . SER B 1 130 ? -3.91 -10.086 3.963 1 94.38 130 SER B O 1
ATOM 2849 N N . LYS B 1 131 ? -3.299 -9.828 6.102 1 93.19 131 LYS B N 1
ATOM 2850 C CA . LYS B 1 131 ? -4.684 -9.812 6.57 1 93.19 131 LYS B CA 1
ATOM 2851 C C . LYS B 1 131 ? -5.441 -8.625 5.984 1 93.19 131 LYS B C 1
ATOM 2853 O O . LYS B 1 131 ? -6.605 -8.758 5.598 1 93.19 131 LYS B O 1
ATOM 2858 N N . GLY B 1 132 ? -4.801 -7.523 5.957 1 93 132 GLY B N 1
ATOM 2859 C CA . GLY B 1 132 ? -5.398 -6.348 5.352 1 93 132 GLY B CA 1
ATOM 2860 C C . GLY B 1 132 ? -5.719 -6.531 3.879 1 93 132 GLY B C 1
ATOM 2861 O O . GLY B 1 132 ? -6.773 -6.102 3.408 1 93 132 GLY B O 1
ATOM 2862 N N . ALA B 1 133 ? -4.781 -7.121 3.188 1 94.56 133 ALA B N 1
ATOM 2863 C CA . ALA B 1 133 ? -5 -7.391 1.769 1 94.56 133 ALA B CA 1
ATOM 2864 C C . ALA B 1 133 ? -6.234 -8.266 1.562 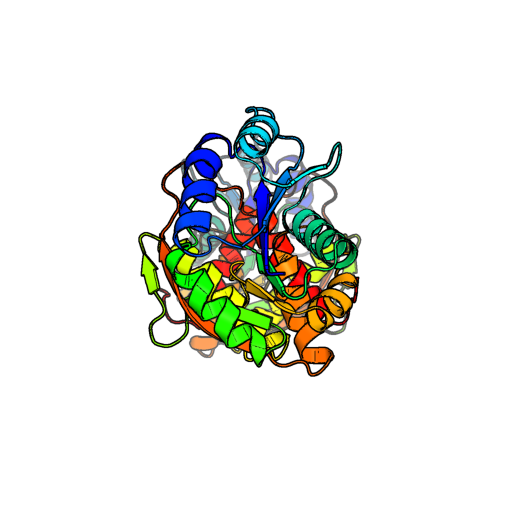1 94.56 133 ALA B C 1
ATOM 2866 O O . ALA B 1 133 ? -7.055 -7.992 0.683 1 94.56 133 ALA B O 1
ATOM 2867 N N . ASN B 1 134 ? -6.363 -9.281 2.361 1 95.94 134 ASN B N 1
ATOM 2868 C CA . ASN B 1 134 ? -7.516 -10.172 2.256 1 95.94 134 ASN B CA 1
ATOM 2869 C C . ASN B 1 134 ? -8.812 -9.453 2.629 1 95.94 134 ASN B C 1
ATOM 2871 O O . ASN B 1 134 ? -9.844 -9.664 1.988 1 95.94 134 ASN B O 1
ATOM 2875 N N . MET B 1 135 ? -8.758 -8.664 3.609 1 92.25 135 MET B N 1
ATOM 2876 C CA . MET B 1 135 ? -9.93 -7.875 3.992 1 92.25 135 MET B CA 1
ATOM 2877 C C . MET B 1 135 ? -10.359 -6.953 2.857 1 92.25 135 MET B C 1
ATOM 2879 O O . MET B 1 135 ? -11.547 -6.848 2.557 1 92.25 135 MET B O 1
ATOM 2883 N N . LEU B 1 136 ? -9.414 -6.277 2.268 1 92.12 136 LEU B N 1
ATOM 2884 C CA . LEU B 1 136 ? -9.711 -5.355 1.176 1 92.12 136 LEU B CA 1
ATOM 2885 C C . LEU B 1 136 ? -10.312 -6.098 -0.013 1 92.12 136 LEU B C 1
ATOM 2887 O O . LEU B 1 136 ? -11.273 -5.629 -0.622 1 92.12 136 LEU B O 1
ATOM 2891 N N . ALA B 1 137 ? -9.695 -7.234 -0.333 1 93.5 137 ALA B N 1
ATOM 2892 C CA . ALA B 1 137 ? -10.25 -8.039 -1.421 1 93.5 137 ALA B CA 1
ATOM 2893 C C . ALA B 1 137 ? -11.703 -8.414 -1.146 1 93.5 1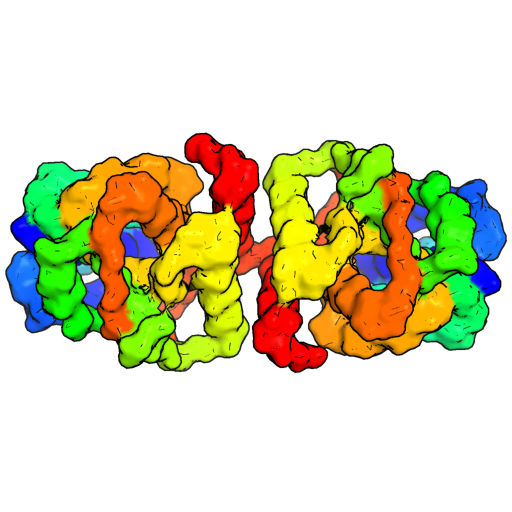37 ALA B C 1
ATOM 2895 O O . ALA B 1 137 ? -12.555 -8.32 -2.033 1 93.5 137 ALA B O 1
ATOM 2896 N N . LYS B 1 138 ? -11.977 -8.805 0.058 1 93.56 138 LYS B N 1
ATOM 2897 C CA . LYS B 1 138 ? -13.328 -9.203 0.452 1 93.56 138 LYS B CA 1
ATOM 2898 C C . LYS B 1 138 ? -14.289 -8.016 0.388 1 93.56 138 LYS B C 1
ATOM 2900 O O . LYS B 1 138 ? -15.375 -8.117 -0.19 1 93.56 138 LYS B O 1
ATOM 2905 N N . THR B 1 139 ? -13.891 -6.887 0.867 1 90.19 139 THR B N 1
ATOM 2906 C CA . THR B 1 139 ? -14.805 -5.758 1.039 1 90.19 139 THR B CA 1
ATOM 2907 C C . THR B 1 139 ? -14.961 -4.988 -0.268 1 90.19 139 THR B C 1
ATOM 2909 O O . THR B 1 139 ? -16.078 -4.598 -0.632 1 90.19 139 THR B O 1
ATOM 2912 N N . LEU B 1 140 ? -13.883 -4.785 -0.989 1 90.62 140 LEU B N 1
ATOM 2913 C CA . LEU B 1 140 ? -13.93 -3.92 -2.162 1 90.62 140 LEU B CA 1
ATOM 2914 C C . LEU B 1 140 ? -14.336 -4.711 -3.402 1 90.62 140 LEU B C 1
ATOM 2916 O O . LEU B 1 140 ? -14.961 -4.164 -4.312 1 90.62 140 LEU B O 1
ATOM 2920 N N . LEU B 1 141 ? -13.914 -5.977 -3.426 1 92.88 141 LEU B N 1
ATOM 2921 C CA . LEU B 1 141 ? -14.148 -6.758 -4.637 1 92.88 141 LEU B CA 1
ATOM 2922 C C . LEU B 1 141 ? -15.195 -7.832 -4.395 1 92.88 141 LEU B C 1
ATOM 2924 O O . LEU B 1 141 ? -15.562 -8.57 -5.312 1 92.88 141 LEU B O 1
ATOM 2928 N N . ARG B 1 142 ? -15.727 -8.008 -3.154 1 93.06 142 ARG B N 1
ATOM 2929 C CA . ARG B 1 142 ? -16.766 -8.961 -2.766 1 93.06 142 ARG B CA 1
ATOM 2930 C C . ARG B 1 142 ? -16.312 -10.391 -3.025 1 93.06 142 ARG B C 1
ATOM 2932 O O . ARG B 1 142 ? -17.078 -11.203 -3.557 1 93.06 142 ARG B O 1
ATOM 2939 N N . ILE B 1 143 ? -15.039 -10.609 -2.795 1 93.69 143 ILE B N 1
ATOM 2940 C CA . ILE B 1 143 ? -14.477 -11.953 -2.891 1 93.69 143 ILE B CA 1
ATOM 2941 C C . ILE B 1 143 ? -14.555 -12.641 -1.531 1 93.69 143 ILE B C 1
ATOM 2943 O O . ILE B 1 143 ? -14.047 -12.125 -0.534 1 93.69 143 ILE B O 1
ATOM 2947 N N . ASP B 1 144 ? -15.18 -13.789 -1.457 1 93.25 144 ASP B N 1
ATOM 2948 C CA . ASP B 1 144 ? -15.414 -14.461 -0.183 1 93.25 144 ASP B CA 1
ATOM 2949 C C . ASP B 1 144 ? -14.336 -15.5 0.099 1 93.25 144 ASP B C 1
ATOM 2951 O O . ASP B 1 144 ? -14.406 -16.219 1.097 1 93.25 144 ASP B O 1
ATOM 2955 N N . VAL B 1 145 ? -13.367 -15.609 -0.708 1 97.44 145 VAL B N 1
ATOM 2956 C CA . VAL B 1 145 ? -12.188 -16.438 -0.454 1 97.44 145 VAL B CA 1
ATOM 2957 C C . VAL B 1 145 ? -11.414 -15.875 0.736 1 97.44 145 VAL B C 1
ATOM 2959 O O . VAL B 1 145 ? -11.234 -14.664 0.855 1 97.44 145 VAL B O 1
ATOM 2962 N N . LYS B 1 146 ? -10.984 -16.719 1.652 1 98 146 LYS B N 1
ATOM 2963 C CA . LYS B 1 146 ? -10.312 -16.281 2.867 1 98 146 LYS B CA 1
ATOM 2964 C C . LYS B 1 146 ? -8.852 -15.914 2.592 1 98 146 LYS B C 1
ATOM 2966 O O . 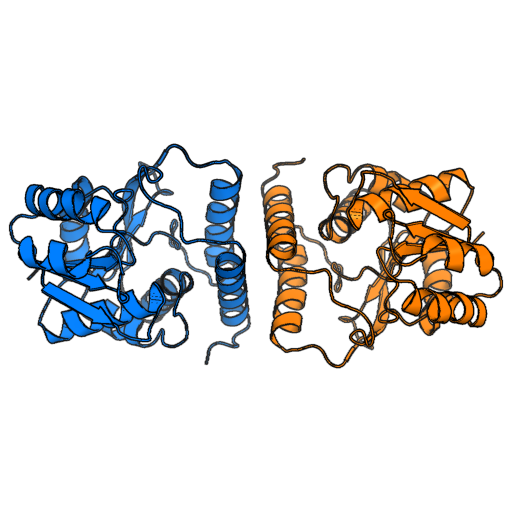LYS B 1 146 ? -8.305 -15.008 3.223 1 98 146 LYS B O 1
ATOM 2971 N N . ASP B 1 147 ? -8.203 -16.609 1.718 1 98.31 147 ASP B N 1
ATOM 2972 C CA . ASP B 1 147 ? -6.801 -16.344 1.412 1 98.31 147 ASP B CA 1
ATOM 2973 C C . ASP B 1 147 ? -6.617 -16 -0.066 1 98.31 147 ASP B C 1
ATOM 2975 O O . ASP B 1 147 ? -6.172 -16.844 -0.851 1 98.31 147 ASP B O 1
ATOM 2979 N N . ASN B 1 148 ? -6.816 -14.742 -0.386 1 96.62 148 ASN B N 1
ATOM 2980 C CA . ASN B 1 148 ? -6.719 -14.266 -1.762 1 96.62 148 ASN B CA 1
ATOM 2981 C C . ASN B 1 148 ? -5.266 -14.047 -2.178 1 96.62 148 ASN B C 1
ATOM 2983 O O . ASN B 1 148 ? -4.98 -13.828 -3.355 1 96.62 148 ASN B O 1
ATOM 2987 N N . THR B 1 149 ? -4.375 -14.117 -1.213 1 96 149 THR B N 1
ATOM 2988 C CA . THR B 1 149 ? -3.002 -13.719 -1.501 1 96 149 THR B CA 1
ATOM 2989 C C . THR B 1 149 ? -2.1 -14.945 -1.626 1 96 149 THR B C 1
ATOM 2991 O O . THR B 1 149 ? -0.943 -14.836 -2.037 1 96 149 THR B O 1
ATOM 2994 N N . SER B 1 150 ? -2.59 -16.109 -1.34 1 97.81 150 SER B N 1
ATOM 2995 C CA . SER B 1 150 ? -1.781 -17.328 -1.46 1 97.81 150 SER B CA 1
ATOM 2996 C C . SER B 1 150 ? -1.459 -17.625 -2.918 1 97.81 150 SER B C 1
ATOM 2998 O O . SER B 1 150 ? -2.346 -17.594 -3.773 1 97.81 150 SER B O 1
ATOM 3000 N N . GLY B 1 151 ? -0.249 -17.922 -3.166 1 97.88 151 GLY B N 1
ATOM 3001 C CA . GLY B 1 151 ? 0.175 -18.359 -4.488 1 97.88 151 GLY B CA 1
ATOM 3002 C C . GLY B 1 151 ? 0.14 -19.859 -4.66 1 97.88 151 GLY B C 1
ATOM 3003 O O . GLY B 1 151 ? 0.42 -20.375 -5.746 1 97.88 151 GLY B O 1
ATOM 3004 N N . TYR B 1 152 ? -0.131 -20.547 -3.578 1 98.81 152 TYR B N 1
ATOM 3005 C CA . TYR B 1 152 ? -0.253 -22 -3.615 1 98.81 152 TYR B CA 1
ATOM 3006 C C . TYR B 1 152 ? -1.64 -22.406 -4.09 1 98.81 152 TYR B C 1
ATOM 3008 O O . TYR B 1 152 ? -2.588 -22.453 -3.303 1 98.81 152 TYR B O 1
ATOM 3016 N N . ARG B 1 153 ? -1.646 -22.766 -5.395 1 98.88 153 ARG B N 1
ATOM 3017 C CA . ARG B 1 153 ? -2.961 -22.969 -5.996 1 98.88 153 ARG B CA 1
ATOM 3018 C C . ARG B 1 153 ? -2.939 -24.125 -6.988 1 98.88 153 ARG B C 1
ATOM 3020 O O . ARG B 1 153 ? -1.872 -24.547 -7.434 1 98.88 153 ARG B O 1
ATOM 3027 N N . VAL B 1 154 ? -4.113 -24.656 -7.266 1 98.88 154 VAL B N 1
ATOM 3028 C CA . VAL B 1 154 ? -4.32 -25.594 -8.375 1 98.88 154 VAL B CA 1
ATOM 3029 C C . VAL B 1 154 ? -5.418 -25.062 -9.289 1 98.88 154 VAL B C 1
ATOM 3031 O O . VAL B 1 154 ? -6.516 -24.734 -8.828 1 98.88 154 VAL B O 1
ATOM 3034 N N . TYR B 1 155 ? -5.117 -24.953 -10.539 1 98.81 155 TYR B N 1
ATOM 3035 C CA . TYR B 1 155 ? -6.031 -24.453 -11.562 1 98.81 155 TYR B CA 1
ATOM 3036 C C . TYR B 1 155 ? -6.516 -25.578 -12.461 1 98.81 155 TYR B C 1
ATOM 3038 O O . TYR B 1 155 ? -5.719 -26.391 -12.93 1 98.81 155 TYR B O 1
ATOM 3046 N N . SER B 1 156 ? -7.797 -25.625 -12.742 1 98.56 156 SER B N 1
ATOM 3047 C CA . SER B 1 156 ? -8.328 -26.453 -13.82 1 98.56 156 SER B CA 1
ATOM 3048 C C . SER B 1 156 ? -8.117 -25.797 -15.18 1 98.56 156 SER B C 1
ATOM 3050 O O . SER B 1 156 ? -7.723 -24.625 -15.258 1 98.56 156 SER B O 1
ATOM 3052 N N . ARG B 1 157 ? -8.43 -26.547 -16.203 1 97.88 157 ARG B N 1
ATOM 3053 C CA . ARG B 1 157 ? -8.359 -26 -17.562 1 97.88 157 ARG B CA 1
ATOM 3054 C C . ARG B 1 157 ? -9.305 -24.812 -17.719 1 97.88 157 ARG B C 1
ATOM 3056 O O . ARG B 1 157 ? -8.922 -23.781 -18.281 1 97.88 157 ARG B O 1
ATOM 3063 N N . ASN B 1 158 ? -10.5 -24.938 -17.203 1 97.88 158 ASN B N 1
ATOM 3064 C CA . ASN B 1 158 ? -11.477 -23.859 -17.281 1 97.88 158 ASN B CA 1
ATOM 3065 C C . ASN B 1 158 ? -10.977 -22.594 -16.578 1 97.88 158 ASN B C 1
ATOM 3067 O O . ASN B 1 158 ? -11.133 -21.484 -17.094 1 97.88 158 ASN B O 1
ATOM 3071 N N . ALA B 1 159 ? -10.383 -22.797 -15.422 1 98.5 159 ALA B N 1
ATOM 3072 C CA . ALA B 1 159 ? -9.859 -21.656 -14.672 1 98.5 159 ALA B CA 1
ATOM 3073 C C . ALA B 1 159 ? -8.727 -20.969 -15.438 1 98.5 159 ALA B C 1
ATOM 3075 O O . ALA B 1 159 ? -8.648 -19.75 -15.477 1 98.5 159 ALA B O 1
ATOM 3076 N N . ILE B 1 160 ? -7.875 -21.766 -16.031 1 98.38 160 ILE B N 1
ATOM 3077 C CA . ILE B 1 160 ? -6.746 -21.219 -16.781 1 98.38 160 ILE B CA 1
ATOM 3078 C C . ILE B 1 160 ? -7.254 -20.375 -17.953 1 98.38 160 ILE B C 1
ATOM 3080 O O . ILE B 1 160 ? -6.715 -19.312 -18.234 1 98.38 160 ILE B O 1
ATOM 3084 N N . GLU B 1 161 ? -8.297 -20.781 -18.562 1 97.75 161 GLU B N 1
ATOM 3085 C CA . GLU B 1 161 ? -8.859 -20.078 -19.703 1 97.75 161 GLU B CA 1
ATOM 3086 C C . GLU B 1 161 ? -9.344 -18.688 -19.312 1 97.75 161 GLU B C 1
ATOM 3088 O O . GLU B 1 161 ? -9.258 -17.75 -20.094 1 97.75 161 GLU B O 1
ATOM 3093 N N . VAL B 1 162 ? -9.805 -18.609 -18.109 1 97 162 VAL B N 1
ATOM 3094 C CA . VAL B 1 162 ? -10.359 -17.312 -17.703 1 97 162 VAL B CA 1
ATOM 3095 C C . VAL B 1 162 ? -9.242 -16.422 -17.172 1 97 162 VAL B C 1
ATOM 3097 O O . VAL B 1 162 ? -9.273 -15.195 -17.359 1 97 162 VAL B O 1
ATOM 3100 N N . VAL B 1 163 ? -8.227 -16.984 -16.547 1 97.06 163 VAL B N 1
ATOM 3101 C CA . VAL B 1 163 ? -7.191 -16.172 -15.914 1 97.06 163 VAL B CA 1
ATOM 3102 C C . VAL B 1 163 ? -6.227 -15.648 -16.984 1 97.06 163 VAL B C 1
ATOM 3104 O O . VAL B 1 163 ? -5.43 -14.742 -16.719 1 97.06 163 VAL B O 1
ATOM 3107 N N . LYS B 1 164 ? -6.34 -16.219 -18.203 1 94.94 164 LYS B N 1
ATOM 3108 C CA . LYS B 1 164 ? -5.559 -15.719 -19.328 1 94.94 164 LYS B CA 1
ATOM 3109 C C . LYS B 1 164 ? -5.824 -14.234 -19.562 1 94.94 164 LYS B C 1
ATOM 3111 O O . LYS B 1 164 ? -4.973 -13.523 -20.109 1 94.94 164 LYS B O 1
ATOM 3116 N N . ASP B 1 165 ? -6.91 -13.742 -19.094 1 94.44 165 ASP B N 1
ATOM 3117 C CA . ASP B 1 165 ? -7.344 -12.367 -19.328 1 94.44 165 ASP B CA 1
ATOM 3118 C C . ASP B 1 165 ? -6.738 -11.422 -18.281 1 94.44 165 ASP B C 1
ATOM 3120 O O . ASP B 1 165 ? -6.961 -10.211 -18.344 1 94.44 165 ASP B O 1
ATOM 3124 N N . CYS B 1 166 ? -5.965 -11.93 -17.422 1 95.69 166 CYS B N 1
ATOM 3125 C CA . CYS B 1 166 ? -5.258 -11.102 -16.453 1 95.69 166 CYS B CA 1
ATOM 3126 C C . CYS B 1 166 ? -3.998 -10.5 -17.062 1 95.69 166 CYS B C 1
ATOM 3128 O O . CYS B 1 166 ? -2.914 -10.594 -16.484 1 95.69 166 CYS B O 1
ATOM 3130 N N . LYS B 1 167 ? -4.141 -9.719 -18.125 1 92.56 167 LYS B N 1
ATOM 3131 C CA . LYS B 1 167 ? -3.031 -9.234 -18.938 1 92.56 167 LYS B CA 1
ATOM 3132 C C . LYS B 1 167 ? -2.316 -8.07 -18.266 1 92.56 167 LYS B C 1
ATOM 3134 O O . LYS B 1 167 ? -1.129 -7.836 -18.5 1 92.56 167 LYS B O 1
ATOM 3139 N N . ASN B 1 168 ? -2.896 -7.352 -17.359 1 89 168 ASN B N 1
ATOM 3140 C CA . ASN B 1 168 ? -2.279 -6.195 -16.719 1 89 168 ASN B CA 1
ATOM 3141 C C . ASN B 1 168 ? -1.886 -6.5 -15.281 1 89 168 ASN B C 1
ATOM 3143 O O . ASN B 1 168 ? -1.593 -5.586 -14.508 1 89 168 ASN B O 1
ATOM 3147 N N . ALA B 1 169 ? -1.89 -7.789 -14.938 1 94.94 169 ALA B N 1
ATOM 3148 C CA . ALA B 1 169 ? -1.489 -8.234 -13.602 1 94.94 169 ALA B CA 1
ATOM 3149 C C . ALA B 1 169 ? -0.188 -9.031 -13.656 1 94.94 169 ALA B C 1
ATOM 3151 O O . ALA B 1 169 ? -0.194 -10.25 -13.516 1 94.94 169 ALA B O 1
ATOM 3152 N N . ASP B 1 170 ? 0.938 -8.336 -13.766 1 95.56 170 ASP B N 1
ATOM 3153 C CA . ASP B 1 170 ? 2.207 -8.984 -14.07 1 95.56 170 ASP B CA 1
ATOM 3154 C C . ASP B 1 170 ? 2.975 -9.312 -12.789 1 95.56 170 ASP B C 1
ATOM 3156 O O . ASP B 1 170 ? 3.963 -10.055 -12.82 1 95.56 170 ASP B O 1
ATOM 3160 N N . GLY B 1 171 ? 2.533 -8.766 -11.68 1 96.12 171 GLY B N 1
ATOM 3161 C CA . GLY B 1 171 ? 3.178 -9.031 -10.406 1 96.12 171 GLY B CA 1
ATOM 3162 C C . GLY B 1 171 ? 2.305 -9.828 -9.453 1 96.12 171 GLY B C 1
ATOM 3163 O O . GLY B 1 171 ? 1.666 -10.805 -9.844 1 96.12 171 GLY B O 1
ATOM 3164 N N . TYR B 1 172 ? 2.326 -9.438 -8.219 1 95.62 172 TYR B N 1
ATOM 3165 C CA . TYR B 1 172 ? 1.616 -10.148 -7.16 1 95.62 172 TYR B CA 1
ATOM 3166 C C . TYR B 1 172 ? 0.111 -9.945 -7.285 1 95.62 172 TYR B C 1
ATOM 3168 O O . TYR B 1 172 ? -0.673 -10.695 -6.691 1 95.62 172 TYR B O 1
ATOM 3176 N N . GLU B 1 173 ? -0.286 -8.945 -8.039 1 95.44 173 GLU B N 1
ATOM 3177 C CA . GLU B 1 173 ? -1.708 -8.688 -8.242 1 95.44 173 GLU B CA 1
ATOM 3178 C C . GLU B 1 173 ? -2.363 -9.805 -9.047 1 95.44 173 GLU B C 1
ATOM 3180 O O . GLU B 1 173 ? -3.59 -9.906 -9.094 1 95.44 173 GLU B O 1
ATOM 3185 N N . PHE B 1 174 ? -1.547 -10.648 -9.688 1 97.31 174 PHE B N 1
ATOM 3186 C CA . PHE B 1 174 ? -2.074 -11.742 -10.492 1 97.31 174 PHE B CA 1
ATOM 3187 C C . PHE B 1 174 ? -2.982 -12.641 -9.656 1 97.31 174 PHE B C 1
ATOM 3189 O O . PHE B 1 174 ? -4.012 -13.117 -10.141 1 97.31 174 PHE B O 1
ATOM 3196 N N . GLN B 1 175 ? -2.613 -12.859 -8.383 1 96.81 175 GLN B N 1
ATOM 3197 C CA . GLN B 1 175 ? -3.398 -13.742 -7.523 1 96.81 175 GLN B CA 1
ATOM 3198 C C . GLN B 1 175 ? -4.809 -13.195 -7.32 1 96.81 175 GLN B C 1
ATOM 3200 O O . GLN B 1 175 ? -5.785 -13.953 -7.375 1 96.81 175 GLN B O 1
ATOM 3205 N N . ILE B 1 176 ? -4.883 -11.953 -7.191 1 96.56 176 ILE B N 1
ATOM 3206 C CA . ILE B 1 176 ? -6.191 -11.344 -6.984 1 96.56 176 ILE B CA 1
ATOM 3207 C C . ILE B 1 176 ? -6.973 -11.344 -8.297 1 96.56 176 ILE B C 1
ATOM 3209 O O . ILE B 1 176 ? -8.172 -11.641 -8.312 1 96.56 176 ILE B O 1
ATOM 3213 N N . CYS B 1 177 ? -6.312 -10.969 -9.352 1 96.62 177 CYS B N 1
ATOM 3214 C CA . CYS B 1 177 ? -6.965 -11.008 -10.656 1 96.62 177 CYS B CA 1
ATOM 3215 C C . CYS B 1 177 ? -7.543 -12.391 -10.938 1 96.62 177 CYS B C 1
ATOM 3217 O O . CYS B 1 177 ? -8.688 -12.516 -11.375 1 96.62 177 CYS B O 1
ATOM 3219 N N . ALA B 1 178 ? -6.77 -13.375 -10.68 1 97.88 178 ALA B N 1
ATOM 3220 C CA . ALA B 1 178 ? -7.176 -14.75 -10.961 1 97.88 178 ALA B CA 1
ATOM 3221 C C . ALA B 1 178 ? -8.438 -15.117 -10.188 1 97.88 178 ALA B C 1
ATOM 3223 O O . ALA B 1 178 ? -9.414 -15.602 -10.773 1 97.88 178 ALA B O 1
ATOM 3224 N N . VAL B 1 179 ? -8.445 -14.867 -8.898 1 97.94 179 VAL B N 1
ATOM 3225 C CA . VAL B 1 179 ? -9.609 -15.195 -8.078 1 97.94 179 VAL B CA 1
ATOM 3226 C C . VAL B 1 179 ? -10.82 -14.398 -8.555 1 97.94 179 VAL B C 1
ATOM 3228 O O . VAL B 1 179 ? -11.922 -14.93 -8.648 1 97.94 179 VAL B O 1
ATOM 3231 N N . TYR B 1 180 ? -10.586 -13.148 -8.883 1 96.56 180 TYR B N 1
ATOM 3232 C CA . TYR B 1 180 ? -11.648 -12.25 -9.336 1 96.56 180 TYR B CA 1
ATOM 3233 C C . TYR B 1 180 ? -12.289 -12.773 -10.617 1 96.56 180 TYR B C 1
ATOM 3235 O O . TYR B 1 180 ? -13.516 -12.867 -10.711 1 96.56 180 TYR B O 1
ATOM 3243 N N . LYS B 1 181 ? -11.492 -13.195 -11.547 1 96.69 181 LYS B N 1
ATOM 3244 C CA . LYS B 1 181 ? -12 -13.664 -12.836 1 96.69 181 LYS B CA 1
ATOM 3245 C C . LYS B 1 181 ? -12.68 -15.023 -12.688 1 96.69 181 LYS B C 1
ATOM 3247 O O . LYS B 1 181 ? -13.727 -15.266 -13.297 1 96.69 181 LYS B O 1
ATOM 3252 N N . VAL B 1 182 ? -12.078 -15.867 -11.922 1 98 182 VAL B N 1
ATOM 3253 C CA . VAL B 1 182 ? -12.664 -17.188 -11.703 1 98 182 VAL B CA 1
ATOM 3254 C C . VAL B 1 182 ? -14.031 -17.047 -11.047 1 98 182 VAL B C 1
ATOM 3256 O O . VAL B 1 182 ? -14.992 -17.703 -11.453 1 98 182 VAL B O 1
ATOM 3259 N N . LYS B 1 183 ? -14.109 -16.219 -10.078 1 96.81 183 LYS B N 1
ATOM 3260 C CA . LYS B 1 183 ? -15.383 -15.977 -9.406 1 96.81 183 LYS B CA 1
ATOM 3261 C C . LYS B 1 183 ? -16.406 -15.383 -10.367 1 96.81 183 LYS B C 1
ATOM 3263 O O . LYS B 1 183 ? -17.562 -15.828 -10.398 1 96.81 183 LYS B O 1
ATOM 3268 N N . ARG B 1 184 ? -16.016 -14.414 -11.148 1 94.81 184 ARG B N 1
ATOM 3269 C CA . ARG B 1 184 ? -16.906 -13.758 -12.094 1 94.81 184 ARG B CA 1
ATOM 3270 C C . ARG B 1 184 ? -17.422 -14.75 -13.133 1 94.81 184 ARG B C 1
ATOM 3272 O O . ARG B 1 184 ? -18.547 -14.617 -13.617 1 94.81 184 ARG B O 1
ATOM 3279 N N . ALA B 1 185 ? -16.641 -15.711 -13.469 1 97.38 185 ALA B N 1
ATOM 3280 C CA . ALA B 1 185 ? -17.031 -16.734 -14.43 1 97.38 185 ALA B CA 1
ATOM 3281 C C . ALA B 1 185 ? -17.891 -17.812 -13.773 1 97.38 185 ALA B C 1
ATOM 3283 O O . ALA B 1 185 ? -18.281 -18.781 -14.422 1 97.38 185 ALA B O 1
ATOM 3284 N N . ARG B 1 186 ? -18.125 -17.641 -12.469 1 97.56 186 ARG B N 1
ATOM 3285 C CA . ARG B 1 186 ? -18.969 -18.531 -11.688 1 97.56 186 ARG B CA 1
ATOM 3286 C C . ARG B 1 186 ? -18.375 -19.938 -11.625 1 97.56 186 ARG B C 1
ATOM 3288 O O . ARG B 1 186 ? -19.094 -20.938 -11.656 1 97.56 186 ARG B O 1
ATOM 3295 N N . LEU B 1 187 ? -17.078 -20.031 -11.672 1 98.38 187 LEU B N 1
ATOM 3296 C CA . LEU B 1 187 ? -16.375 -21.281 -11.477 1 98.38 187 LEU B CA 1
ATOM 3297 C C . LEU B 1 187 ? -16.188 -21.578 -10 1 98.38 187 LEU B C 1
ATOM 3299 O O . LEU B 1 187 ? -16.25 -20.672 -9.164 1 98.38 187 LEU B O 1
ATOM 3303 N N . ARG B 1 188 ? -15.953 -22.812 -9.648 1 98.5 188 ARG B N 1
ATOM 3304 C CA . ARG B 1 188 ? -15.93 -23.25 -8.258 1 98.5 188 ARG B CA 1
ATOM 3305 C C . ARG B 1 188 ? -14.547 -23.062 -7.645 1 98.5 188 ARG B C 1
ATOM 3307 O O . ARG B 1 188 ? -13.555 -23.562 -8.18 1 98.5 188 ARG B O 1
ATOM 3314 N N . ILE B 1 189 ? -14.516 -22.359 -6.492 1 98.69 189 ILE B N 1
ATOM 3315 C CA . ILE B 1 189 ? -13.289 -22.141 -5.738 1 98.69 189 ILE B CA 1
ATOM 3316 C C . ILE B 1 189 ? -13.375 -22.844 -4.387 1 98.69 189 ILE B C 1
ATOM 3318 O O . ILE B 1 189 ? -14.391 -22.766 -3.699 1 98.69 189 ILE B O 1
ATOM 3322 N N . VAL B 1 190 ? -12.352 -23.562 -3.982 1 98.69 190 VAL B N 1
ATOM 3323 C CA . VAL B 1 190 ? -12.297 -24.188 -2.666 1 98.69 190 VAL B CA 1
ATOM 3324 C C . VAL B 1 190 ? -10.953 -23.891 -2.01 1 98.69 190 VAL B C 1
ATOM 3326 O O . VAL B 1 190 ? -9.961 -23.609 -2.697 1 98.69 190 VAL B O 1
ATOM 3329 N N . GLU B 1 191 ? -10.93 -23.812 -0.739 1 98.88 191 GLU B N 1
ATOM 3330 C CA . GLU B 1 191 ? -9.703 -23.594 0.021 1 98.88 191 GLU B CA 1
ATOM 3331 C C . GLU B 1 191 ? -9.312 -24.844 0.814 1 98.88 191 GLU B C 1
ATOM 3333 O O . GLU B 1 191 ? -10.18 -25.547 1.347 1 98.88 191 GLU B O 1
ATOM 3338 N N . VAL B 1 192 ? -8.07 -25.156 0.834 1 98.81 192 VAL B N 1
ATOM 3339 C CA . VAL B 1 192 ? -7.473 -26.234 1.621 1 98.81 192 VAL B CA 1
ATOM 3340 C C . VAL B 1 192 ? -6.488 -25.641 2.631 1 98.81 192 VAL B C 1
ATOM 3342 O O . VAL B 1 192 ? -5.621 -24.844 2.268 1 98.81 192 VAL B O 1
ATOM 3345 N N . PRO B 1 193 ? -6.668 -26.031 3.924 1 98.81 193 PRO B N 1
ATOM 3346 C CA . PRO B 1 193 ? -5.758 -25.438 4.906 1 98.81 193 PRO B CA 1
ATOM 3347 C C . PRO B 1 193 ? -4.312 -25.875 4.715 1 98.81 193 PRO B C 1
ATOM 3349 O O . PRO B 1 193 ? -4.059 -27.062 4.445 1 98.81 193 PRO B O 1
ATOM 3352 N N . ILE B 1 194 ? -3.402 -24.953 4.828 1 98.69 194 ILE B N 1
ATOM 3353 C CA . ILE B 1 194 ? -1.976 -25.25 4.777 1 98.69 194 ILE B CA 1
ATOM 3354 C C . ILE B 1 194 ? -1.248 -24.5 5.887 1 98.69 194 ILE B C 1
ATOM 3356 O O . ILE B 1 194 ? -1.784 -23.531 6.449 1 98.69 194 ILE B O 1
ATOM 3360 N N . THR B 1 195 ? -0.081 -24.984 6.184 1 97.88 195 THR B N 1
ATOM 3361 C CA . THR B 1 195 ? 0.849 -24.234 7.02 1 97.88 195 THR B CA 1
ATOM 3362 C C . THR B 1 195 ? 1.929 -23.578 6.164 1 97.88 195 THR B C 1
ATOM 3364 O O . THR B 1 195 ? 2.639 -24.25 5.418 1 97.88 195 THR B O 1
ATOM 3367 N N . PHE B 1 196 ? 1.967 -22.297 6.25 1 96.94 196 PHE B N 1
ATOM 3368 C CA . PHE B 1 196 ? 2.959 -21.516 5.504 1 96.94 196 PHE B CA 1
ATOM 3369 C C . PHE B 1 196 ? 4.129 -21.141 6.402 1 96.94 196 PHE B C 1
ATOM 3371 O O . PHE B 1 196 ? 3.938 -20.547 7.465 1 96.94 196 PHE B O 1
ATOM 3378 N N . ARG B 1 197 ? 5.312 -21.469 5.973 1 93 197 ARG B N 1
ATOM 3379 C CA . ARG B 1 197 ? 6.516 -21.141 6.73 1 93 197 ARG B CA 1
ATOM 3380 C C . ARG B 1 197 ? 7.383 -20.141 5.969 1 93 197 ARG B C 1
ATOM 3382 O O . ARG B 1 197 ? 7.555 -20.266 4.754 1 93 197 ARG B O 1
ATOM 3389 N N . ASP B 1 198 ? 7.859 -19.156 6.68 1 90.75 198 ASP B N 1
ATOM 3390 C CA . ASP B 1 198 ? 8.734 -18.188 6.031 1 90.75 198 ASP B CA 1
ATOM 3391 C C . ASP B 1 198 ? 9.945 -18.875 5.395 1 90.75 198 ASP B C 1
ATOM 3393 O O . ASP B 1 198 ? 10.383 -19.922 5.863 1 90.75 198 ASP B O 1
ATOM 3397 N N . ARG B 1 199 ? 10.438 -18.219 4.398 1 85.81 199 ARG B N 1
ATOM 3398 C CA . ARG B 1 199 ? 11.547 -18.812 3.668 1 85.81 199 ARG B CA 1
ATOM 3399 C C . ARG B 1 199 ? 12.781 -18.938 4.555 1 85.81 199 ARG B C 1
ATOM 3401 O O . ARG B 1 199 ? 13 -18.109 5.445 1 85.81 199 ARG B O 1
ATOM 3408 N N . SER B 1 200 ? 13.562 -19.938 4.168 1 83.81 200 SER B N 1
ATOM 3409 C CA . SER B 1 200 ? 14.781 -20.156 4.941 1 83.81 200 SER B CA 1
ATOM 3410 C C . SER B 1 200 ? 16.016 -19.734 4.152 1 83.81 200 SER B C 1
ATOM 3412 O O . SER B 1 200 ? 17.078 -19.5 4.734 1 83.81 200 SER B O 1
ATOM 3414 N N . LYS B 1 201 ? 15.891 -19.734 2.926 1 86.12 201 LYS B N 1
ATOM 3415 C CA . LYS B 1 201 ? 17.016 -19.375 2.059 1 86.12 201 LYS B CA 1
ATOM 3416 C C . LYS B 1 201 ? 16.609 -18.312 1.048 1 86.12 201 LYS B C 1
ATOM 3418 O O . LYS B 1 201 ? 15.453 -18.25 0.62 1 86.12 201 LYS B O 1
ATOM 3423 N N . GLY B 1 202 ? 17.516 -17.484 0.667 1 84.81 202 GLY B N 1
ATOM 3424 C CA . GLY B 1 202 ? 17.281 -16.453 -0.339 1 84.81 202 GLY B CA 1
ATOM 3425 C C . GLY B 1 202 ? 16.625 -15.203 0.222 1 84.81 202 GLY B C 1
ATOM 3426 O O . GLY B 1 202 ? 16.469 -15.07 1.437 1 84.81 202 GLY B O 1
ATOM 3427 N N . LYS B 1 203 ? 16.391 -14.172 -0.652 1 85 203 LYS B N 1
ATOM 3428 C CA . LYS B 1 203 ? 15.797 -12.898 -0.255 1 85 203 LYS B CA 1
ATOM 3429 C C . LYS B 1 203 ? 14.422 -12.711 -0.883 1 85 203 LYS B C 1
ATOM 3431 O O . LYS B 1 203 ? 14.195 -13.109 -2.027 1 85 203 LYS B O 1
ATOM 3436 N N . SER B 1 204 ? 13.594 -12.195 -0.039 1 87.62 204 SER B N 1
ATOM 3437 C CA . SER B 1 204 ? 12.266 -11.898 -0.555 1 87.62 204 SER B CA 1
ATOM 3438 C C . SER B 1 204 ? 12.32 -10.875 -1.683 1 87.62 204 SER B C 1
ATOM 3440 O O . SER B 1 204 ? 13.109 -9.93 -1.631 1 87.62 204 SER B O 1
ATOM 3442 N N . LYS B 1 205 ? 11.469 -11.086 -2.627 1 87.06 205 LYS B N 1
ATOM 3443 C CA . LYS B 1 205 ? 11.383 -10.156 -3.748 1 87.06 205 LYS B CA 1
ATOM 3444 C C . LYS B 1 205 ? 10.219 -9.18 -3.574 1 87.06 205 LYS B C 1
ATOM 3446 O O . LYS B 1 205 ? 10.008 -8.305 -4.41 1 87.06 205 LYS B O 1
ATOM 3451 N N . LEU B 1 206 ? 9.508 -9.398 -2.521 1 88.94 206 LEU B N 1
ATOM 3452 C CA . LEU B 1 206 ? 8.352 -8.562 -2.223 1 88.94 206 LEU B CA 1
ATOM 3453 C C . LEU B 1 206 ? 8.773 -7.297 -1.487 1 88.94 206 LEU B C 1
ATOM 3455 O O . LEU B 1 206 ? 9.039 -7.332 -0.285 1 88.94 206 LEU B O 1
ATOM 3459 N N . GLY B 1 207 ? 8.836 -6.207 -2.219 1 91.69 207 GLY B N 1
ATOM 3460 C CA . GLY B 1 207 ? 9.18 -4.914 -1.646 1 91.69 207 GLY B CA 1
ATOM 3461 C C . GLY B 1 207 ? 7.988 -3.979 -1.544 1 91.69 207 GLY B C 1
ATOM 3462 O O . GLY B 1 207 ? 6.898 -4.293 -2.033 1 91.69 207 GLY B O 1
ATOM 3463 N N . SER B 1 208 ? 8.172 -2.865 -0.956 1 93.12 208 SER B N 1
ATOM 3464 C CA . SER B 1 208 ? 7.109 -1.901 -0.698 1 93.12 208 SER B CA 1
ATOM 3465 C C . SER B 1 208 ? 6.453 -1.443 -1.996 1 93.12 208 SER B C 1
ATOM 3467 O O . SER B 1 208 ? 5.242 -1.215 -2.039 1 93.12 208 SER B O 1
ATOM 3469 N N . GLU B 1 209 ? 7.242 -1.273 -2.988 1 93.94 209 GLU B N 1
ATOM 3470 C CA . GLU B 1 209 ? 6.699 -0.834 -4.27 1 93.94 209 GLU B CA 1
ATOM 3471 C C . GLU B 1 209 ? 5.73 -1.867 -4.84 1 93.94 209 GLU B C 1
ATOM 3473 O O . GLU B 1 209 ? 4.668 -1.512 -5.355 1 93.94 209 GLU B O 1
ATOM 3478 N N . LYS B 1 210 ? 6.082 -3.131 -4.773 1 94.62 210 LYS B N 1
ATOM 3479 C CA . LYS B 1 210 ? 5.23 -4.203 -5.281 1 94.62 210 LYS B CA 1
ATOM 3480 C C . LYS B 1 210 ? 3.938 -4.305 -4.48 1 94.62 210 LYS B C 1
ATOM 3482 O O . LYS B 1 210 ? 2.867 -4.543 -5.043 1 94.62 210 LYS B O 1
ATOM 3487 N N . ILE B 1 211 ? 4.074 -4.117 -3.188 1 94.56 211 ILE B N 1
ATOM 3488 C CA . ILE B 1 211 ? 2.893 -4.141 -2.33 1 94.56 211 ILE B CA 1
ATOM 3489 C C . ILE B 1 211 ? 1.961 -2.99 -2.701 1 94.56 211 ILE B C 1
ATOM 3491 O O . ILE B 1 211 ? 0.745 -3.172 -2.795 1 94.56 211 ILE B O 1
ATOM 3495 N N . LEU B 1 212 ? 2.547 -1.844 -2.934 1 92.06 212 LEU B N 1
ATOM 3496 C CA . LEU B 1 212 ? 1.753 -0.688 -3.336 1 92.06 212 LEU B CA 1
ATOM 3497 C C . LEU B 1 212 ? 1.059 -0.943 -4.668 1 92.06 212 LEU B C 1
ATOM 3499 O O . LEU B 1 212 ? -0.117 -0.609 -4.836 1 92.06 212 LEU B O 1
ATOM 3503 N N . ASN B 1 213 ? 1.794 -1.508 -5.578 1 93 213 ASN B N 1
ATOM 3504 C CA . ASN B 1 213 ? 1.194 -1.822 -6.871 1 93 213 ASN B CA 1
ATOM 3505 C C . ASN B 1 213 ? -0.012 -2.746 -6.719 1 93 213 ASN B C 1
ATOM 3507 O O . ASN B 1 213 ? -1.009 -2.592 -7.426 1 93 213 ASN B O 1
ATOM 3511 N N . TRP B 1 214 ? 0.13 -3.639 -5.848 1 94.56 214 TRP B N 1
ATOM 3512 C CA . TRP B 1 214 ? -0.976 -4.547 -5.562 1 94.56 214 TRP B CA 1
ATOM 3513 C C . TRP B 1 214 ? -2.199 -3.779 -5.074 1 94.56 214 TRP B C 1
ATOM 3515 O O . TRP B 1 214 ? -3.307 -3.975 -5.582 1 94.56 214 TRP B O 1
ATOM 3525 N N . PHE B 1 215 ? -2.021 -2.893 -4.152 1 92.12 215 PHE B N 1
ATOM 3526 C CA . PHE B 1 215 ? -3.117 -2.107 -3.594 1 92.12 215 PHE B CA 1
ATOM 3527 C C . PHE B 1 215 ? -3.756 -1.232 -4.668 1 92.12 215 PHE B C 1
ATOM 3529 O O . PHE B 1 215 ? -4.98 -1.16 -4.77 1 92.12 215 PHE B O 1
ATOM 3536 N N . VAL B 1 216 ? -2.928 -0.612 -5.422 1 92.44 216 VAL B N 1
ATOM 3537 C CA . VAL B 1 216 ? -3.43 0.243 -6.492 1 92.44 216 VAL B CA 1
ATOM 3538 C C . VAL B 1 216 ? -4.262 -0.586 -7.469 1 92.44 216 VAL B C 1
ATOM 3540 O O . VAL B 1 216 ? -5.316 -0.142 -7.926 1 92.44 216 VAL B O 1
ATOM 3543 N N . TYR B 1 217 ? -3.768 -1.757 -7.738 1 94 217 TYR B N 1
ATOM 3544 C CA . TYR B 1 217 ? -4.496 -2.654 -8.633 1 94 217 TYR B CA 1
ATOM 3545 C C . TYR B 1 217 ? -5.883 -2.965 -8.078 1 94 217 TYR B C 1
ATOM 3547 O O . TYR B 1 217 ? -6.875 -2.895 -8.805 1 94 217 TYR B O 1
ATOM 3555 N N . VAL B 1 218 ? -6.004 -3.283 -6.789 1 93.56 218 VAL B N 1
ATOM 3556 C CA . VAL B 1 218 ? -7.266 -3.629 -6.145 1 93.56 218 VAL B CA 1
ATOM 3557 C C . VAL B 1 218 ? -8.203 -2.426 -6.172 1 93.56 218 VAL B C 1
ATOM 3559 O O . VAL B 1 218 ? -9.391 -2.562 -6.469 1 93.56 218 VAL B O 1
ATOM 3562 N N . LEU B 1 219 ? -7.633 -1.271 -5.938 1 90.12 219 LEU B N 1
ATOM 3563 C CA . LEU B 1 219 ? -8.438 -0.056 -5.969 1 90.12 219 LEU B CA 1
ATOM 3564 C C . LEU B 1 219 ? -8.977 0.203 -7.371 1 90.12 219 LEU B C 1
ATOM 3566 O O . LEU B 1 219 ? -10.156 0.542 -7.535 1 90.12 219 LEU B O 1
ATOM 3570 N N . LYS B 1 220 ? -8.086 0.069 -8.352 1 90.5 220 LYS B N 1
ATOM 3571 C CA . LYS B 1 220 ? -8.516 0.272 -9.734 1 90.5 220 LYS B CA 1
ATOM 3572 C C . LYS B 1 220 ? -9.641 -0.689 -10.109 1 90.5 220 LYS B C 1
ATOM 3574 O O . LYS B 1 220 ? -10.625 -0.289 -10.734 1 90.5 220 LYS B O 1
ATOM 3579 N N . LEU B 1 221 ? -9.445 -1.9 -9.703 1 90.12 221 LEU B N 1
ATOM 3580 C CA . LEU B 1 221 ? -10.453 -2.918 -9.977 1 90.12 221 LEU B CA 1
ATOM 3581 C C . LEU B 1 221 ? -11.781 -2.562 -9.32 1 90.12 221 LEU B C 1
ATOM 3583 O O . LEU B 1 221 ? -12.844 -2.701 -9.93 1 90.12 221 LEU B O 1
ATOM 3587 N N . SER B 1 222 ? -11.711 -2.096 -8.117 1 88.62 222 SER B N 1
ATOM 3588 C CA . SER B 1 222 ? -12.914 -1.778 -7.355 1 88.62 222 SER B CA 1
ATOM 3589 C C . SER B 1 222 ? -13.625 -0.555 -7.926 1 88.62 222 SER B C 1
ATOM 3591 O O . SER B 1 222 ? -14.852 -0.438 -7.828 1 88.62 222 SER B O 1
ATOM 3593 N N . LEU B 1 223 ? -12.836 0.394 -8.453 1 82.62 223 LEU B N 1
ATOM 3594 C CA . LEU B 1 223 ? -13.391 1.635 -8.984 1 82.62 223 LEU B CA 1
ATOM 3595 C C . LEU B 1 223 ? -13.828 1.458 -10.438 1 82.62 223 LEU B C 1
ATOM 3597 O O . LEU B 1 223 ? -14.336 2.395 -11.055 1 82.62 223 LEU B O 1
ATOM 3601 N N . GLY B 1 224 ? -13.578 0.281 -11.031 1 78.81 224 GLY B N 1
ATOM 3602 C CA . GLY B 1 224 ? -14.055 -0.023 -12.375 1 78.81 224 GLY B CA 1
ATOM 3603 C C . GLY B 1 224 ? -13.047 0.335 -13.453 1 78.81 224 GLY B C 1
ATOM 3604 O O . GLY B 1 224 ? -13.375 0.33 -14.641 1 78.81 224 GLY B O 1
ATOM 3605 N N . PHE B 1 225 ? -11.82 0.865 -13.047 1 72.31 225 PHE B N 1
ATOM 3606 C CA . PHE B 1 225 ? -10.812 1.197 -14.047 1 72.31 225 PHE B CA 1
ATOM 3607 C C . PHE B 1 225 ? -10.234 -0.065 -14.672 1 72.31 225 PHE B C 1
ATOM 3609 O O . PHE B 1 225 ? -9.828 -0.986 -13.961 1 72.31 225 PHE B O 1
ATOM 3616 N N . THR B 1 226 ? -10.867 -0.892 -15.289 1 59.19 226 THR B N 1
ATOM 3617 C CA . THR B 1 226 ? -10.453 -2.178 -15.844 1 59.19 226 THR B CA 1
ATOM 3618 C C . THR B 1 226 ? -9.164 -2.031 -16.656 1 59.19 226 THR B C 1
ATOM 3620 O O . THR B 1 226 ? -9.023 -1.09 -17.438 1 59.19 226 THR B O 1
ATOM 3623 N N . SER B 1 227 ? -7.848 -2.309 -16.156 1 45.09 227 SER B N 1
ATOM 3624 C CA . SER B 1 227 ? -6.875 -2.533 -17.219 1 45.09 227 SER B CA 1
ATOM 3625 C C . SER B 1 227 ? -7.246 -3.746 -18.062 1 45.09 227 SER B C 1
ATOM 3627 O O . SER B 1 227 ? -7.926 -4.656 -17.594 1 45.09 227 SER B O 1
#

Foldseek 3Di:
DEEEEEEDAQLQVLQLPVVVQLCVQVVPYAYEYEYAQHPNCNQVSCVVSVHHYHYDYPDDAPLQSVLVVLVVCVVVPHFKYWYDYSQCLDRSNCVVVQVVVVVVFFKEFADLFDPQHHEPDDDPVVVCLQQVLQVLLCPLLVQPDNRLQGSGMMGGSVLSVQLNPVPPRRYSLSSSSSSSRCVVVVTGYYYDHDYGYDGDDDDDPDDPVRSVVNVVVSVCVSVPVDD/DEEEEEEDAQLQVLQLPVVVQLCVQVVPYAYEYEYAAHPNCNQVSCVVSVHHYDYDYPDDAPLQSVLVRLVVCVVVPHFKYWYDYSQCLDRSNCVVVQVVVVVVFFKEFADLFDPQHHEPDDDPVVVCLQQVLQVLLCPLLVQPDNRLQGSGMMGGSVLSVQLNPVPPRRYSLSSSSSSSRCVVVVTGYYYDHDYGYDGDDDDDPDDPVRSVVNVVVSVCVSVVVRD

Organism: Sulfurisphaera tokodaii (strain DSM 16993 / JCM 10545 / NBRC 100140 / 7) (NCBI:txid273063)

pLDDT: mean 95.43, std 5.71, range [44.25, 98.94]

Sequence (454 aa):
MRGVLVPTYNEAENIKELIPRIRQYLPDAKIIIVDDDSEDSTAEIARKLDAIVFVRKGEKGLGSALRFGLLKGLELGFEYLATMDADLSHDPIYLPKMFEEAKKADLVIGSRYIEGGKIENWPLKRRIISKGANMLAKTLLRIDVKDNTSGYRVYSRNAIEVVKDCKNADGYEFQICAVYKVKRARLRIVEVPITFRDRSKGKSKLGSEKILNWFVYVLKLSLGFTSMRGVLVPTYNEAENIKELIPRIRQYLPDAKIIIVDDDSEDSTAEIARKLDAIVFVRKGEKGLGSALRFGLLKGLELGFEYLATMDADLSHDPIYLPKMFEEAKKADLVIGSRYIEGGKIENWPLKRRIISKGANMLAKTLLRIDVKDNTSGYRVYSRNAIEVVKDCKNADGYEFQICAVYKVKRARLRIVEVPITFRDRSKGKSKLGSEKILNWFVYVLKLSLGFTS

Solvent-accessible surface area (backbone atoms only — not comparable to full-atom values): 23774 Å² total; per-residue (Å²): 92,49,33,39,37,28,52,39,63,59,40,36,78,34,44,69,53,41,56,58,47,39,38,72,57,36,71,81,47,44,43,36,36,32,26,42,58,41,85,59,51,26,64,59,54,42,44,75,70,71,31,49,73,45,73,38,76,97,46,80,42,63,18,45,37,48,51,51,46,49,51,50,38,49,73,73,59,37,50,34,40,29,34,35,61,47,51,60,27,56,54,46,81,49,48,55,60,46,56,58,52,35,79,79,27,26,32,27,31,45,14,48,65,45,87,80,24,31,77,41,84,66,57,68,68,60,50,51,50,52,52,43,50,28,50,46,41,28,70,60,64,67,41,85,63,67,44,46,77,48,61,37,31,34,33,24,54,70,34,46,63,50,38,64,70,45,76,84,25,36,37,80,36,25,43,46,47,35,53,51,40,33,51,73,70,68,48,45,72,47,74,41,58,29,64,38,38,58,63,86,60,88,76,84,84,82,44,50,58,57,54,46,50,31,51,50,49,54,46,34,52,52,74,62,62,67,126,92,50,32,40,36,29,53,40,64,60,40,35,77,34,45,69,53,42,56,59,48,38,39,72,58,37,71,82,47,44,44,36,37,32,26,42,58,41,86,60,50,26,63,60,53,41,44,74,69,71,32,50,70,46,72,38,76,98,47,80,42,64,17,44,36,47,50,52,46,48,52,52,40,51,74,73,59,36,50,33,39,30,35,35,59,46,50,61,27,56,56,46,84,49,48,57,60,45,56,59,53,35,75,79,26,27,33,28,32,44,14,46,65,44,86,80,24,31,77,40,84,66,58,67,68,58,51,50,50,53,51,44,51,28,50,47,42,28,70,61,65,68,39,85,62,66,44,46,76,46,61,36,31,32,33,24,54,71,36,45,66,48,38,64,70,46,76,79,23,37,38,79,37,25,43,46,47,34,54,52,39,33,50,74,70,69,48,45,73,47,74,41,58,31,64,38,38,57,64,83,61,87,76,84,84,82,43,49,57,58,53,44,51,32,50,49,49,53,45,33,54,54,72,62,51,70,119